Protein AF-0000000065867846 (afdb_homodimer)

Structure (mmCIF, N/CA/C/O backbone):
data_AF-0000000065867846-model_v1
#
loop_
_entity.id
_entity.type
_entity.pdbx_description
1 polymer 'Diphthine synthase'
#
loop_
_atom_site.group_PDB
_atom_site.id
_atom_site.type_symbol
_atom_site.label_atom_id
_atom_site.label_alt_id
_atom_site.label_comp_id
_atom_site.label_asym_id
_atom_site.label_entity_id
_atom_site.label_seq_id
_atom_site.pdbx_PDB_ins_code
_atom_site.Cartn_x
_atom_site.Cartn_y
_atom_site.Cartn_z
_atom_site.occupancy
_atom_site.B_iso_or_equiv
_atom_site.auth_seq_id
_atom_site.auth_comp_id
_atom_site.auth_asym_id
_atom_site.auth_atom_id
_atom_site.pdbx_PDB_model_num
ATOM 1 N N . MET A 1 1 ? 22.719 6.531 -11.938 1 96.56 1 MET A N 1
ATOM 2 C CA . MET A 1 1 ? 21.688 6.414 -10.898 1 96.56 1 MET A CA 1
ATOM 3 C C . MET A 1 1 ? 20.844 5.172 -11.109 1 96.56 1 MET A C 1
ATOM 5 O O . MET A 1 1 ? 20.562 4.793 -12.25 1 96.56 1 MET A O 1
ATOM 9 N N . LEU A 1 2 ? 20.516 4.57 -10.039 1 97.5 2 LEU A N 1
ATOM 10 C CA . LEU A 1 2 ? 19.641 3.4 -10.055 1 97.5 2 LEU A CA 1
ATOM 11 C C . LEU A 1 2 ? 18.281 3.734 -9.477 1 97.5 2 LEU A C 1
ATOM 13 O O . LEU A 1 2 ? 18.156 4.07 -8.297 1 97.5 2 LEU A O 1
ATOM 17 N N . THR A 1 3 ? 17.219 3.615 -10.312 1 97.38 3 THR A N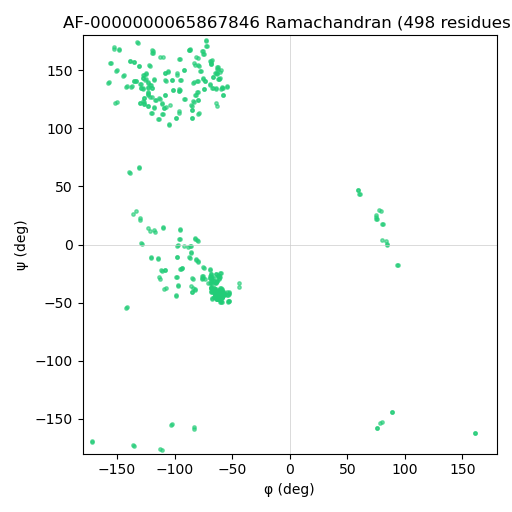 1
ATOM 18 C CA . THR A 1 3 ? 15.875 3.926 -9.867 1 97.38 3 THR A CA 1
ATOM 19 C C . THR A 1 3 ? 15.016 2.666 -9.836 1 97.38 3 THR A C 1
ATOM 21 O O . THR A 1 3 ? 14.922 1.941 -10.828 1 97.38 3 THR A O 1
ATOM 24 N N . PHE A 1 4 ? 14.438 2.436 -8.688 1 96.69 4 PHE A N 1
ATOM 25 C CA . PHE A 1 4 ? 13.484 1.341 -8.547 1 96.69 4 PHE A CA 1
ATOM 26 C C . PHE A 1 4 ? 12.062 1.82 -8.812 1 96.69 4 PHE A C 1
ATOM 28 O O . PHE A 1 4 ? 11.578 2.754 -8.164 1 96.69 4 PHE A O 1
ATOM 35 N N . VAL A 1 5 ? 11.383 1.148 -9.758 1 96.81 5 VAL A N 1
ATOM 36 C CA . VAL A 1 5 ? 10.055 1.595 -10.156 1 96.81 5 VAL A CA 1
ATOM 37 C C . VAL A 1 5 ? 9.047 0.462 -9.961 1 96.81 5 VAL A C 1
ATOM 39 O O . VAL A 1 5 ? 9.266 -0.657 -10.43 1 96.81 5 VAL A O 1
ATOM 42 N N . GLY A 1 6 ? 7.965 0.786 -9.281 1 96 6 GLY A N 1
ATOM 43 C CA . GLY A 1 6 ? 6.871 -0.16 -9.141 1 96 6 GLY A CA 1
ATOM 44 C C . GLY A 1 6 ? 5.922 -0.15 -10.328 1 96 6 GLY A C 1
ATOM 45 O O . GLY A 1 6 ? 5.516 0.916 -10.797 1 96 6 GLY A O 1
ATOM 46 N N . LEU A 1 7 ? 5.5 -1.332 -10.727 1 96.31 7 LEU A N 1
ATOM 47 C CA . LEU A 1 7 ? 4.672 -1.476 -11.914 1 96.31 7 LEU A CA 1
ATOM 48 C C . LEU A 1 7 ? 3.195 -1.568 -11.547 1 96.31 7 LEU A C 1
ATOM 50 O O . LEU A 1 7 ? 2.33 -1.597 -12.422 1 96.31 7 LEU A O 1
ATOM 54 N N . GLY A 1 8 ? 2.934 -1.729 -10.297 1 95.75 8 GLY A N 1
ATOM 55 C CA . GLY A 1 8 ? 1.548 -1.864 -9.875 1 95.75 8 GLY A CA 1
ATOM 56 C C . GLY A 1 8 ? 1.058 -3.301 -9.891 1 95.75 8 GLY A C 1
ATOM 57 O O . GLY A 1 8 ? 1.816 -4.223 -9.586 1 95.75 8 GLY A O 1
ATOM 58 N N . LEU A 1 9 ? -0.215 -3.527 -10.258 1 95.62 9 LEU A N 1
ATOM 59 C CA . LEU A 1 9 ? -0.85 -4.758 -9.797 1 95.62 9 LEU A CA 1
ATOM 60 C C . LEU A 1 9 ? -1.15 -5.684 -10.969 1 95.62 9 LEU A C 1
ATOM 62 O O . LEU A 1 9 ? -1.22 -6.902 -10.805 1 95.62 9 LEU A O 1
ATOM 66 N N . TYR A 1 10 ? -1.374 -5.145 -12.172 1 96.62 10 TYR A N 1
ATOM 67 C CA . TYR A 1 10 ? -2.041 -6.074 -13.078 1 96.62 10 TYR A CA 1
ATOM 68 C C . TYR A 1 10 ? -1.508 -5.93 -14.5 1 96.62 10 TYR A C 1
ATOM 70 O O . TYR A 1 10 ? -1.068 -6.91 -15.109 1 96.62 10 TYR A O 1
ATOM 78 N N . ASP A 1 11 ? -1.549 -4.684 -15.055 1 96.25 11 ASP A N 1
ATOM 79 C CA . ASP A 1 11 ? -1.179 -4.559 -16.469 1 96.25 11 ASP A CA 1
ATOM 80 C C . ASP A 1 11 ? -0.247 -3.371 -16.688 1 96.25 11 ASP A C 1
ATOM 82 O O . ASP A 1 11 ? 0.201 -2.74 -15.727 1 96.25 11 ASP A O 1
ATOM 86 N N . ALA A 1 12 ? 0.051 -3.064 -17.953 1 96.44 12 ALA A N 1
ATOM 87 C CA . ALA A 1 12 ? 1.094 -2.107 -18.312 1 96.44 12 ALA A CA 1
ATOM 88 C C . ALA A 1 12 ? 0.695 -0.688 -17.922 1 96.44 12 ALA A C 1
ATOM 90 O O . ALA A 1 12 ? 1.553 0.184 -17.766 1 96.44 12 ALA A O 1
ATOM 91 N N . GLY A 1 13 ? -0.525 -0.469 -17.766 1 97.5 13 GLY A N 1
ATOM 92 C CA . GLY A 1 13 ? -1.008 0.869 -17.469 1 97.5 13 GLY A CA 1
ATOM 93 C C . GLY A 1 13 ? -0.993 1.19 -15.984 1 97.5 13 GLY A C 1
ATOM 94 O O . GLY A 1 13 ? -1.305 2.314 -15.578 1 97.5 13 GLY A O 1
ATOM 95 N N . ASP A 1 14 ? -0.582 0.249 -15.141 1 97.5 14 ASP A N 1
ATOM 96 C CA . ASP A 1 14 ? -0.582 0.463 -13.695 1 97.5 14 ASP A CA 1
ATOM 97 C C . ASP A 1 14 ? 0.63 1.284 -13.266 1 97.5 14 ASP A C 1
ATOM 99 O O . ASP A 1 14 ? 0.672 1.793 -12.141 1 97.5 14 ASP A O 1
ATOM 103 N N . ILE A 1 15 ? 1.624 1.427 -14.133 1 98 15 ILE A N 1
ATOM 104 C CA . ILE A 1 15 ? 2.799 2.23 -13.812 1 98 15 ILE A CA 1
ATOM 105 C C . ILE A 1 15 ? 2.4 3.699 -13.688 1 98 15 ILE A C 1
ATOM 107 O O . ILE A 1 15 ? 1.48 4.16 -14.367 1 98 15 ILE A O 1
ATOM 111 N N . SER A 1 16 ? 3.016 4.406 -12.781 1 98.31 16 SER A N 1
ATOM 112 C CA . SER A 1 16 ? 2.758 5.836 -12.648 1 98.31 16 SER A CA 1
ATOM 113 C C . SER A 1 16 ? 3.299 6.605 -13.852 1 98.31 16 SER A C 1
ATOM 115 O O . SER A 1 16 ? 4.195 6.129 -14.547 1 98.31 16 SER A O 1
ATOM 117 N N . VAL A 1 17 ? 2.76 7.785 -14.07 1 98.25 17 VAL A N 1
ATOM 118 C CA . VAL A 1 17 ? 3.273 8.664 -15.125 1 98.25 17 VAL A CA 1
ATOM 119 C C . VAL A 1 17 ? 4.746 8.969 -14.867 1 98.25 17 VAL A C 1
ATOM 121 O O . VAL A 1 17 ? 5.57 8.891 -15.781 1 98.25 17 VAL A O 1
ATOM 124 N N . LYS A 1 18 ? 5.031 9.219 -13.625 1 97.38 18 LYS A N 1
ATOM 125 C CA . LYS A 1 18 ? 6.402 9.461 -13.195 1 97.38 18 LYS A CA 1
ATOM 126 C C . LYS A 1 18 ? 7.293 8.258 -13.477 1 97.38 18 LYS A C 1
ATOM 128 O O . LYS A 1 18 ? 8.438 8.406 -13.914 1 97.38 18 LYS A O 1
ATOM 133 N N . GLY A 1 19 ? 6.809 7.113 -13.172 1 97.94 19 GLY A N 1
ATOM 134 C CA . GLY A 1 19 ? 7.539 5.891 -13.461 1 97.94 19 GLY A CA 1
ATOM 135 C C . GLY A 1 19 ? 7.789 5.68 -14.945 1 97.94 19 GLY A C 1
ATOM 136 O O . GLY A 1 19 ? 8.891 5.309 -15.344 1 97.94 19 GLY A O 1
ATOM 137 N N . LEU A 1 20 ? 6.785 5.914 -15.727 1 98.5 20 LEU A N 1
ATOM 138 C CA . LEU A 1 20 ? 6.91 5.77 -17.172 1 98.5 20 LEU A CA 1
ATOM 139 C C . LEU A 1 20 ? 7.945 6.742 -17.734 1 98.5 20 LEU A C 1
ATOM 141 O O . LEU A 1 20 ? 8.758 6.371 -18.578 1 98.5 20 LEU A O 1
ATOM 145 N N . GLU A 1 21 ? 7.926 7.945 -17.266 1 98.06 21 GLU A N 1
ATOM 146 C CA . GLU A 1 21 ? 8.906 8.938 -17.688 1 98.06 21 GLU A CA 1
ATOM 147 C C . GLU A 1 21 ? 10.328 8.5 -17.328 1 98.06 21 GLU A C 1
ATOM 149 O O . GLU A 1 21 ? 11.25 8.664 -18.125 1 98.06 21 GLU A O 1
ATOM 154 N N . ALA A 1 22 ? 10.508 7.977 -16.156 1 97.94 22 ALA A N 1
ATOM 155 C CA . ALA A 1 22 ? 11.812 7.48 -15.734 1 97.94 22 ALA A CA 1
ATOM 156 C C . ALA A 1 22 ? 12.297 6.359 -16.656 1 97.94 22 ALA A C 1
ATOM 158 O O . ALA A 1 22 ? 13.469 6.305 -17.016 1 97.94 22 ALA A O 1
ATOM 159 N N . VAL A 1 23 ? 11.375 5.496 -16.984 1 98.38 23 VAL A N 1
ATOM 160 C CA . VAL A 1 23 ? 11.703 4.391 -17.875 1 98.38 23 VAL A CA 1
ATOM 161 C C . VAL A 1 23 ? 12.195 4.941 -19.219 1 98.38 23 VAL A C 1
ATOM 163 O O . VAL A 1 23 ? 13.266 4.555 -19.703 1 98.38 23 VAL A O 1
ATOM 166 N N . ARG A 1 24 ? 11.508 5.832 -19.75 1 98.25 24 ARG A N 1
ATOM 167 C CA . ARG A 1 24 ? 11.805 6.352 -21.078 1 98.25 24 ARG A CA 1
ATOM 168 C C . ARG A 1 24 ? 13.094 7.16 -21.078 1 98.25 24 ARG A C 1
ATOM 170 O O . ARG A 1 24 ? 13.812 7.195 -22.094 1 98.25 24 ARG A O 1
ATOM 177 N N . ALA A 1 25 ? 13.43 7.75 -20.031 1 97.94 25 ALA A N 1
ATOM 178 C CA . ALA A 1 25 ? 14.609 8.602 -19.938 1 97.94 25 ALA A CA 1
ATOM 179 C C . ALA A 1 25 ? 15.852 7.773 -19.594 1 97.94 25 ALA A C 1
ATOM 181 O O . ALA A 1 25 ? 16.984 8.266 -19.688 1 97.94 25 ALA A O 1
ATOM 182 N N . SER A 1 26 ? 15.734 6.547 -19.219 1 98.38 26 SER A N 1
ATOM 183 C CA . SER A 1 26 ? 16.828 5.742 -18.703 1 98.38 26 SER A CA 1
ATOM 184 C C . SER A 1 26 ? 17.703 5.199 -19.844 1 98.38 26 SER A C 1
ATOM 186 O O . SER A 1 26 ? 17.266 5.16 -21 1 98.38 26 SER A O 1
ATOM 188 N N . ASP A 1 27 ? 18.906 4.809 -19.469 1 98.25 27 ASP A N 1
ATOM 189 C CA . ASP A 1 27 ? 19.828 4.195 -20.406 1 98.25 27 ASP A CA 1
ATOM 190 C C . ASP A 1 27 ? 19.562 2.695 -20.547 1 98.25 27 ASP A C 1
ATOM 192 O O . ASP A 1 27 ? 19.844 2.098 -21.578 1 98.25 27 ASP A O 1
ATOM 196 N N . ALA A 1 28 ? 19.078 2.084 -19.516 1 98.06 28 ALA A N 1
ATOM 197 C CA . ALA A 1 28 ? 18.75 0.659 -19.5 1 98.06 28 ALA A CA 1
ATOM 198 C C . ALA A 1 28 ? 17.594 0.365 -18.547 1 98.06 28 ALA A C 1
ATOM 200 O O . ALA A 1 28 ? 17.422 1.06 -17.547 1 98.06 28 ALA A O 1
ATOM 201 N N . VAL A 1 29 ? 16.875 -0.659 -18.922 1 98.12 29 VAL A N 1
ATOM 202 C CA . VAL A 1 29 ? 15.727 -1.071 -18.109 1 98.12 29 VAL A CA 1
ATOM 203 C C . VAL A 1 29 ? 15.836 -2.559 -17.781 1 98.12 29 VAL A C 1
ATOM 205 O O . VAL A 1 29 ? 15.953 -3.393 -18.688 1 98.12 29 VAL A O 1
ATOM 208 N N . PHE A 1 30 ? 15.82 -2.809 -16.484 1 96.75 30 PHE A N 1
ATOM 209 C CA . PHE A 1 30 ? 15.789 -4.184 -16.016 1 96.75 30 PHE A CA 1
ATOM 210 C C . PHE A 1 30 ? 14.414 -4.52 -15.438 1 96.75 30 PHE A C 1
ATOM 212 O O . PHE A 1 30 ? 13.781 -3.678 -14.797 1 96.75 30 PHE A O 1
ATOM 219 N N . LEU A 1 31 ? 13.961 -5.746 -15.695 1 95 31 LEU A N 1
ATOM 220 C CA . LEU A 1 31 ? 12.664 -6.199 -15.203 1 95 31 LEU A CA 1
ATOM 221 C C . LEU A 1 31 ? 12.82 -7.422 -14.305 1 95 31 LEU A C 1
ATOM 223 O O . LEU A 1 31 ? 13.273 -8.477 -14.758 1 95 31 LEU A O 1
ATOM 227 N N . GLU A 1 32 ? 12.5 -7.188 -13.055 1 88.19 32 GLU A N 1
ATOM 228 C CA . GLU A 1 32 ? 12.375 -8.32 -12.141 1 88.19 32 GLU A CA 1
ATOM 229 C C . GLU A 1 32 ? 10.984 -8.938 -12.211 1 88.19 32 GLU A C 1
ATOM 231 O O . GLU A 1 32 ? 10 -8.312 -11.82 1 88.19 32 GLU A O 1
ATOM 236 N N . TYR A 1 33 ? 10.938 -10.227 -12.672 1 78.5 33 TYR A N 1
ATOM 237 C CA . TYR A 1 33 ? 9.648 -10.805 -13.031 1 78.5 33 TYR A CA 1
ATOM 238 C C . TYR A 1 33 ? 9.461 -12.164 -12.375 1 78.5 33 TYR A C 1
ATOM 240 O O . TYR A 1 33 ? 8.656 -12.977 -12.836 1 78.5 33 TYR A O 1
ATOM 248 N N . TYR A 1 34 ? 10.148 -12.422 -11.305 1 72.56 34 TYR A N 1
ATOM 249 C CA . TYR A 1 34 ? 10.023 -13.734 -10.688 1 72.56 34 TYR A CA 1
ATOM 250 C C . TYR A 1 34 ? 9.328 -13.641 -9.336 1 72.56 34 TYR A C 1
ATOM 252 O O . TYR A 1 34 ? 8.828 -14.633 -8.812 1 72.56 34 TYR A O 1
ATOM 260 N N . THR A 1 35 ? 9.32 -12.531 -8.695 1 66.88 35 THR A N 1
ATOM 261 C CA . THR A 1 35 ? 8.664 -12.344 -7.41 1 66.88 35 THR A CA 1
ATOM 262 C C . THR A 1 35 ? 7.188 -12.016 -7.598 1 66.88 35 THR A C 1
ATOM 264 O O . THR A 1 35 ? 6.355 -12.375 -6.762 1 66.88 35 THR A O 1
ATOM 267 N N . SER A 1 36 ? 6.941 -11.219 -8.539 1 70.75 36 SER A N 1
ATOM 268 C CA . SER A 1 36 ? 5.578 -10.852 -8.906 1 70.75 36 SER A CA 1
ATOM 269 C C . SER A 1 36 ? 5.434 -10.68 -10.414 1 70.75 36 SER A C 1
ATOM 271 O O . SER A 1 36 ? 6.414 -10.406 -11.109 1 70.75 36 SER A O 1
ATOM 273 N N . ARG A 1 37 ? 4.234 -11.055 -10.867 1 79.94 37 ARG A N 1
ATOM 274 C CA . ARG A 1 37 ? 3.953 -10.977 -12.297 1 79.94 37 ARG A CA 1
ATOM 275 C C . ARG A 1 37 ? 2.664 -10.203 -12.555 1 79.94 37 ARG A C 1
ATOM 277 O O . ARG A 1 37 ? 1.683 -10.359 -11.828 1 79.94 37 ARG A O 1
ATOM 284 N N . LEU A 1 38 ? 2.789 -9.32 -13.547 1 88.69 38 LEU A N 1
ATOM 285 C CA . LEU A 1 38 ? 1.568 -8.695 -14.039 1 88.69 38 LEU A CA 1
ATOM 286 C C . LEU A 1 38 ? 0.827 -9.617 -14.992 1 88.69 38 LEU A C 1
ATOM 288 O O . LEU A 1 38 ? 1.274 -9.844 -16.125 1 88.69 38 LEU A O 1
ATOM 292 N N . MET A 1 39 ? -0.298 -10.047 -14.531 1 90.38 39 MET A N 1
ATOM 293 C CA . MET A 1 39 ? -0.997 -11.094 -15.273 1 90.38 39 MET A CA 1
ATOM 294 C C . MET A 1 39 ? -1.78 -10.5 -16.438 1 90.38 39 MET A C 1
ATOM 296 O O . MET A 1 39 ? -2.23 -11.227 -17.328 1 90.38 39 MET A O 1
ATOM 300 N N . GLY A 1 40 ? -1.946 -9.203 -16.484 1 93.12 40 GLY A N 1
ATOM 301 C CA . GLY A 1 40 ? -2.723 -8.555 -17.531 1 93.12 40 GLY A CA 1
ATOM 302 C C . GLY A 1 40 ? -1.875 -8.055 -18.688 1 93.12 40 GLY A C 1
ATOM 303 O O . GLY A 1 40 ? -2.324 -7.23 -19.484 1 93.12 40 GLY A O 1
ATOM 304 N N . THR A 1 41 ? -0.627 -8.508 -18.703 1 93.5 41 THR A N 1
ATOM 305 C CA . THR A 1 41 ? 0.271 -8.055 -19.75 1 93.5 41 THR A CA 1
ATOM 306 C C . THR A 1 41 ? 1.349 -9.094 -20.031 1 93.5 41 THR A C 1
ATOM 308 O O . THR A 1 41 ? 1.408 -10.133 -19.375 1 93.5 41 THR A O 1
ATOM 311 N N . THR A 1 42 ? 2.062 -8.891 -21.109 1 93.62 42 THR A N 1
ATOM 312 C CA . THR A 1 42 ? 3.246 -9.664 -21.453 1 93.62 42 THR A CA 1
ATOM 313 C C . THR A 1 42 ? 4.48 -8.766 -21.531 1 93.62 42 THR A C 1
ATOM 315 O O . THR A 1 42 ? 4.367 -7.543 -21.484 1 93.62 42 THR A O 1
ATOM 318 N N . ILE 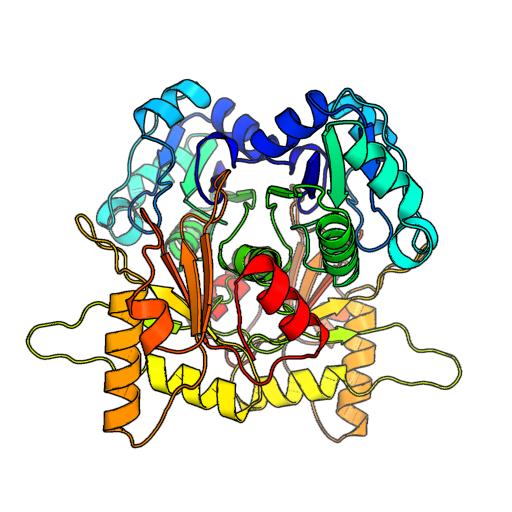A 1 43 ? 5.586 -9.398 -21.531 1 93.94 43 ILE A N 1
ATOM 319 C CA . ILE A 1 43 ? 6.82 -8.633 -21.656 1 93.94 43 ILE A CA 1
ATOM 320 C C . ILE A 1 43 ? 6.805 -7.836 -22.953 1 93.94 43 ILE A C 1
ATOM 322 O O . ILE A 1 43 ? 7.215 -6.672 -22.984 1 93.94 43 ILE A O 1
ATOM 326 N N . GLU A 1 44 ? 6.305 -8.445 -23.984 1 95.06 44 GLU A N 1
ATOM 327 C CA . GLU A 1 44 ? 6.191 -7.766 -25.266 1 95.06 44 GLU A CA 1
ATOM 328 C C . GLU A 1 44 ? 5.277 -6.547 -25.172 1 95.06 44 GLU A C 1
ATOM 330 O O . GLU A 1 44 ? 5.57 -5.496 -25.75 1 95.06 44 GLU A O 1
ATOM 335 N N . ASP A 1 45 ? 4.203 -6.715 -24.406 1 95.31 45 ASP A N 1
ATOM 336 C CA . ASP A 1 45 ? 3.277 -5.605 -24.203 1 95.31 45 ASP A CA 1
ATOM 337 C C . ASP A 1 45 ? 3.953 -4.465 -23.453 1 95.31 45 ASP A C 1
ATOM 339 O O . ASP A 1 45 ? 3.727 -3.291 -23.75 1 95.31 45 ASP A O 1
ATOM 343 N N . LEU A 1 46 ? 4.742 -4.797 -22.484 1 95.5 46 LEU A N 1
ATOM 344 C CA . LEU A 1 46 ? 5.453 -3.791 -21.688 1 95.5 46 LEU A CA 1
ATOM 345 C C . LEU A 1 46 ? 6.43 -3.012 -22.562 1 95.5 46 LEU A C 1
ATOM 347 O O . LEU A 1 46 ? 6.48 -1.781 -22.5 1 95.5 46 LEU A O 1
ATOM 351 N N . VAL A 1 47 ? 7.16 -3.74 -23.391 1 96.56 47 VAL A N 1
ATOM 352 C CA . VAL A 1 47 ? 8.141 -3.129 -24.281 1 96.56 47 VAL A CA 1
ATOM 353 C C . VAL A 1 47 ? 7.438 -2.164 -25.234 1 96.56 47 VAL A C 1
ATOM 355 O O . VAL A 1 47 ? 7.895 -1.034 -25.438 1 96.56 47 VAL A O 1
ATOM 358 N N . ARG A 1 48 ? 6.359 -2.586 -25.766 1 96.94 48 ARG A N 1
ATOM 359 C CA . ARG A 1 48 ? 5.598 -1.75 -26.672 1 96.94 48 ARG A CA 1
ATOM 360 C C . ARG A 1 48 ? 5.031 -0.524 -25.969 1 96.94 48 ARG A C 1
ATOM 362 O O . ARG A 1 48 ? 5.152 0.598 -26.469 1 96.94 48 ARG A O 1
ATOM 369 N N . ALA A 1 49 ? 4.496 -0.745 -24.844 1 96.19 49 ALA A N 1
ATOM 370 C CA . ALA A 1 49 ? 3.826 0.324 -24.094 1 96.19 49 ALA A CA 1
ATOM 371 C C . ALA A 1 49 ? 4.832 1.357 -23.594 1 96.19 49 ALA A C 1
ATOM 373 O O . ALA A 1 49 ? 4.543 2.557 -23.578 1 96.19 49 ALA A O 1
ATOM 374 N N . TYR A 1 50 ? 5.969 0.882 -23.203 1 97.19 50 TYR A N 1
ATOM 375 C CA . TYR A 1 50 ? 6.93 1.774 -22.578 1 97.19 50 TYR A CA 1
ATOM 376 C C . TYR A 1 50 ? 7.906 2.344 -23.594 1 97.19 50 TYR A C 1
ATOM 378 O O . TYR A 1 50 ? 8.586 3.336 -23.328 1 97.19 50 TYR A O 1
ATOM 386 N N . GLY A 1 51 ? 8.039 1.71 -24.719 1 96.62 51 GLY A N 1
ATOM 387 C CA . GLY A 1 51 ? 8.914 2.184 -25.781 1 96.62 51 GLY A CA 1
ATOM 388 C C . GLY A 1 51 ? 10.383 1.948 -25.484 1 96.62 51 GLY A C 1
ATOM 389 O O . GLY A 1 51 ? 11.242 2.74 -25.891 1 96.62 51 GLY A O 1
ATOM 390 N N . LYS A 1 52 ? 10.703 1.004 -24.688 1 96.94 52 LYS A N 1
ATOM 391 C CA . LYS A 1 52 ? 12.062 0.667 -24.266 1 96.94 52 LYS A CA 1
ATOM 392 C C . LYS A 1 52 ? 12.242 -0.844 -24.156 1 96.94 52 LYS A C 1
ATOM 394 O O . LYS A 1 52 ? 11.352 -1.543 -23.656 1 96.94 52 LYS A O 1
ATOM 399 N N . GLU A 1 53 ? 13.367 -1.325 -24.672 1 96.69 53 GLU A N 1
ATOM 400 C CA . GLU A 1 53 ? 13.703 -2.727 -24.438 1 96.69 53 GLU A CA 1
ATOM 401 C C . GLU A 1 53 ? 13.945 -3 -22.953 1 96.69 53 GLU A C 1
ATOM 403 O O . GLU A 1 53 ? 14.398 -2.119 -22.219 1 96.69 53 GLU A O 1
ATOM 408 N N . VAL A 1 54 ? 13.578 -4.25 -22.562 1 95.94 54 VAL A N 1
ATOM 409 C CA . VAL A 1 54 ? 13.766 -4.605 -21.172 1 95.94 54 VAL A CA 1
ATOM 410 C C . VAL A 1 54 ? 14.641 -5.855 -21.062 1 95.94 54 VAL A C 1
ATOM 412 O O . VAL A 1 54 ? 14.539 -6.762 -21.891 1 95.94 54 VAL A O 1
ATOM 415 N N . ILE A 1 55 ? 15.531 -5.855 -20.109 1 95.62 55 ILE A N 1
ATOM 416 C CA . ILE A 1 55 ? 16.312 -7.035 -19.766 1 95.62 55 ILE A CA 1
ATOM 417 C C . ILE A 1 55 ? 15.664 -7.77 -18.594 1 95.62 55 ILE A C 1
ATOM 419 O O . ILE A 1 55 ? 15.625 -7.254 -17.469 1 95.62 55 ILE A O 1
ATOM 423 N N . VAL A 1 56 ? 15.195 -8.953 -18.828 1 93.69 56 VAL A N 1
ATOM 424 C CA . VAL A 1 56 ? 14.492 -9.727 -17.812 1 93.69 56 VAL A CA 1
ATOM 425 C C . VAL A 1 56 ? 15.5 -10.398 -16.875 1 93.69 56 VAL A C 1
ATOM 427 O O . VAL A 1 56 ? 16.453 -11.039 -17.344 1 93.69 56 VAL A O 1
ATOM 430 N N . LEU A 1 57 ? 15.234 -10.219 -15.625 1 90.69 57 LEU A N 1
ATOM 431 C CA . LEU A 1 57 ? 16.156 -10.727 -14.617 1 90.69 57 LEU A CA 1
ATOM 432 C C . LEU A 1 57 ? 15.633 -12.023 -14.008 1 90.69 57 LEU A C 1
ATOM 434 O O . LEU A 1 57 ? 14.453 -12.125 -13.664 1 90.69 57 LEU A O 1
ATOM 438 N N . ALA A 1 58 ? 16.531 -12.984 -13.922 1 83.38 58 ALA A N 1
ATOM 439 C CA . ALA A 1 58 ? 16.266 -14.172 -13.109 1 83.38 58 ALA A CA 1
ATOM 440 C C . ALA A 1 58 ? 16.672 -13.938 -11.656 1 83.38 58 ALA A C 1
ATOM 442 O O . ALA A 1 58 ? 17.312 -12.938 -11.336 1 83.38 58 ALA A O 1
ATOM 443 N N . ARG A 1 59 ? 16.219 -14.883 -10.836 1 82.06 59 ARG A N 1
ATOM 444 C CA . ARG A 1 59 ? 16.516 -14.781 -9.414 1 82.06 59 ARG A CA 1
ATOM 445 C C . ARG A 1 59 ? 18.016 -14.648 -9.18 1 82.06 59 ARG A C 1
ATOM 447 O O . ARG A 1 59 ? 18.453 -13.789 -8.414 1 82.06 59 ARG A O 1
ATOM 454 N N . ALA A 1 60 ? 18.781 -15.391 -9.836 1 83.62 60 ALA A N 1
ATOM 455 C CA . ALA A 1 60 ? 20.234 -15.414 -9.656 1 83.62 60 ALA A CA 1
ATOM 456 C C . ALA A 1 60 ? 20.859 -14.086 -10.086 1 83.62 60 ALA A C 1
ATOM 458 O O . ALA A 1 60 ? 21.844 -13.641 -9.508 1 83.62 60 ALA A O 1
ATOM 459 N N . ASP A 1 61 ? 20.297 -13.398 -11.047 1 86.31 61 ASP A N 1
ATOM 460 C CA . ASP A 1 61 ? 20.828 -12.141 -11.562 1 86.31 61 ASP A CA 1
ATOM 461 C C . ASP A 1 61 ? 20.766 -11.047 -10.5 1 86.31 61 ASP A C 1
ATOM 463 O O . ASP A 1 61 ? 21.609 -10.156 -10.469 1 86.31 61 ASP A O 1
ATOM 467 N N . VAL A 1 62 ? 19.812 -11.172 -9.633 1 83.69 62 VAL A N 1
ATOM 468 C CA . VAL A 1 62 ? 19.609 -10.117 -8.641 1 83.69 62 VAL A CA 1
ATOM 469 C C . VAL A 1 62 ? 20.266 -10.508 -7.32 1 83.69 62 VAL A C 1
ATOM 471 O O . VAL A 1 62 ? 21 -9.711 -6.723 1 83.69 62 VAL A O 1
ATOM 474 N N . GLU A 1 63 ? 20.094 -11.648 -6.926 1 81.94 63 GLU A N 1
ATOM 475 C CA . GLU A 1 63 ? 20.516 -12.086 -5.594 1 81.94 63 GLU A CA 1
ATOM 476 C C . GLU A 1 63 ? 21.984 -12.484 -5.574 1 81.94 63 GLU A C 1
ATOM 478 O O . GLU A 1 63 ? 22.703 -12.195 -4.617 1 81.94 63 GLU A O 1
ATOM 483 N N . GLN A 1 64 ? 22.469 -13.109 -6.629 1 86.56 64 GLN A N 1
ATOM 484 C CA . GLN A 1 64 ? 23.797 -13.695 -6.617 1 86.56 64 GLN A CA 1
ATOM 485 C C . GLN A 1 64 ? 24.766 -12.883 -7.48 1 86.56 64 GLN A C 1
ATOM 487 O O . GLN A 1 64 ? 25.922 -12.688 -7.113 1 86.56 64 GLN A O 1
ATOM 492 N N . HIS A 1 65 ? 24.203 -12.414 -8.578 1 90.81 65 HIS A N 1
ATOM 493 C CA . HIS A 1 65 ? 25.078 -11.75 -9.539 1 90.81 65 HIS A CA 1
ATOM 494 C C . HIS A 1 65 ? 24.5 -10.406 -9.977 1 90.81 65 HIS A C 1
ATOM 496 O O . HIS A 1 65 ? 24.25 -10.195 -11.164 1 90.81 65 HIS A O 1
ATOM 502 N N . PRO A 1 66 ? 24.406 -9.461 -9.047 1 93.25 66 PRO A N 1
ATOM 503 C CA . PRO A 1 66 ? 23.766 -8.18 -9.383 1 93.25 66 PRO A CA 1
ATOM 504 C C . PRO A 1 66 ? 24.703 -7.242 -10.141 1 93.25 66 PRO A C 1
ATOM 506 O O . PRO A 1 66 ? 24.328 -6.109 -10.461 1 93.25 66 PRO A O 1
ATOM 509 N N . GLU A 1 67 ? 25.938 -7.648 -10.484 1 95.19 67 GLU A N 1
ATOM 510 C CA . GLU A 1 67 ? 26.984 -6.789 -11.016 1 95.19 67 GLU A CA 1
ATOM 511 C C . GLU A 1 67 ? 26.547 -6.125 -12.32 1 95.19 67 GLU A C 1
ATOM 513 O O . GLU A 1 67 ? 26.797 -4.938 -12.531 1 95.19 67 GLU A O 1
ATOM 518 N N . PRO A 1 68 ? 25.906 -6.84 -13.188 1 95.44 68 PRO A N 1
ATOM 519 C CA . PRO A 1 68 ? 25.484 -6.18 -14.43 1 95.44 68 PRO A CA 1
ATOM 520 C C . PRO A 1 68 ? 24.562 -4.988 -14.18 1 95.44 68 PRO A C 1
ATOM 522 O O . PRO A 1 68 ? 24.656 -3.975 -14.875 1 95.44 68 PRO A O 1
ATOM 525 N N . ILE A 1 69 ? 23.703 -5.066 -13.273 1 96.69 69 ILE A N 1
ATOM 526 C CA . ILE A 1 69 ? 22.797 -3.977 -12.938 1 96.69 69 ILE A CA 1
ATOM 527 C C . ILE A 1 69 ? 23.578 -2.811 -12.344 1 96.69 69 ILE A C 1
ATOM 529 O O . ILE A 1 69 ? 23.422 -1.665 -12.766 1 96.69 69 ILE A O 1
ATOM 533 N N . LEU A 1 70 ? 24.484 -3.158 -11.406 1 97.75 70 LEU A N 1
ATOM 534 C CA . LEU A 1 70 ? 25.25 -2.143 -10.695 1 97.75 70 LEU A CA 1
ATOM 535 C C . LEU A 1 70 ? 26.234 -1.458 -11.633 1 97.75 70 LEU A C 1
ATOM 537 O O . LEU A 1 70 ? 26.438 -0.244 -11.547 1 97.75 70 LEU A O 1
ATOM 541 N N . ASP A 1 71 ? 26.828 -2.234 -12.461 1 97.94 71 ASP A N 1
ATOM 542 C CA . ASP A 1 71 ? 27.75 -1.66 -13.43 1 97.94 71 ASP A CA 1
ATOM 543 C C . ASP A 1 71 ? 27.031 -0.694 -14.367 1 97.94 71 ASP A C 1
ATOM 545 O O . ASP A 1 71 ? 27.547 0.387 -14.672 1 97.94 71 ASP A O 1
ATOM 549 N N . ALA A 1 72 ? 25.922 -1.061 -14.82 1 97.5 72 ALA A N 1
ATOM 550 C CA . ALA A 1 72 ? 25.125 -0.191 -15.688 1 97.5 72 ALA A CA 1
ATOM 551 C C . ALA A 1 72 ? 24.734 1.097 -14.961 1 97.5 72 ALA A C 1
ATOM 553 O O . ALA A 1 72 ? 24.781 2.182 -15.547 1 97.5 72 ALA A O 1
ATOM 554 N N . ALA A 1 73 ? 24.344 0.975 -13.727 1 97.88 73 ALA A N 1
ATOM 555 C CA . ALA A 1 73 ? 23.906 2.121 -12.93 1 97.88 73 ALA A CA 1
ATOM 556 C C . ALA A 1 73 ? 25.062 3.066 -12.648 1 97.88 73 ALA A C 1
ATOM 558 O O . ALA A 1 73 ? 24.875 4.273 -12.477 1 97.88 73 ALA A O 1
ATOM 559 N N . ALA A 1 74 ? 26.266 2.498 -12.539 1 97.75 74 ALA A N 1
ATOM 560 C CA . ALA A 1 74 ? 27.453 3.318 -12.344 1 97.75 74 ALA A CA 1
ATOM 561 C C . ALA A 1 74 ? 27.766 4.133 -13.602 1 97.75 74 ALA A C 1
ATOM 563 O O . ALA A 1 74 ? 28.328 5.227 -13.516 1 97.75 74 ALA A O 1
ATOM 564 N N . ALA A 1 75 ? 27.344 3.609 -14.719 1 97.62 75 ALA A N 1
ATOM 565 C CA . ALA A 1 75 ? 27.703 4.215 -16 1 97.62 75 ALA A CA 1
ATOM 566 C C . ALA A 1 75 ? 26.609 5.16 -16.484 1 97.62 75 ALA A C 1
ATOM 568 O O . ALA A 1 75 ? 26.844 5.992 -17.359 1 97.62 75 ALA A O 1
ATOM 569 N N . GLY A 1 76 ? 25.422 5.008 -16 1 98 76 GLY A N 1
ATOM 570 C CA . GLY A 1 76 ? 24.297 5.816 -16.469 1 98 76 GLY A CA 1
ATOM 571 C C . GLY A 1 76 ? 23.047 5.625 -15.633 1 98 76 GLY A C 1
ATOM 572 O O . GLY A 1 76 ? 23.109 5.094 -14.516 1 98 76 GLY A O 1
ATOM 573 N N . ASP A 1 77 ? 21.922 6.184 -16.172 1 98.25 77 ASP A N 1
ATOM 574 C CA . ASP A 1 77 ? 20.641 6.07 -15.484 1 98.25 77 ASP A CA 1
ATOM 575 C C . ASP A 1 77 ? 19.953 4.746 -15.82 1 98.25 77 ASP A C 1
ATOM 577 O O . ASP A 1 77 ? 19.672 4.465 -16.984 1 98.25 77 ASP A O 1
ATOM 581 N N . VAL A 1 78 ? 19.672 4.031 -14.781 1 98.19 78 VAL A N 1
ATOM 582 C CA . VAL A 1 78 ? 19.109 2.695 -14.945 1 98.19 78 VAL A CA 1
ATOM 583 C C . VAL A 1 78 ? 17.828 2.57 -14.117 1 98.19 78 VAL A C 1
ATOM 585 O O . VAL A 1 78 ? 17.734 3.133 -13.023 1 98.19 78 VAL A O 1
ATOM 588 N N . VAL A 1 79 ? 16.906 1.788 -14.711 1 98 79 VAL A N 1
ATOM 589 C CA . VAL A 1 79 ? 15.641 1.528 -14.016 1 98 79 VAL A CA 1
ATOM 590 C C . VAL A 1 79 ? 15.484 0.029 -13.781 1 98 79 VAL A C 1
ATOM 592 O O . VAL A 1 79 ? 15.773 -0.779 -14.672 1 98 79 VAL A O 1
ATOM 595 N N . VAL A 1 80 ? 15.094 -0.295 -12.594 1 96.44 80 VAL A N 1
ATOM 596 C CA . VAL A 1 80 ? 14.664 -1.656 -12.289 1 96.44 80 VAL A CA 1
ATOM 597 C C . VAL A 1 80 ? 13.164 -1.684 -12.023 1 96.44 80 VAL A C 1
ATOM 599 O O . VAL A 1 80 ? 12.68 -1.021 -11.102 1 96.44 80 VAL A O 1
ATOM 602 N N . LEU A 1 81 ? 12.484 -2.475 -12.82 1 96.19 81 LEU A N 1
ATOM 603 C CA . LEU A 1 81 ? 11.031 -2.604 -12.727 1 96.19 81 LEU A CA 1
ATOM 604 C C . LEU A 1 81 ? 10.648 -3.82 -11.891 1 96.19 81 LEU A C 1
ATOM 606 O O . LEU A 1 81 ? 11.234 -4.895 -12.039 1 96.19 81 LEU A O 1
ATOM 610 N N . THR A 1 82 ? 9.75 -3.582 -11 1 93.31 82 THR A N 1
ATOM 611 C CA . THR A 1 82 ? 9.234 -4.668 -10.172 1 93.31 82 THR A CA 1
ATOM 612 C C . THR A 1 82 ? 7.711 -4.617 -10.094 1 93.31 82 THR A C 1
ATOM 614 O O . THR A 1 82 ? 7.125 -3.537 -9.984 1 93.31 82 THR A O 1
ATOM 617 N N . GLY A 1 83 ? 7.07 -5.812 -10.125 1 92 83 GLY A N 1
ATOM 618 C CA . GLY A 1 83 ? 5.637 -5.848 -9.875 1 92 83 GLY A CA 1
ATOM 619 C C . GLY A 1 83 ? 5.266 -5.336 -8.492 1 92 83 GLY A C 1
ATOM 620 O O . GLY A 1 83 ? 5.965 -5.613 -7.512 1 92 83 GLY A O 1
ATOM 621 N N . GLY A 1 84 ? 4.09 -4.602 -8.422 1 92.94 84 GLY A N 1
ATOM 622 C CA . GLY A 1 84 ? 3.693 -4.008 -7.16 1 92.94 84 GLY A CA 1
ATOM 623 C C . GLY A 1 84 ? 4.488 -2.762 -6.812 1 92.94 84 GLY A C 1
ATOM 624 O O . GLY A 1 84 ? 4.863 -1.989 -7.699 1 92.94 84 GLY A O 1
ATOM 625 N N . ASP A 1 85 ? 4.531 -2.414 -5.539 1 92.31 85 ASP A N 1
ATOM 626 C CA . ASP A 1 85 ? 5.438 -1.382 -5.039 1 92.31 85 ASP A CA 1
ATOM 627 C C . ASP A 1 85 ? 6.848 -1.936 -4.844 1 92.31 85 ASP A C 1
ATOM 629 O O . ASP A 1 85 ? 7.016 -3.057 -4.359 1 92.31 85 ASP A O 1
ATOM 633 N N . PRO A 1 86 ? 7.828 -1.079 -5.203 1 86.56 86 PRO A N 1
ATOM 634 C CA . PRO A 1 86 ? 9.18 -1.635 -5.109 1 86.56 86 PRO A CA 1
ATOM 635 C C . PRO A 1 86 ? 9.609 -1.899 -3.668 1 86.56 86 PRO A C 1
ATOM 637 O O . PRO A 1 86 ? 9.023 -1.346 -2.734 1 86.56 86 PRO A O 1
ATOM 640 N N . MET A 1 87 ? 10.5 -2.672 -3.355 1 75.12 87 MET A N 1
ATOM 641 C CA . MET A 1 87 ? 11.234 -2.857 -2.109 1 75.12 87 MET A CA 1
ATOM 642 C C . MET A 1 87 ? 10.414 -3.678 -1.114 1 75.12 87 MET A C 1
ATOM 644 O O . MET A 1 87 ? 10.695 -3.662 0.086 1 75.12 87 MET A O 1
ATOM 648 N N . VAL A 1 88 ? 9.219 -4.141 -1.583 1 70.38 88 VAL A N 1
ATOM 649 C CA . VAL A 1 88 ? 8.445 -5.008 -0.703 1 70.38 88 VAL A CA 1
ATOM 650 C C . VAL A 1 88 ? 9.227 -6.285 -0.413 1 70.38 88 VAL A C 1
ATOM 652 O O . VAL A 1 88 ? 9.156 -6.828 0.69 1 70.38 88 VAL A O 1
ATOM 655 N N . SER A 1 89 ? 10.031 -6.582 -1.333 1 70.62 89 SER A N 1
ATOM 656 C CA . SER A 1 89 ? 10.867 -7.773 -1.184 1 70.62 89 SER A CA 1
ATOM 657 C C . SER A 1 89 ? 12.258 -7.414 -0.68 1 70.62 89 SER A C 1
ATOM 659 O O . SER A 1 89 ? 12.836 -6.41 -1.1 1 70.62 89 SER A O 1
ATOM 661 N N . THR A 1 90 ? 12.805 -8.273 0.057 1 75.5 90 THR A N 1
ATOM 662 C CA . THR A 1 90 ? 14.133 -8.078 0.637 1 75.5 90 THR A CA 1
ATOM 663 C C . THR A 1 90 ? 15.203 -8.102 -0.448 1 75.5 90 THR A C 1
ATOM 665 O O . THR A 1 90 ? 16.281 -7.516 -0.283 1 75.5 90 THR A O 1
ATOM 668 N N . THR A 1 91 ? 14.891 -8.742 -1.467 1 78 91 THR A N 1
ATOM 669 C CA . THR A 1 91 ? 15.828 -8.828 -2.584 1 78 91 THR A CA 1
ATOM 670 C C . THR A 1 91 ? 16.141 -7.445 -3.145 1 78 91 THR A C 1
ATOM 672 O O . THR A 1 91 ? 17.297 -7.133 -3.438 1 78 91 THR A O 1
ATOM 675 N N . HIS A 1 92 ? 15.258 -6.633 -3.309 1 86 92 HIS A N 1
ATOM 676 C CA . HIS A 1 92 ? 15.453 -5.301 -3.869 1 86 92 HIS A CA 1
ATOM 677 C C . HIS A 1 92 ? 16.141 -4.379 -2.869 1 86 92 HIS A C 1
ATOM 679 O O . HIS A 1 92 ? 16.922 -3.502 -3.256 1 86 92 HIS A O 1
ATOM 685 N N . MET A 1 93 ? 15.883 -4.668 -1.616 1 88.31 93 MET A N 1
ATOM 686 C CA . MET A 1 93 ? 16.562 -3.904 -0.575 1 88.31 93 MET A CA 1
ATOM 687 C C . MET A 1 93 ? 18.062 -4.18 -0.591 1 88.31 93 MET A C 1
ATOM 689 O O . MET A 1 93 ? 18.875 -3.256 -0.449 1 88.31 93 MET A O 1
ATOM 693 N N . ASP A 1 94 ? 18.359 -5.422 -0.797 1 90.62 94 ASP A N 1
ATOM 694 C CA . ASP A 1 94 ? 19.766 -5.816 -0.881 1 90.62 94 ASP A CA 1
ATOM 695 C C . ASP A 1 94 ? 20.453 -5.141 -2.062 1 90.62 94 ASP A C 1
ATOM 697 O O . ASP A 1 94 ? 21.594 -4.676 -1.939 1 90.62 94 ASP A O 1
ATOM 701 N N . LEU A 1 95 ? 19.797 -5.148 -3.16 1 93.12 95 LEU A N 1
ATOM 702 C CA . LEU A 1 95 ? 20.344 -4.5 -4.348 1 93.12 95 LEU A CA 1
ATOM 703 C C . LEU A 1 95 ? 20.625 -3.023 -4.086 1 93.12 95 LEU A C 1
ATOM 705 O O .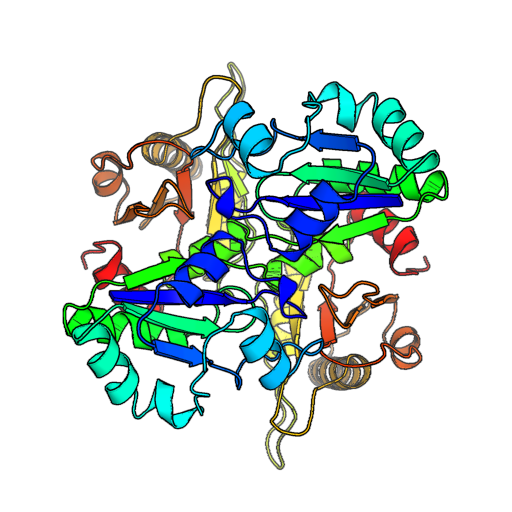 LEU A 1 95 ? 21.656 -2.492 -4.504 1 93.12 95 LEU A O 1
ATOM 709 N N . ARG A 1 96 ? 19.75 -2.346 -3.408 1 94.56 96 ARG A N 1
ATOM 710 C CA . ARG A 1 96 ? 19.922 -0.935 -3.076 1 94.56 96 ARG A CA 1
ATOM 711 C C . ARG A 1 96 ? 21.125 -0.733 -2.148 1 94.56 96 ARG A C 1
ATOM 713 O O . ARG A 1 96 ? 21.891 0.223 -2.309 1 94.56 96 ARG A O 1
ATOM 720 N N . LEU A 1 97 ? 21.266 -1.627 -1.168 1 94.69 97 LEU A N 1
ATOM 721 C CA . LEU A 1 97 ? 22.406 -1.567 -0.252 1 94.69 97 LEU A CA 1
ATOM 722 C C . LEU A 1 97 ? 23.719 -1.729 -1.005 1 94.69 97 LEU A C 1
ATOM 724 O O . LEU A 1 97 ? 24.688 -1.011 -0.737 1 94.69 97 LEU A O 1
ATOM 728 N N . ARG A 1 98 ? 23.703 -2.652 -1.911 1 95.5 98 ARG A N 1
ATOM 729 C CA . ARG A 1 98 ? 24.906 -2.883 -2.701 1 95.5 98 ARG A CA 1
ATOM 730 C C . ARG A 1 98 ? 25.234 -1.677 -3.576 1 95.5 98 ARG A C 1
ATOM 732 O O . ARG A 1 98 ? 26.406 -1.341 -3.775 1 95.5 98 ARG A O 1
ATOM 739 N N . ALA A 1 99 ? 24.219 -1.052 -4.141 1 96.94 99 ALA A N 1
ATOM 740 C CA . ALA A 1 99 ? 24.422 0.184 -4.895 1 96.94 99 ALA A CA 1
ATOM 741 C C . ALA A 1 99 ? 25.047 1.263 -4.016 1 96.94 99 ALA A C 1
ATOM 743 O O . ALA A 1 99 ? 26 1.931 -4.434 1 96.94 99 ALA A O 1
ATOM 744 N N . ALA A 1 100 ? 24.547 1.4 -2.803 1 96 100 ALA A N 1
ATOM 745 C CA . ALA A 1 100 ? 25.078 2.395 -1.867 1 96 100 ALA A CA 1
ATOM 746 C C . ALA A 1 100 ? 26.547 2.133 -1.552 1 96 100 ALA A C 1
ATOM 748 O O . ALA A 1 100 ? 27.344 3.068 -1.473 1 96 100 ALA A O 1
ATOM 749 N N . ALA A 1 101 ? 26.844 0.905 -1.36 1 96 101 ALA A N 1
ATOM 750 C CA . ALA A 1 101 ? 28.219 0.512 -1.051 1 96 101 ALA A CA 1
ATOM 751 C C . ALA A 1 101 ? 29.172 0.917 -2.172 1 96 101 ALA A C 1
ATOM 753 O O . ALA A 1 101 ? 30.359 1.139 -1.934 1 96 101 ALA A O 1
ATOM 754 N N . ARG A 1 102 ? 28.641 1.046 -3.338 1 96.88 102 ARG A N 1
ATOM 755 C CA . ARG A 1 102 ? 29.438 1.424 -4.496 1 96.88 102 ARG A CA 1
ATOM 756 C C . ARG A 1 102 ? 29.328 2.922 -4.77 1 96.88 102 ARG A C 1
ATOM 758 O O . ARG A 1 102 ? 29.844 3.41 -5.777 1 96.88 102 ARG A O 1
ATOM 765 N N . GLY A 1 103 ? 28.578 3.568 -3.977 1 97.06 103 GLY A N 1
ATOM 766 C CA . GLY A 1 103 ? 28.422 5.004 -4.141 1 97.06 103 GLY A CA 1
ATOM 767 C C . GLY A 1 103 ? 27.438 5.371 -5.238 1 97.06 103 GLY A C 1
ATOM 768 O O . GLY A 1 103 ? 27.469 6.484 -5.762 1 97.06 103 GLY A O 1
ATOM 769 N N . ILE A 1 104 ? 26.609 4.496 -5.664 1 97.75 104 ILE A N 1
ATOM 770 C CA . ILE A 1 104 ? 25.609 4.734 -6.707 1 97.75 104 ILE A CA 1
ATOM 771 C C . ILE A 1 104 ? 24.359 5.336 -6.09 1 97.75 104 ILE A C 1
ATOM 773 O O . ILE A 1 104 ? 23.734 4.73 -5.211 1 97.75 104 ILE A O 1
ATOM 777 N N . PRO A 1 105 ? 24 6.52 -6.512 1 96.81 105 PRO A N 1
ATOM 778 C CA . PRO A 1 105 ? 22.734 7.066 -6.008 1 96.81 105 PRO A CA 1
ATOM 779 C C . PRO A 1 105 ? 21.516 6.234 -6.418 1 96.81 105 PRO A C 1
ATOM 781 O O . PRO A 1 105 ? 21.5 5.656 -7.508 1 96.81 105 PRO A O 1
ATOM 784 N N . THR A 1 106 ? 20.531 6.227 -5.531 1 96.56 106 THR A N 1
ATOM 785 C CA . THR A 1 106 ? 19.344 5.438 -5.82 1 96.56 106 THR A CA 1
ATOM 786 C C . THR A 1 106 ? 18.078 6.262 -5.594 1 96.56 106 THR A C 1
ATOM 788 O O . THR A 1 106 ? 18.109 7.281 -4.902 1 96.56 106 THR A O 1
ATOM 791 N N . GLY A 1 107 ? 17.031 5.918 -6.273 1 95.88 107 GLY A N 1
ATOM 792 C CA . GLY A 1 107 ? 15.703 6.488 -6.098 1 95.88 107 GLY A CA 1
ATOM 793 C C . GLY A 1 107 ? 14.594 5.453 -6.164 1 95.88 107 GLY A C 1
ATOM 794 O O . GLY A 1 107 ? 14.797 4.355 -6.691 1 95.88 107 GLY A O 1
ATOM 795 N N . ILE A 1 108 ? 13.492 5.832 -5.574 1 96.69 108 ILE A N 1
ATOM 796 C CA . ILE A 1 108 ? 12.344 4.93 -5.562 1 96.69 108 ILE A CA 1
ATOM 797 C C . ILE A 1 108 ? 11.109 5.652 -6.105 1 96.69 108 ILE A C 1
ATOM 799 O O . ILE A 1 108 ? 10.781 6.75 -5.652 1 96.69 108 ILE A O 1
ATOM 803 N N . ILE A 1 109 ? 10.484 5.09 -7.074 1 97.44 109 ILE A N 1
ATOM 804 C CA . ILE A 1 109 ? 9.156 5.492 -7.539 1 97.44 109 ILE A CA 1
ATOM 805 C C . ILE A 1 109 ? 8.141 4.418 -7.18 1 97.44 109 ILE A C 1
ATOM 807 O O . ILE A 1 109 ? 8.141 3.328 -7.758 1 97.44 109 ILE A O 1
ATOM 811 N N . HIS A 1 110 ? 7.262 4.75 -6.297 1 96.56 110 HIS A N 1
ATOM 812 C CA . HIS A 1 110 ? 6.367 3.777 -5.676 1 96.56 110 HIS A CA 1
ATOM 813 C C . HIS A 1 110 ? 5.203 3.434 -6.598 1 96.56 110 HIS A C 1
ATOM 815 O O . HIS A 1 110 ? 4.848 4.223 -7.477 1 96.56 110 HIS A O 1
ATOM 821 N N . GLY A 1 111 ? 4.641 2.285 -6.434 1 95.62 111 GLY A N 1
ATOM 822 C CA . GLY A 1 111 ? 3.463 1.812 -7.145 1 95.62 111 GLY A CA 1
ATOM 823 C C . GLY A 1 111 ? 2.42 1.201 -6.23 1 95.62 111 GLY A C 1
ATOM 824 O O . GLY A 1 111 ? 2.643 1.071 -5.023 1 95.62 111 GLY A O 1
ATOM 825 N N . ALA A 1 112 ? 1.292 0.878 -6.832 1 95.38 112 ALA A N 1
ATOM 826 C CA . ALA A 1 112 ? 0.235 0.206 -6.082 1 95.38 112 ALA A CA 1
ATOM 827 C C . ALA A 1 112 ? 0.704 -1.154 -5.574 1 95.38 112 ALA A C 1
ATOM 829 O O . ALA A 1 112 ? 1.467 -1.848 -6.25 1 95.38 112 ALA A O 1
ATOM 830 N N . SER A 1 113 ? 0.281 -1.462 -4.434 1 93.62 113 SER A N 1
ATOM 831 C CA . SER A 1 113 ? 0.641 -2.732 -3.811 1 93.62 113 SER A CA 1
ATOM 832 C C . SER A 1 113 ? -0.601 -3.523 -3.412 1 93.62 113 SER A C 1
ATOM 834 O O . SER A 1 113 ? -1.598 -2.945 -2.975 1 93.62 113 SER A O 1
ATOM 836 N N . ILE A 1 114 ? -0.471 -4.84 -3.488 1 93.75 114 ILE A N 1
ATOM 837 C CA . ILE A 1 114 ? -1.572 -5.703 -3.078 1 93.75 114 ILE A CA 1
ATOM 838 C C . ILE A 1 114 ? -1.865 -5.496 -1.594 1 93.75 114 ILE A C 1
ATOM 840 O O . ILE A 1 114 ? -3.014 -5.613 -1.159 1 93.75 114 ILE A O 1
ATOM 844 N N . GLN A 1 115 ? -0.908 -5.098 -0.85 1 91.69 115 GLN A N 1
ATOM 845 C CA . GLN A 1 115 ? -1.049 -4.891 0.588 1 91.69 115 GLN A CA 1
ATOM 846 C C . GLN A 1 115 ? -2.107 -3.836 0.89 1 91.69 115 GLN A C 1
ATOM 848 O O . GLN A 1 115 ? -2.83 -3.939 1.884 1 91.69 115 GLN A O 1
ATOM 853 N N . THR A 1 116 ? -2.129 -2.834 0.05 1 92.06 116 THR A N 1
ATOM 854 C CA . THR A 1 116 ? -3.096 -1.77 0.291 1 92.06 116 THR A CA 1
ATOM 855 C C . THR A 1 116 ? -4.344 -1.969 -0.564 1 92.06 116 THR A C 1
ATOM 857 O O . THR A 1 116 ? -5.445 -1.583 -0.165 1 92.06 116 THR A O 1
ATOM 860 N N . ALA A 1 117 ? -4.176 -2.604 -1.681 1 94.81 117 ALA A N 1
ATOM 861 C CA . ALA A 1 117 ? -5.293 -2.797 -2.6 1 94.81 117 ALA A CA 1
ATOM 862 C C . ALA A 1 117 ? -6.387 -3.652 -1.963 1 94.81 117 ALA A C 1
ATOM 864 O O . ALA A 1 117 ? -7.574 -3.453 -2.227 1 94.81 117 ALA A O 1
ATOM 865 N N . VAL A 1 118 ? -6 -4.566 -1.098 1 95.31 118 VAL A N 1
ATOM 866 C CA . VAL A 1 118 ? -6.973 -5.469 -0.496 1 95.31 118 VAL A CA 1
ATOM 867 C C . VAL A 1 118 ? -7.949 -4.672 0.371 1 95.31 118 VAL A C 1
ATOM 869 O O . VAL A 1 118 ? -9.117 -5.043 0.502 1 95.31 118 VAL A O 1
ATOM 872 N N . CYS A 1 119 ? -7.496 -3.621 0.986 1 92.81 119 CYS A N 1
ATOM 873 C CA . CYS A 1 119 ? -8.391 -2.805 1.797 1 92.81 119 CYS A CA 1
ATOM 874 C C . CYS A 1 119 ? -9.5 -2.197 0.944 1 92.81 119 CYS A C 1
ATOM 876 O O . CYS A 1 119 ? -10.672 -2.271 1.301 1 92.81 119 CYS A O 1
ATOM 878 N N . GLY A 1 120 ? -9.148 -1.662 -0.138 1 90.88 120 GLY A N 1
ATOM 879 C CA . GLY A 1 120 ? -10.133 -1.065 -1.023 1 90.88 120 GLY A CA 1
ATOM 880 C C . GLY A 1 120 ? -11.094 -2.08 -1.619 1 90.88 120 GLY A C 1
ATOM 881 O O . GLY A 1 120 ? -12.281 -1.807 -1.763 1 90.88 120 GLY A O 1
ATOM 882 N N . LEU A 1 121 ? -10.57 -3.215 -1.926 1 95.44 121 LEU A N 1
ATOM 883 C CA . LEU A 1 121 ? -11.359 -4.246 -2.598 1 95.44 121 LEU A CA 1
ATOM 884 C C . LEU A 1 121 ? -12.305 -4.93 -1.62 1 95.44 121 LEU A C 1
ATOM 886 O O . LEU A 1 121 ? -13.398 -5.348 -2 1 95.44 121 LEU A O 1
ATOM 890 N N . THR A 1 122 ? -11.914 -4.98 -0.351 1 96.31 122 THR A N 1
ATOM 891 C CA . THR A 1 122 ? -12.688 -5.758 0.611 1 96.31 122 THR A CA 1
ATOM 892 C C . THR A 1 122 ? -13.438 -4.836 1.565 1 96.31 122 THR A C 1
ATOM 894 O O . THR A 1 122 ? -14.352 -5.277 2.266 1 96.31 122 THR A O 1
ATOM 897 N N . GLY A 1 123 ? -12.977 -3.623 1.708 1 94.44 123 GLY A N 1
ATOM 898 C CA . GLY A 1 123 ? -13.57 -2.707 2.668 1 94.44 123 GLY A CA 1
ATOM 899 C C . GLY A 1 123 ? -13.023 -2.871 4.07 1 94.44 123 GLY A C 1
ATOM 900 O O . GLY A 1 123 ? -13.414 -2.145 4.988 1 94.44 123 GLY A O 1
ATOM 901 N N . LEU A 1 124 ? -12.094 -3.789 4.234 1 95.38 124 LEU A N 1
ATOM 902 C CA . LEU A 1 124 ? -11.469 -3.945 5.543 1 95.38 124 LEU A CA 1
ATOM 903 C C . LEU A 1 124 ? -10.586 -2.744 5.875 1 95.38 124 LEU A C 1
ATOM 905 O O . LEU A 1 124 ? -9.867 -2.24 5.008 1 95.38 124 LEU A O 1
ATOM 909 N N . GLN A 1 125 ? -10.688 -2.332 7.059 1 91.88 125 GLN A N 1
ATOM 910 C CA . GLN A 1 125 ? -9.977 -1.129 7.477 1 91.88 125 GLN A CA 1
ATOM 911 C C . GLN A 1 125 ? -8.484 -1.398 7.633 1 91.88 125 GLN A C 1
ATOM 913 O O . GLN A 1 125 ? -8.086 -2.363 8.289 1 91.88 125 GLN A O 1
ATOM 918 N N . ASN A 1 126 ? -7.703 -0.539 7.113 1 88.38 126 ASN A N 1
ATOM 919 C CA . ASN A 1 126 ? -6.266 -0.751 7.023 1 88.38 126 ASN A CA 1
ATOM 920 C C . ASN A 1 126 ? -5.621 -0.835 8.406 1 88.38 126 ASN A C 1
ATOM 922 O O . ASN A 1 126 ? -4.648 -1.565 8.602 1 88.38 126 ASN A O 1
ATOM 926 N N . TYR A 1 127 ? -6.156 -0.125 9.359 1 88.12 127 TYR A N 1
ATOM 927 C CA . TYR A 1 127 ? -5.539 -0.078 10.68 1 88.12 127 TYR A CA 1
ATOM 928 C C . TYR A 1 127 ? -5.945 -1.287 11.516 1 88.12 127 TYR A C 1
ATOM 930 O O . TYR A 1 127 ? -5.625 -1.364 12.703 1 88.12 127 TYR A O 1
ATOM 938 N N . ARG A 1 128 ? -6.668 -2.234 10.945 1 92.56 128 ARG A N 1
ATOM 939 C CA . ARG A 1 128 ? -7.102 -3.428 11.664 1 92.56 128 ARG A CA 1
ATOM 940 C C . ARG A 1 128 ? -6.379 -4.668 11.156 1 92.56 128 ARG A C 1
ATOM 942 O O . ARG A 1 128 ? -6.789 -5.797 11.445 1 92.56 128 ARG A O 1
ATOM 949 N N . PHE A 1 129 ? -5.332 -4.465 10.422 1 93.69 129 PHE A N 1
ATOM 950 C CA . PHE A 1 129 ? -4.523 -5.582 9.953 1 93.69 129 PHE A CA 1
ATOM 951 C C . PHE A 1 129 ? -3.355 -5.844 10.898 1 93.69 129 PHE A C 1
ATOM 953 O O . PHE A 1 129 ? -2.75 -4.902 11.414 1 93.69 129 PHE A O 1
ATOM 960 N N . GLY A 1 130 ? -3.037 -7.09 11.117 1 93.81 130 GLY A N 1
ATOM 961 C CA . GLY A 1 130 ? -1.822 -7.504 11.797 1 93.81 130 GLY A CA 1
ATOM 962 C C . GLY A 1 130 ? -0.744 -8 10.859 1 93.81 130 GLY A C 1
ATOM 963 O O . GLY A 1 130 ? -0.699 -7.598 9.695 1 93.81 130 GLY A O 1
ATOM 964 N N . LYS A 1 131 ? 0.087 -8.836 11.445 1 92.94 131 LYS A N 1
ATOM 965 C CA . LYS A 1 131 ? 1.165 -9.438 10.664 1 92.94 131 LYS A CA 1
ATOM 966 C C . LYS A 1 131 ? 0.614 -10.227 9.484 1 92.94 131 LYS A C 1
ATOM 968 O O . LYS A 1 131 ? -0.406 -10.906 9.602 1 92.94 131 LYS A O 1
ATOM 973 N N . SER A 1 132 ? 1.252 -10.039 8.336 1 94.19 132 SER A N 1
ATOM 974 C CA . SER A 1 132 ? 0.885 -10.867 7.195 1 94.19 132 SER A CA 1
ATOM 975 C C . SER A 1 132 ? 1.685 -12.172 7.176 1 94.19 132 SER A C 1
ATOM 977 O O . SER A 1 132 ? 2.643 -12.328 7.938 1 94.19 132 SER A O 1
ATOM 979 N N . CYS A 1 133 ? 1.231 -13.102 6.336 1 94.75 133 CYS A N 1
ATOM 980 C CA . CYS A 1 133 ? 1.971 -14.344 6.164 1 94.75 133 CYS A CA 1
ATOM 981 C C . CYS A 1 133 ? 1.801 -14.883 4.746 1 94.75 133 CYS A C 1
ATOM 983 O O . CYS A 1 133 ? 1.003 -14.359 3.969 1 94.75 133 CYS A O 1
ATOM 985 N N . SER A 1 134 ? 2.637 -15.875 4.41 1 93.62 134 SER A N 1
ATOM 986 C CA . SER A 1 134 ? 2.572 -16.547 3.115 1 93.62 134 SER A CA 1
ATOM 987 C C . SER A 1 134 ? 2.33 -18.047 3.283 1 93.62 134 SER A C 1
ATOM 989 O O . SER A 1 134 ? 2.877 -18.672 4.195 1 93.62 134 SER A O 1
ATOM 991 N N . VAL A 1 135 ? 1.494 -18.531 2.486 1 96.31 135 VAL A N 1
ATOM 992 C CA . VAL A 1 135 ? 1.295 -19.984 2.426 1 96.31 135 VAL A CA 1
ATOM 993 C C . VAL A 1 135 ? 2.072 -20.562 1.247 1 96.31 135 VAL A C 1
ATOM 995 O O . VAL A 1 135 ? 1.714 -20.344 0.089 1 96.31 135 VAL A O 1
ATOM 998 N N . PRO A 1 136 ? 3.133 -21.281 1.534 1 94.31 136 PRO A N 1
ATOM 999 C CA . PRO A 1 136 ? 3.859 -21.938 0.446 1 94.31 136 PRO A CA 1
ATOM 1000 C C . PRO A 1 136 ? 3.234 -23.266 0.042 1 94.31 136 PRO A C 1
ATOM 1002 O O . PRO A 1 136 ? 2.523 -23.891 0.838 1 94.31 136 PRO A O 1
ATOM 1005 N N . PHE A 1 137 ? 3.482 -23.688 -1.174 1 93.69 137 PHE A N 1
ATOM 1006 C CA . PHE A 1 137 ? 3.156 -25.047 -1.546 1 93.69 137 PHE A CA 1
ATOM 1007 C C . PHE A 1 137 ? 3.904 -26.047 -0.665 1 93.69 137 PHE A C 1
ATOM 1009 O O . PHE A 1 137 ? 5.086 -25.859 -0.366 1 93.69 137 PHE A O 1
ATOM 1016 N N . PRO A 1 138 ? 3.137 -27.062 -0.19 1 91.31 138 PRO A N 1
ATOM 1017 C CA . PRO A 1 138 ? 3.854 -28.094 0.567 1 91.31 138 PRO A CA 1
ATOM 1018 C C . PRO A 1 138 ? 4.93 -28.797 -0.259 1 91.31 138 PRO A C 1
ATOM 1020 O O . PRO A 1 138 ? 4.84 -28.844 -1.488 1 91.31 138 PRO A O 1
ATOM 1023 N N . GLN A 1 139 ? 5.977 -29.203 0.456 1 88.88 139 GLN A N 1
ATOM 1024 C CA . GLN A 1 139 ? 7.047 -29.984 -0.154 1 88.88 139 GLN A CA 1
ATOM 1025 C C . GLN A 1 139 ? 7.039 -31.422 0.354 1 88.88 139 GLN A C 1
ATOM 1027 O O . GLN A 1 139 ? 6.324 -31.75 1.306 1 88.88 139 GLN A O 1
ATOM 1032 N N . LYS A 1 140 ? 7.672 -32.438 -0.314 1 86 140 LYS A N 1
ATOM 1033 C CA . LYS A 1 140 ? 7.66 -33.875 -0.042 1 86 140 LYS A CA 1
ATOM 1034 C C . LYS A 1 140 ? 7.836 -34.156 1.448 1 86 140 LYS A C 1
ATOM 1036 O O . LYS A 1 140 ? 7.125 -35 2.02 1 86 140 LYS A O 1
ATOM 1041 N N . ASN A 1 141 ? 8.5 -33.562 2.148 1 86.94 141 ASN A N 1
ATOM 1042 C CA . ASN A 1 141 ? 8.742 -33.875 3.555 1 86.94 141 ASN A CA 1
ATOM 1043 C C . ASN A 1 141 ? 8.609 -32.625 4.434 1 86.94 141 ASN A C 1
ATOM 1045 O O . ASN A 1 141 ? 9.242 -32.531 5.484 1 86.94 141 ASN A O 1
ATOM 1049 N N . TRP A 1 142 ? 7.867 -31.844 3.99 1 86.5 142 TRP A N 1
ATOM 1050 C CA . TRP A 1 142 ? 7.727 -30.641 4.805 1 86.5 142 TRP A CA 1
ATOM 1051 C C . TRP A 1 142 ? 6.352 -30 4.621 1 86.5 142 TRP A C 1
ATOM 1053 O O . TRP A 1 142 ? 5.891 -29.828 3.49 1 86.5 142 TRP A O 1
ATOM 1063 N N . PHE A 1 143 ? 5.629 -29.891 5.852 1 85.19 143 PHE A N 1
ATOM 1064 C CA . PHE A 1 143 ? 4.34 -29.203 5.875 1 85.19 143 PHE A CA 1
ATOM 1065 C C . PHE A 1 143 ? 4.406 -27.953 6.746 1 85.19 143 PHE A C 1
ATOM 1067 O O . PHE A 1 143 ? 4.773 -28.031 7.922 1 85.19 143 PHE A O 1
ATOM 1074 N N . PRO A 1 144 ? 4.047 -26.781 6.164 1 85.44 144 PRO A N 1
ATOM 1075 C CA . PRO A 1 144 ? 4.164 -25.531 6.906 1 85.44 144 PRO A CA 1
ATOM 1076 C C . PRO A 1 144 ? 3.096 -25.375 7.988 1 85.44 144 PRO A C 1
ATOM 1078 O O . PRO A 1 144 ? 1.941 -25.75 7.773 1 85.44 144 PRO A O 1
ATOM 1081 N N . LEU A 1 145 ? 3.416 -24.844 9.18 1 91.31 145 LEU A N 1
ATOM 1082 C CA . LEU A 1 145 ? 2.443 -24.547 10.234 1 91.31 145 LEU A CA 1
ATOM 1083 C C . LEU A 1 145 ? 2.455 -23.062 10.586 1 91.31 145 LEU A C 1
ATOM 1085 O O . LEU A 1 145 ? 1.505 -22.562 11.188 1 91.31 145 LEU A O 1
ATOM 1089 N N . THR A 1 146 ? 3.43 -22.375 10.102 1 92.94 146 THR A N 1
ATOM 1090 C CA . THR A 1 146 ? 3.695 -21.016 10.516 1 92.94 146 THR A CA 1
ATOM 1091 C C . THR A 1 146 ? 2.584 -20.078 10.039 1 92.94 146 THR A C 1
ATOM 1093 O O . THR A 1 146 ? 2.152 -19.188 10.781 1 92.94 146 THR A O 1
ATOM 1096 N N . PRO A 1 147 ? 2.082 -20.328 8.859 1 95.88 147 PRO A N 1
ATOM 1097 C CA . PRO A 1 147 ? 1.032 -19.422 8.406 1 95.88 147 PRO A CA 1
ATOM 1098 C C . PRO A 1 147 ? -0.185 -19.422 9.328 1 95.88 147 PRO A C 1
ATOM 1100 O O . PRO A 1 147 ? -0.717 -18.344 9.648 1 95.88 147 PRO A O 1
ATOM 1103 N N . TYR A 1 148 ? -0.621 -20.547 9.75 1 97.5 148 TYR A N 1
ATOM 1104 C CA . TYR A 1 148 ? -1.781 -20.594 10.633 1 97.5 148 TYR A CA 1
ATOM 1105 C C . TYR A 1 148 ? -1.452 -20 12 1 97.5 148 TYR A C 1
ATOM 1107 O O . TYR A 1 148 ? -2.309 -19.375 12.633 1 97.5 148 TYR A O 1
ATOM 1115 N N . GLU A 1 149 ? -0.198 -20.172 12.453 1 95.81 149 GLU A N 1
ATOM 1116 C CA . GLU A 1 149 ? 0.206 -19.562 13.719 1 95.81 149 GLU A CA 1
ATOM 1117 C C . GLU A 1 149 ? 0.04 -18.047 13.672 1 95.81 149 GLU A C 1
ATOM 1119 O O . GLU A 1 149 ? -0.437 -17.438 14.633 1 95.81 149 GLU A O 1
ATOM 1124 N N . VAL A 1 150 ? 0.394 -17.469 12.555 1 95.12 150 VAL A N 1
ATOM 1125 C CA . VAL A 1 150 ? 0.241 -16.031 12.367 1 95.12 150 VAL A CA 1
ATOM 1126 C C . VAL A 1 150 ? -1.24 -15.664 12.375 1 95.12 150 VAL A C 1
ATOM 1128 O O . VAL A 1 150 ? -1.647 -14.711 13.055 1 95.12 150 VAL A O 1
ATOM 1131 N N . VAL A 1 151 ? -2.037 -16.406 11.719 1 97.62 151 VAL A N 1
ATOM 1132 C CA . VAL A 1 151 ? -3.477 -16.172 11.648 1 97.62 151 VAL A CA 1
ATOM 1133 C C . VAL A 1 151 ? -4.074 -16.25 13.055 1 97.62 151 VAL A C 1
ATOM 1135 O O . VAL A 1 151 ? -4.848 -15.375 13.453 1 97.62 151 VAL A O 1
ATOM 1138 N N . ARG A 1 152 ? -3.688 -17.281 13.742 1 96.81 152 ARG A N 1
ATOM 1139 C CA . ARG A 1 152 ? -4.195 -17.484 15.094 1 96.81 152 ARG A CA 1
ATOM 1140 C C . ARG A 1 152 ? -3.836 -16.328 16 1 96.81 152 ARG A C 1
ATOM 1142 O O . ARG A 1 152 ? -4.672 -15.852 16.781 1 96.81 152 ARG A O 1
ATOM 1149 N N . GLN A 1 153 ? -2.635 -15.891 15.93 1 94.38 153 GLN A N 1
ATOM 1150 C CA . GLN A 1 153 ? -2.188 -14.766 16.734 1 94.38 153 GLN A CA 1
ATOM 1151 C C . GLN A 1 153 ? -2.973 -13.5 16.406 1 94.38 153 GLN A C 1
ATOM 1153 O O . GLN A 1 153 ? -3.375 -12.758 17.297 1 94.38 153 GLN A O 1
ATOM 1158 N N . ASN A 1 154 ? -3.172 -13.258 15.156 1 96.44 154 ASN A N 1
ATOM 1159 C CA . ASN A 1 154 ? -3.941 -12.094 14.727 1 96.44 154 ASN A CA 1
ATOM 1160 C C . ASN A 1 154 ? -5.387 -12.172 15.211 1 96.44 154 ASN A C 1
ATOM 1162 O O . ASN A 1 154 ? -5.938 -11.18 15.703 1 96.44 154 ASN A O 1
ATOM 1166 N N . LEU A 1 155 ? -6 -13.312 15.031 1 96.94 155 LEU A N 1
ATOM 1167 C CA . LEU A 1 155 ? -7.375 -13.484 15.492 1 96.94 155 LEU A CA 1
ATOM 1168 C C . LEU A 1 155 ? -7.488 -13.203 16.984 1 96.94 155 LEU A C 1
ATOM 1170 O O . LEU A 1 155 ? -8.438 -12.555 17.438 1 96.94 155 LEU A O 1
ATOM 1174 N N . ALA A 1 156 ? -6.531 -13.703 17.734 1 94.81 156 ALA A N 1
ATOM 1175 C CA . ALA A 1 156 ? -6.523 -13.484 19.172 1 94.81 156 ALA A CA 1
ATOM 1176 C C . ALA A 1 156 ? -6.43 -11.992 19.5 1 94.81 156 ALA A C 1
ATOM 1178 O O . ALA A 1 156 ? -6.965 -11.539 20.516 1 94.81 156 ALA A O 1
ATOM 1179 N N . ALA A 1 157 ? -5.812 -11.25 18.656 1 93.44 157 ALA A N 1
ATOM 1180 C CA . ALA A 1 157 ? -5.637 -9.812 18.844 1 93.44 157 ALA A CA 1
ATOM 1181 C C . ALA A 1 157 ? -6.719 -9.031 18.109 1 93.44 157 ALA A C 1
ATOM 1183 O O . ALA A 1 157 ? -6.664 -7.797 18.047 1 93.44 157 ALA A O 1
ATOM 1184 N N . ASP A 1 158 ? -7.676 -9.672 17.516 1 95.94 158 ASP A N 1
ATOM 1185 C CA . ASP A 1 158 ? -8.781 -9.094 16.75 1 95.94 158 ASP A CA 1
ATOM 1186 C C . ASP A 1 158 ? -8.258 -8.281 15.562 1 95.94 158 ASP A C 1
ATOM 1188 O O . ASP A 1 158 ? -8.68 -7.145 15.344 1 95.94 158 ASP A O 1
ATOM 1192 N N . LEU A 1 159 ? -7.301 -8.836 14.898 1 96.5 159 LEU A N 1
ATOM 1193 C CA . LEU A 1 159 ? -6.703 -8.227 13.719 1 96.5 159 LEU A CA 1
ATOM 1194 C C . LEU A 1 159 ? -6.914 -9.102 12.484 1 96.5 159 LEU A C 1
ATOM 1196 O O . LEU A 1 159 ? -6.863 -10.328 12.578 1 96.5 159 LEU A O 1
ATOM 1200 N N . HIS A 1 160 ? -7.172 -8.438 11.312 1 97.62 160 HIS A N 1
ATOM 1201 C CA . HIS A 1 160 ? -7.238 -9.148 10.039 1 97.62 160 HIS A CA 1
ATOM 1202 C C . HIS A 1 160 ? -5.863 -9.664 9.633 1 97.62 160 HIS A C 1
ATOM 1204 O O . HIS A 1 160 ? -4.84 -9.125 10.047 1 97.62 160 HIS A O 1
ATOM 1210 N N . THR A 1 161 ? -5.805 -10.742 8.805 1 98 161 THR A N 1
ATOM 1211 C CA . THR A 1 161 ? -4.547 -11.273 8.289 1 98 161 THR A CA 1
ATOM 1212 C C . THR A 1 161 ? -4.559 -11.297 6.762 1 98 161 THR A C 1
ATOM 1214 O O . THR A 1 161 ? -5.457 -11.883 6.152 1 98 161 THR A O 1
ATOM 1217 N N . LEU A 1 162 ? -3.658 -10.586 6.172 1 97.25 162 LEU A N 1
ATOM 1218 C CA . LEU A 1 162 ? -3.396 -10.758 4.746 1 97.25 162 LEU A CA 1
ATOM 1219 C C . LEU A 1 162 ? -2.523 -11.977 4.496 1 97.25 162 LEU A C 1
ATOM 1221 O O . LEU A 1 162 ? -1.437 -12.102 5.066 1 97.25 162 LEU A O 1
ATOM 1225 N N . VAL A 1 163 ? -2.951 -12.906 3.678 1 97.75 163 VAL A N 1
ATOM 1226 C CA . VAL A 1 163 ? -2.258 -14.156 3.395 1 97.75 163 VAL A CA 1
ATOM 1227 C C . VAL A 1 163 ? -1.805 -14.18 1.937 1 97.75 163 VAL A C 1
ATOM 1229 O O . VAL A 1 163 ? -2.623 -14.344 1.028 1 97.75 163 VAL A O 1
ATOM 1232 N N . TYR A 1 164 ? -0.538 -14.047 1.749 1 95 164 TYR A N 1
ATOM 1233 C CA . TYR A 1 164 ? 0.034 -14.141 0.411 1 95 164 TYR A CA 1
ATOM 1234 C C . TYR A 1 164 ? 0.092 -15.594 -0.05 1 95 164 TYR A C 1
ATOM 1236 O O . TYR A 1 164 ? 0.402 -16.484 0.739 1 95 164 TYR A O 1
ATOM 1244 N N . LEU A 1 165 ? -0.163 -15.742 -1.315 1 95.56 165 LEU A N 1
ATOM 1245 C CA . LEU A 1 165 ? -0.199 -17.094 -1.858 1 95.56 165 LEU A CA 1
ATOM 1246 C C . LEU A 1 165 ? 1.02 -17.359 -2.736 1 95.56 165 LEU A C 1
ATOM 1248 O O . LEU A 1 165 ? 1.485 -16.469 -3.447 1 95.56 165 LEU A O 1
ATOM 1252 N N . ASP A 1 166 ? 1.452 -18.531 -2.742 1 92.62 166 ASP A N 1
ATOM 1253 C CA . ASP A 1 166 ? 2.705 -18.938 -3.367 1 92.62 166 ASP A CA 1
ATOM 1254 C C . ASP A 1 166 ? 2.637 -18.781 -4.887 1 92.62 166 ASP A C 1
ATOM 1256 O O . ASP A 1 166 ? 1.619 -19.109 -5.504 1 92.62 166 ASP A O 1
ATOM 1260 N N . ILE A 1 167 ? 3.639 -18.234 -5.477 1 88.06 167 ILE A N 1
ATOM 1261 C CA . ILE A 1 167 ? 3.816 -18.062 -6.914 1 88.06 167 ILE A CA 1
ATOM 1262 C C . ILE A 1 167 ? 5.055 -18.828 -7.371 1 88.06 167 ILE A C 1
ATOM 1264 O O . ILE A 1 167 ? 6.168 -18.547 -6.922 1 88.06 167 ILE A O 1
ATOM 1268 N N . GLN A 1 168 ? 4.875 -19.734 -8.18 1 85.31 168 GLN A N 1
ATOM 1269 C CA . GLN A 1 168 ? 5.965 -20.5 -8.773 1 85.31 168 GLN A CA 1
ATOM 1270 C C . GLN A 1 168 ? 5.98 -20.344 -10.289 1 85.31 168 GLN A C 1
ATOM 1272 O O . GLN A 1 168 ? 5.102 -19.688 -10.859 1 85.31 168 GLN A O 1
ATOM 1277 N N . GLN A 1 169 ? 7.02 -20.75 -10.969 1 78.88 169 GLN A N 1
ATOM 1278 C CA . GLN A 1 169 ? 7.23 -20.531 -12.391 1 78.88 169 GLN A CA 1
ATOM 1279 C C . GLN A 1 169 ? 6.043 -21.047 -13.203 1 78.88 169 GLN A C 1
ATOM 1281 O O . GLN A 1 169 ? 5.574 -20.359 -14.125 1 78.88 169 GLN A O 1
ATOM 1286 N N . ASP A 1 170 ? 5.469 -22.156 -12.914 1 81.06 170 ASP A N 1
ATOM 1287 C CA . ASP A 1 170 ? 4.441 -22.75 -13.758 1 81.06 170 ASP A CA 1
ATOM 1288 C C . ASP A 1 170 ? 3.141 -22.938 -12.984 1 81.06 170 ASP A C 1
ATOM 1290 O O . ASP A 1 170 ? 2.252 -23.672 -13.438 1 81.06 170 ASP A O 1
ATOM 1294 N N . ARG A 1 171 ? 3.135 -22.297 -11.805 1 90.19 171 ARG A N 1
ATOM 1295 C CA . ARG A 1 171 ? 1.929 -22.547 -11.023 1 90.19 171 ARG A CA 1
ATOM 1296 C C . ARG A 1 171 ? 1.693 -21.438 -10.016 1 90.19 171 ARG A C 1
ATOM 1298 O O . ARG A 1 171 ? 2.637 -20.938 -9.391 1 90.19 171 ARG A O 1
ATOM 1305 N N . TYR A 1 172 ? 0.461 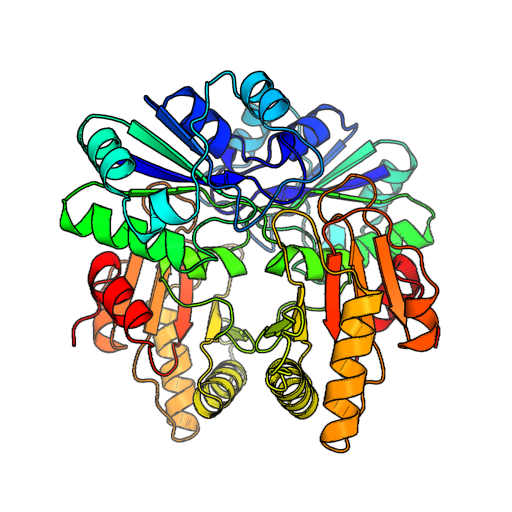-21.078 -9.867 1 93.25 172 TYR A N 1
ATOM 1306 C CA . TYR A 1 172 ? 0.011 -20.078 -8.898 1 93.25 172 TYR A CA 1
ATOM 1307 C C . TYR A 1 172 ? -1.006 -20.688 -7.938 1 93.25 172 TYR A C 1
ATOM 1309 O O . TYR A 1 172 ? -1.99 -21.297 -8.359 1 93.25 172 TYR A O 1
ATOM 1317 N N . MET A 1 173 ? -0.702 -20.516 -6.688 1 95.62 173 MET A N 1
ATOM 1318 C CA . MET A 1 173 ? -1.647 -21.047 -5.715 1 95.62 173 MET A CA 1
ATOM 1319 C C . MET A 1 173 ? -2.994 -20.344 -5.816 1 95.62 173 MET A C 1
ATOM 1321 O O . MET A 1 173 ? -3.051 -19.109 -5.91 1 95.62 173 MET A O 1
ATOM 1325 N N . ARG A 1 174 ? -4.051 -21.141 -5.812 1 96.81 174 ARG A N 1
ATOM 1326 C CA . ARG A 1 174 ? -5.414 -20.625 -5.883 1 96.81 174 ARG A CA 1
ATOM 1327 C C . ARG A 1 174 ? -6.023 -20.5 -4.492 1 96.81 174 ARG A C 1
ATOM 1329 O O . ARG A 1 174 ? -5.574 -21.141 -3.547 1 96.81 174 ARG A O 1
ATOM 1336 N N . VAL A 1 175 ? -7.039 -19.688 -4.395 1 98.06 175 VAL A N 1
ATOM 1337 C CA . VAL A 1 175 ? -7.727 -19.422 -3.135 1 98.06 175 VAL A CA 1
ATOM 1338 C C . VAL A 1 175 ? -8.164 -20.75 -2.508 1 98.06 175 VAL A C 1
ATOM 1340 O O . VAL A 1 175 ? -7.918 -20.984 -1.324 1 98.06 175 VAL A O 1
ATOM 1343 N N . GLY A 1 176 ? -8.805 -21.609 -3.312 1 97.56 176 GLY A N 1
ATOM 1344 C CA . GLY A 1 176 ? -9.281 -22.875 -2.791 1 97.56 176 GLY A CA 1
ATOM 1345 C C . GLY A 1 176 ? -8.172 -23.734 -2.205 1 97.56 176 GLY A C 1
ATOM 1346 O O . GLY A 1 176 ? -8.344 -24.344 -1.149 1 97.56 176 GLY A O 1
ATOM 1347 N N . GLU A 1 177 ? -7.047 -23.766 -2.852 1 96.69 177 GLU A N 1
ATOM 1348 C CA . GLU A 1 177 ? -5.898 -24.531 -2.379 1 96.69 177 GLU A CA 1
ATOM 1349 C C . GLU A 1 177 ? -5.367 -23.969 -1.062 1 96.69 177 GLU A C 1
ATOM 1351 O O . GLU A 1 177 ? -5.02 -24.719 -0.154 1 96.69 177 GLU A O 1
ATOM 1356 N N . ALA A 1 178 ? -5.25 -22.688 -1.004 1 97.75 178 ALA A N 1
ATOM 1357 C CA . ALA A 1 178 ? -4.762 -22.031 0.204 1 97.75 178 ALA A CA 1
ATOM 1358 C C . ALA A 1 178 ? -5.68 -22.312 1.392 1 97.75 178 ALA A C 1
ATOM 1360 O O . ALA A 1 178 ? -5.207 -22.547 2.504 1 97.75 178 ALA A O 1
ATOM 1361 N N . ILE A 1 179 ? -6.977 -22.234 1.133 1 98.19 179 ILE A N 1
ATOM 1362 C CA . ILE A 1 179 ? -7.957 -22.516 2.174 1 98.19 179 ILE A CA 1
ATOM 1363 C C . ILE A 1 179 ? -7.766 -23.938 2.688 1 98.19 179 ILE A C 1
ATOM 1365 O O . ILE A 1 179 ? -7.738 -24.172 3.898 1 98.19 179 ILE A O 1
ATOM 1369 N N . ASP A 1 180 ? -7.602 -24.859 1.797 1 97.25 180 ASP A N 1
ATOM 1370 C CA . ASP A 1 180 ? -7.398 -26.25 2.191 1 97.25 180 ASP A CA 1
ATOM 1371 C C . ASP A 1 180 ? -6.164 -26.391 3.078 1 97.25 180 ASP A C 1
ATOM 1373 O O . ASP A 1 180 ? -6.199 -27.094 4.09 1 97.25 180 ASP A O 1
ATOM 1377 N N . LEU A 1 181 ? -5.098 -25.766 2.689 1 97.38 181 LEU A N 1
ATOM 1378 C CA . LEU A 1 181 ? -3.855 -25.844 3.449 1 97.38 181 LEU A CA 1
ATOM 1379 C C . LEU A 1 181 ? -4.023 -25.219 4.832 1 97.38 181 LEU A C 1
ATOM 1381 O O . LEU A 1 181 ? -3.611 -25.812 5.836 1 97.38 181 LEU A O 1
ATOM 1385 N N . LEU A 1 182 ? -4.637 -24.062 4.895 1 97.81 182 LEU A N 1
ATOM 1386 C CA . LEU A 1 182 ? -4.832 -23.391 6.172 1 97.81 182 LEU A CA 1
ATOM 1387 C C . LEU A 1 182 ? -5.746 -24.203 7.082 1 97.81 182 LEU A C 1
ATOM 1389 O O . LEU A 1 182 ? -5.512 -24.281 8.289 1 97.81 182 LEU A O 1
ATOM 1393 N N . GLU A 1 183 ? -6.828 -24.734 6.461 1 97.5 183 GLU A N 1
ATOM 1394 C CA . GLU A 1 183 ? -7.73 -25.578 7.238 1 97.5 183 GLU A CA 1
ATOM 1395 C C . GLU A 1 183 ? -6.992 -26.781 7.824 1 97.5 183 GLU A C 1
ATOM 1397 O O . GLU A 1 183 ? -7.215 -27.156 8.984 1 97.5 183 GLU A O 1
ATOM 1402 N N . GLU A 1 184 ? -6.191 -27.359 7.043 1 96.5 184 GLU A N 1
ATOM 1403 C CA . GLU A 1 184 ? -5.41 -28.5 7.52 1 96.5 184 GLU A CA 1
ATOM 1404 C C . GLU A 1 184 ? -4.477 -28.094 8.656 1 96.5 184 GLU A C 1
ATOM 1406 O O . GLU A 1 184 ? -4.348 -28.812 9.648 1 96.5 184 GLU A O 1
ATOM 1411 N N . MET A 1 185 ? -3.783 -26.984 8.523 1 96.56 185 MET A N 1
ATOM 1412 C CA . MET A 1 185 ? -2.922 -26.469 9.586 1 96.56 185 MET A CA 1
ATOM 1413 C C . MET A 1 185 ? -3.709 -26.25 10.875 1 96.56 185 MET A C 1
ATOM 1415 O O . MET A 1 185 ? -3.24 -26.609 11.953 1 96.56 185 MET A O 1
ATOM 1419 N N . ALA A 1 186 ? -4.895 -25.672 10.703 1 96.19 186 ALA A N 1
ATOM 1420 C CA . ALA A 1 186 ? -5.742 -25.359 11.852 1 96.19 186 ALA A CA 1
ATOM 1421 C C . ALA A 1 186 ? -6.145 -26.641 12.594 1 96.19 186 ALA A C 1
ATOM 1423 O O . ALA A 1 186 ? -6.043 -26.703 13.82 1 96.19 186 ALA A O 1
ATOM 1424 N N . VAL A 1 187 ? -6.559 -27.625 11.891 1 95 187 VAL A N 1
ATOM 1425 C CA . VAL A 1 187 ? -7.016 -28.891 12.469 1 95 187 VAL A CA 1
ATOM 1426 C C . VAL A 1 187 ? -5.875 -29.531 13.25 1 95 187 VAL A C 1
ATOM 1428 O O . VAL A 1 187 ? -6.094 -30.078 14.336 1 95 187 VAL A O 1
ATOM 1431 N N . ARG A 1 188 ? -4.688 -29.469 12.75 1 93.88 188 ARG A N 1
ATOM 1432 C CA . ARG A 1 188 ? -3.523 -30.109 13.352 1 93.88 188 ARG A CA 1
ATOM 1433 C C . ARG A 1 188 ? -3.223 -29.5 14.727 1 93.88 188 ARG A C 1
ATOM 1435 O O . ARG A 1 188 ? -2.641 -30.172 15.586 1 93.88 188 ARG A O 1
ATOM 1442 N N . VAL A 1 189 ? -3.611 -28.328 14.922 1 93.25 189 VAL A N 1
ATOM 1443 C CA . VAL A 1 189 ? -3.281 -27.703 16.203 1 93.25 189 VAL A CA 1
ATOM 1444 C C . VAL A 1 189 ? -4.562 -27.391 16.969 1 93.25 189 VAL A C 1
ATOM 1446 O O . VAL A 1 189 ? -4.547 -26.609 17.922 1 93.25 189 VAL A O 1
ATOM 1449 N N . GLY A 1 190 ? -5.668 -27.891 16.531 1 93 190 GLY A N 1
ATOM 1450 C CA . GLY A 1 190 ? -6.934 -27.797 17.234 1 93 190 GLY A CA 1
ATOM 1451 C C . GLY A 1 190 ? -7.605 -26.438 17.062 1 93 190 GLY A C 1
ATOM 1452 O O . GLY A 1 190 ? -8.266 -25.938 17.969 1 93 190 GLY A O 1
ATOM 1453 N N . GLY A 1 191 ? -7.379 -25.781 15.969 1 94.5 191 GLY A N 1
ATOM 1454 C CA . GLY A 1 191 ? -7.984 -24.5 15.703 1 94.5 191 GLY A CA 1
ATOM 1455 C C . GLY A 1 191 ? -9.008 -24.531 14.578 1 94.5 191 GLY A C 1
ATOM 1456 O O . GLY A 1 191 ? -9.398 -25.609 14.133 1 94.5 191 GLY A O 1
ATOM 1457 N N . SER A 1 192 ? -9.539 -23.359 14.258 1 95.12 192 SER A N 1
ATOM 1458 C CA . SER A 1 192 ? -10.492 -23.219 13.164 1 95.12 192 SER A CA 1
ATOM 1459 C C . SER A 1 192 ? -10.5 -21.797 12.609 1 95.12 192 SER A C 1
ATOM 1461 O O . SER A 1 192 ? -10.062 -20.859 13.281 1 95.12 192 SER A O 1
ATOM 1463 N N . ILE A 1 193 ? -10.898 -21.672 11.43 1 96.25 193 ILE A N 1
ATOM 1464 C CA . ILE A 1 193 ? -11.109 -20.391 10.773 1 96.25 193 ILE A CA 1
ATOM 1465 C C . ILE A 1 193 ? -12.547 -20.297 10.266 1 96.25 193 ILE A C 1
ATOM 1467 O O . ILE A 1 193 ? -13.016 -21.203 9.555 1 96.25 193 ILE A O 1
ATOM 1471 N N . THR A 1 194 ? -13.203 -19.234 10.562 1 95.38 194 THR A N 1
ATOM 1472 C CA . THR A 1 194 ? -14.641 -19.172 10.32 1 95.38 194 THR A CA 1
ATOM 1473 C C . THR A 1 194 ? -14.938 -18.484 8.992 1 95.38 194 THR A C 1
ATOM 1475 O O . THR A 1 194 ? -15.961 -18.75 8.367 1 95.38 194 THR A O 1
ATOM 1478 N N . THR A 1 195 ? -14.156 -17.531 8.664 1 97.88 195 THR A N 1
ATOM 1479 C CA . THR A 1 195 ? -14.453 -16.703 7.5 1 97.88 195 THR A CA 1
ATOM 1480 C C . THR A 1 195 ? -13.188 -16.438 6.695 1 97.88 195 THR A C 1
ATOM 1482 O O . THR A 1 195 ? -12.125 -16.188 7.266 1 97.88 195 THR A O 1
ATOM 1485 N N . TYR A 1 196 ? -13.297 -16.562 5.457 1 98.69 196 TYR A N 1
ATOM 1486 C CA . TYR A 1 196 ? -12.234 -16.234 4.508 1 98.69 196 TYR A CA 1
ATOM 1487 C C . TYR A 1 196 ? -12.703 -15.172 3.516 1 98.69 196 TYR A C 1
ATOM 1489 O O . TYR A 1 196 ? -13.906 -15.023 3.279 1 98.69 196 TYR A O 1
ATOM 1497 N N . ILE A 1 197 ? -11.836 -14.438 2.99 1 98.81 197 ILE A N 1
ATOM 1498 C CA . ILE A 1 197 ? -12.047 -13.547 1.853 1 98.81 197 ILE A CA 1
ATOM 1499 C C . ILE A 1 197 ? -11.016 -13.844 0.766 1 98.81 197 ILE A C 1
ATOM 1501 O O . ILE A 1 197 ? -9.812 -13.82 1.021 1 98.81 197 ILE A O 1
ATOM 1505 N N . GLY A 1 198 ? -11.461 -14.203 -0.409 1 98.69 198 GLY A N 1
ATOM 1506 C CA . GLY A 1 198 ? -10.578 -14.391 -1.554 1 98.69 198 GLY A CA 1
ATOM 1507 C C . GLY A 1 198 ? -10.617 -13.227 -2.531 1 98.69 198 GLY A C 1
ATOM 1508 O O . GLY A 1 198 ? -11.68 -12.641 -2.764 1 98.69 198 GLY A O 1
ATOM 1509 N N . VAL A 1 199 ? -9.5 -12.883 -3.074 1 98.44 199 VAL A N 1
ATOM 1510 C CA . VAL A 1 199 ? -9.375 -11.844 -4.094 1 98.44 199 VAL A CA 1
ATOM 1511 C C . VAL A 1 199 ? -8.586 -12.383 -5.281 1 98.44 199 VAL A C 1
ATOM 1513 O O . VAL A 1 199 ? -7.57 -13.062 -5.105 1 98.44 199 VAL A O 1
ATOM 1516 N N . ALA A 1 200 ? -9.039 -12.141 -6.465 1 97.81 200 ALA A N 1
ATOM 1517 C CA . ALA A 1 200 ? -8.328 -12.531 -7.676 1 97.81 200 ALA A CA 1
ATOM 1518 C C . ALA A 1 200 ? -8.203 -11.359 -8.641 1 97.81 200 ALA A C 1
ATOM 1520 O O . ALA A 1 200 ? -9.141 -10.57 -8.789 1 97.81 200 ALA A O 1
ATOM 1521 N N . ARG A 1 201 ? -7 -11.258 -9.242 1 96.81 201 ARG A N 1
ATOM 1522 C CA . ARG A 1 201 ? -6.711 -10.305 -10.305 1 96.81 201 ARG A CA 1
ATOM 1523 C C . ARG A 1 201 ? -6.938 -8.875 -9.828 1 96.81 201 ARG A C 1
ATOM 1525 O O . ARG A 1 201 ? -7.641 -8.094 -10.477 1 96.81 201 ARG A O 1
ATOM 1532 N N . ALA A 1 202 ? -6.398 -8.609 -8.641 1 96.19 202 ALA A N 1
ATOM 1533 C CA . ALA A 1 202 ? -6.434 -7.25 -8.125 1 96.19 202 ALA A CA 1
ATOM 1534 C C . ALA A 1 202 ? -5.82 -6.266 -9.117 1 96.19 202 ALA A C 1
ATOM 1536 O O . ALA A 1 202 ? -4.781 -6.547 -9.719 1 96.19 202 ALA A O 1
ATOM 1537 N N . GLY A 1 203 ? -6.488 -5.09 -9.312 1 94.88 203 GLY A N 1
ATOM 1538 C CA . GLY A 1 203 ? -6 -4.078 -10.234 1 94.88 203 GLY A CA 1
ATOM 1539 C C . GLY A 1 203 ? -6.586 -4.199 -11.625 1 94.88 203 GLY A C 1
ATOM 1540 O O . GLY A 1 203 ? -6.48 -3.273 -12.438 1 94.88 203 GLY A O 1
ATOM 1541 N N . SER A 1 204 ? -7.152 -5.375 -11.922 1 95.62 204 SER A N 1
ATOM 1542 C CA . SER A 1 204 ? -7.805 -5.543 -13.219 1 95.62 204 SER A CA 1
ATOM 1543 C C . SER A 1 204 ? -9.117 -4.777 -13.273 1 95.62 204 SER A C 1
ATOM 1545 O O . SER A 1 204 ? -9.562 -4.215 -12.273 1 95.62 204 SER A O 1
ATOM 1547 N N . VAL A 1 205 ? -9.742 -4.789 -14.445 1 90.38 205 VAL A N 1
ATOM 1548 C CA . VAL A 1 205 ? -11.016 -4.098 -14.641 1 90.38 205 VAL A CA 1
ATOM 1549 C C . VAL A 1 205 ? -12.141 -4.887 -13.969 1 90.38 205 VAL A C 1
ATOM 1551 O O . VAL A 1 205 ? -13.211 -4.336 -13.688 1 90.38 205 VAL A O 1
ATOM 1554 N N . SER A 1 206 ? -11.875 -6.168 -13.727 1 91.94 206 SER A N 1
ATOM 1555 C CA . SER A 1 206 ? -12.93 -6.992 -13.141 1 91.94 206 SER A CA 1
ATOM 1556 C C . SER A 1 206 ? -12.375 -7.926 -12.078 1 91.94 206 SER A C 1
ATOM 1558 O O . SER A 1 206 ? -12.445 -9.148 -12.219 1 91.94 206 SER A O 1
ATOM 1560 N N . PRO A 1 207 ? -11.812 -7.352 -11.039 1 96.88 207 PRO A N 1
ATOM 1561 C CA . PRO A 1 207 ? -11.359 -8.234 -9.961 1 96.88 207 PRO A CA 1
ATOM 1562 C C . PRO A 1 207 ? -12.5 -9.008 -9.305 1 96.88 207 PRO A C 1
ATOM 1564 O O . PRO A 1 207 ? -13.656 -8.57 -9.352 1 96.88 207 PRO A O 1
ATOM 1567 N N . VAL A 1 208 ? -12.164 -10.148 -8.781 1 97.5 208 VAL A N 1
ATOM 1568 C CA . VAL A 1 208 ? -13.156 -10.953 -8.07 1 97.5 208 VAL A CA 1
ATOM 1569 C C . VAL A 1 208 ? -12.875 -10.922 -6.574 1 97.5 208 VAL A C 1
ATOM 1571 O O . VAL A 1 208 ? -11.734 -11.133 -6.145 1 97.5 208 VAL A O 1
ATOM 1574 N N . VAL A 1 209 ? -13.844 -10.625 -5.809 1 98.06 209 VAL A N 1
ATOM 1575 C CA . VAL A 1 209 ? -13.789 -10.641 -4.352 1 98.06 209 VAL A CA 1
ATOM 1576 C C . VAL A 1 209 ? -14.977 -11.43 -3.801 1 98.06 209 VAL A C 1
ATOM 1578 O O . VAL A 1 209 ? -16.125 -11.117 -4.098 1 98.06 209 VAL A O 1
ATOM 1581 N N . ARG A 1 210 ? -14.641 -12.445 -3.047 1 98.5 210 ARG A N 1
ATOM 1582 C CA . ARG A 1 210 ? -15.68 -13.258 -2.422 1 98.5 210 ARG A CA 1
ATOM 1583 C C . ARG A 1 210 ? -15.344 -13.547 -0.963 1 98.5 210 ARG A C 1
ATOM 1585 O O . ARG A 1 210 ? -14.188 -13.805 -0.625 1 98.5 210 ARG A O 1
ATOM 1592 N N . ALA A 1 211 ? -16.359 -13.508 -0.183 1 98.62 211 ALA A N 1
ATOM 1593 C CA . ALA A 1 211 ? -16.203 -13.75 1.249 1 98.62 211 ALA A CA 1
ATOM 1594 C C . ALA A 1 211 ? -17.172 -14.82 1.732 1 98.62 211 ALA A C 1
ATOM 1596 O O . ALA A 1 211 ? -18.312 -14.883 1.264 1 98.62 211 ALA A O 1
ATOM 1597 N N . GLY A 1 212 ? -16.703 -15.648 2.664 1 98 212 GLY A N 1
ATOM 1598 C CA . GLY A 1 212 ? -17.562 -16.672 3.238 1 98 212 GLY A CA 1
ATOM 1599 C C . GLY A 1 212 ? -16.797 -17.797 3.916 1 98 212 GLY A C 1
ATOM 1600 O O . GLY A 1 212 ? -15.633 -17.609 4.281 1 98 212 GLY A O 1
ATOM 1601 N N . THR A 1 213 ? -17.484 -18.875 4.117 1 97.38 213 THR A N 1
ATOM 1602 C CA . THR A 1 213 ? -16.875 -20.047 4.738 1 97.38 213 THR A CA 1
ATOM 1603 C C . THR A 1 213 ? -15.945 -20.766 3.758 1 97.38 213 THR A C 1
ATOM 1605 O O . THR A 1 213 ? -15.992 -20.5 2.553 1 97.38 213 THR A O 1
ATOM 1608 N N . ALA A 1 214 ? -15.148 -21.594 4.363 1 97.5 214 ALA A N 1
ATOM 1609 C CA . ALA A 1 214 ? -14.266 -22.422 3.539 1 97.5 214 ALA A CA 1
ATOM 1610 C C . ALA A 1 214 ? -15.062 -23.172 2.473 1 97.5 214 ALA A C 1
ATOM 1612 O O . ALA A 1 214 ? -14.711 -23.141 1.292 1 97.5 214 ALA A O 1
ATOM 1613 N N . ASP A 1 215 ? -16.125 -23.797 2.861 1 96.25 215 ASP A N 1
ATOM 1614 C CA . ASP A 1 215 ? -16.938 -24.594 1.949 1 96.25 215 ASP A CA 1
ATOM 1615 C C . ASP A 1 215 ? -17.5 -23.734 0.819 1 96.25 215 ASP A C 1
ATOM 1617 O O . ASP A 1 215 ? -17.484 -24.141 -0.344 1 96.25 215 ASP A O 1
ATOM 1621 N N . HIS A 1 216 ? -17.953 -22.578 1.136 1 96.44 216 HIS A N 1
ATOM 1622 C CA . HIS A 1 216 ? -18.516 -21.672 0.139 1 96.44 216 HIS A CA 1
ATOM 1623 C C . HIS A 1 216 ? -17.453 -21.25 -0.881 1 96.44 216 HIS A C 1
ATOM 1625 O O . HIS A 1 216 ? -17.688 -21.344 -2.09 1 96.44 216 HIS A O 1
ATOM 1631 N N . LEU A 1 217 ? -16.312 -20.875 -0.38 1 97.25 217 LEU A N 1
ATOM 1632 C CA . LEU A 1 217 ? -15.305 -20.297 -1.257 1 97.25 217 LEU A CA 1
ATOM 1633 C C . LEU A 1 217 ? -14.633 -21.391 -2.094 1 97.25 217 LEU A C 1
ATOM 1635 O O . LEU A 1 217 ? -14.164 -21.125 -3.201 1 97.25 217 LEU A O 1
ATOM 1639 N N . ARG A 1 218 ? -14.609 -22.578 -1.599 1 94.69 218 ARG A N 1
ATOM 1640 C CA . ARG A 1 218 ? -14.078 -23.703 -2.369 1 94.69 218 ARG A CA 1
ATOM 1641 C C . ARG A 1 218 ? -14.883 -23.922 -3.648 1 94.69 218 ARG A C 1
ATOM 1643 O O . ARG A 1 218 ? -14.352 -24.406 -4.648 1 94.69 218 ARG A O 1
ATOM 1650 N N . GLY A 1 219 ? -16.062 -23.547 -3.594 1 93.69 219 GLY A N 1
ATOM 1651 C CA . GLY A 1 219 ? -16.938 -23.766 -4.73 1 93.69 219 GLY A CA 1
ATOM 1652 C C . GLY A 1 219 ? -16.953 -22.594 -5.703 1 93.69 219 GLY A C 1
ATOM 1653 O O . GLY A 1 219 ? -17.609 -22.656 -6.742 1 93.69 219 GLY A O 1
ATOM 1654 N N . ILE A 1 220 ? -16.25 -21.562 -5.453 1 95.81 220 ILE A N 1
ATOM 1655 C CA . ILE A 1 220 ? -16.281 -20.359 -6.266 1 95.81 220 ILE A CA 1
ATOM 1656 C C . ILE A 1 220 ? -15.133 -20.391 -7.281 1 95.81 220 ILE A C 1
ATOM 1658 O O . ILE A 1 220 ? -14.008 -20.766 -6.945 1 95.81 220 ILE A O 1
ATOM 1662 N N . ASP A 1 221 ? -15.461 -20.078 -8.453 1 96.12 221 ASP A N 1
ATOM 1663 C CA . ASP A 1 221 ? -14.438 -19.875 -9.477 1 96.12 221 ASP A CA 1
ATOM 1664 C C . ASP A 1 221 ? -13.898 -18.453 -9.438 1 96.12 221 ASP A C 1
ATOM 1666 O O . ASP A 1 221 ? -14.562 -17.516 -9.883 1 96.12 221 ASP A O 1
ATOM 1670 N N . PHE A 1 222 ? -12.68 -18.234 -9 1 97 222 PHE A N 1
ATOM 1671 C CA . PHE A 1 222 ? -12.055 -16.922 -8.875 1 97 222 PHE A CA 1
ATOM 1672 C C . PHE A 1 222 ? -11.422 -16.5 -10.195 1 97 222 PHE A C 1
ATOM 1674 O O . PHE A 1 222 ? -11.008 -15.344 -10.352 1 97 222 PHE A O 1
ATOM 1681 N N . GLY A 1 223 ? -11.406 -17.391 -11.109 1 95.12 223 GLY A N 1
ATOM 1682 C CA . GLY A 1 223 ? -10.812 -17.062 -12.398 1 95.12 223 GLY A CA 1
ATOM 1683 C C . GLY A 1 223 ? -9.297 -17.141 -12.391 1 95.12 223 GLY A C 1
ATOM 1684 O O . GLY A 1 223 ? -8.711 -17.969 -11.695 1 95.12 223 GLY A O 1
ATOM 1685 N N . GLY A 1 224 ? -8.594 -16.406 -13.227 1 93 224 GLY A N 1
ATOM 1686 C CA . GLY A 1 224 ? -7.156 -16.453 -13.43 1 93 224 GLY A CA 1
ATOM 1687 C C . GLY A 1 224 ? -6.371 -15.852 -12.273 1 93 224 GLY A C 1
ATOM 1688 O O . GLY A 1 224 ? -6.949 -15.211 -11.391 1 93 224 GLY A O 1
ATOM 1689 N N . PRO A 1 225 ? -5.109 -16.031 -12.305 1 92.69 225 PRO A N 1
ATOM 1690 C CA . PRO A 1 225 ? -4.23 -15.469 -11.289 1 92.69 225 PRO A CA 1
ATOM 1691 C C . PRO A 1 225 ? -4.004 -13.969 -11.477 1 92.69 225 PRO A C 1
ATOM 1693 O O . PRO A 1 225 ? -4.34 -13.414 -12.523 1 92.69 225 PRO A O 1
ATOM 1696 N N . LEU A 1 226 ? -3.426 -13.375 -10.383 1 93.69 226 LEU A N 1
ATOM 1697 C CA . LEU A 1 226 ? -2.969 -13.906 -9.102 1 93.69 226 LEU A CA 1
ATOM 1698 C C . LEU A 1 226 ? -4.082 -13.836 -8.062 1 93.69 226 LEU A C 1
ATOM 1700 O O . LEU A 1 226 ? -4.992 -13.016 -8.172 1 93.69 226 LEU A O 1
ATOM 1704 N N . HIS A 1 227 ? -4.031 -14.758 -7.16 1 96.94 227 HIS A N 1
ATOM 1705 C CA . HIS A 1 227 ? -4.969 -14.805 -6.043 1 96.94 227 HIS A CA 1
ATOM 1706 C C . HIS A 1 227 ? -4.301 -14.367 -4.742 1 96.94 227 HIS A C 1
ATOM 1708 O O . HIS A 1 227 ? -3.084 -14.492 -4.594 1 96.94 227 HIS A O 1
ATOM 1714 N N . VAL A 1 228 ? -5.039 -13.781 -3.861 1 97.44 228 VAL A N 1
ATOM 1715 C CA . VAL A 1 228 ? -4.641 -13.547 -2.477 1 97.44 228 VAL A CA 1
ATOM 1716 C C . VAL A 1 228 ? -5.797 -13.906 -1.542 1 97.44 228 VAL A C 1
ATOM 1718 O O . VAL A 1 228 ? -6.945 -14.016 -1.978 1 97.44 228 VAL A O 1
ATOM 1721 N N . LEU A 1 229 ? -5.449 -14.188 -0.3 1 98.62 229 LEU A N 1
ATOM 1722 C CA . LEU A 1 229 ? -6.43 -14.609 0.694 1 98.62 229 LEU A CA 1
ATOM 1723 C C . LEU A 1 229 ? -6.359 -13.727 1.936 1 98.62 229 LEU A C 1
ATOM 1725 O O . LEU A 1 229 ? -5.285 -13.234 2.289 1 98.62 229 LEU A O 1
ATOM 1729 N N . ILE A 1 230 ? -7.465 -13.414 2.527 1 98.69 230 ILE A N 1
ATOM 1730 C CA . ILE A 1 230 ? -7.527 -12.719 3.809 1 98.69 230 ILE A CA 1
ATOM 1731 C C . ILE A 1 230 ? -8.32 -13.555 4.812 1 98.69 230 ILE A C 1
ATOM 1733 O O . ILE A 1 230 ? -9.344 -14.148 4.461 1 98.69 230 ILE A O 1
ATOM 1737 N N . VAL A 1 231 ? -7.828 -13.664 5.969 1 98.75 231 VAL A N 1
ATOM 1738 C CA . VAL A 1 231 ? -8.594 -14.164 7.105 1 98.75 231 VAL A CA 1
ATOM 1739 C C . VAL A 1 231 ? -8.984 -13 8.016 1 98.75 231 VAL A C 1
ATOM 1741 O O . VAL A 1 231 ? -8.148 -12.477 8.758 1 98.75 231 VAL A O 1
ATOM 1744 N N . PRO A 1 232 ? -10.211 -12.609 7.934 1 98.38 232 PRO A N 1
ATOM 1745 C CA . PRO A 1 232 ? -10.641 -11.477 8.75 1 98.38 232 PRO A CA 1
ATOM 1746 C C . PRO A 1 232 ? -10.883 -11.852 10.211 1 98.38 232 PRO A C 1
ATOM 1748 O O . PRO A 1 232 ? -11.203 -13 10.508 1 98.38 232 PRO A O 1
ATOM 1751 N N . ALA A 1 233 ? -10.648 -10.883 11.078 1 97.5 233 ALA A N 1
ATOM 1752 C CA . ALA A 1 233 ? -11.102 -10.992 12.461 1 97.5 233 ALA A CA 1
ATOM 1753 C C . ALA A 1 233 ? -12.562 -10.562 12.594 1 97.5 233 ALA A C 1
ATOM 1755 O O . ALA A 1 233 ? -13.352 -10.742 11.664 1 97.5 233 ALA A O 1
ATOM 1756 N N . THR A 1 234 ? -12.969 -10.164 13.812 1 97.38 234 THR A N 1
ATOM 1757 C CA . THR A 1 234 ? -14.328 -9.672 13.969 1 97.38 234 THR A CA 1
ATOM 1758 C C . THR A 1 234 ? -14.578 -8.477 13.047 1 97.38 234 THR A C 1
ATOM 1760 O O . THR A 1 234 ? -13.797 -7.527 13.031 1 97.38 234 THR A O 1
ATOM 1763 N N . LEU A 1 235 ? -15.586 -8.555 12.328 1 96.75 235 LEU A N 1
ATOM 1764 C CA . LEU A 1 235 ? -15.867 -7.508 11.352 1 96.75 235 LEU A CA 1
ATOM 1765 C C . LEU A 1 235 ? -16.547 -6.316 12.008 1 96.75 235 LEU A C 1
ATOM 1767 O O . LEU A 1 235 ? -17.531 -6.488 12.742 1 96.75 235 LEU A O 1
ATOM 1771 N N . HIS A 1 236 ? -15.992 -5.18 11.766 1 94.12 236 HIS A N 1
ATOM 1772 C CA . HIS A 1 236 ? -16.734 -3.955 12.055 1 94.12 236 HIS A CA 1
ATOM 1773 C C . HIS A 1 236 ? -18 -3.855 11.211 1 94.12 236 HIS A C 1
ATOM 1775 O O . HIS A 1 236 ? -18.031 -4.348 10.078 1 94.12 236 HIS A O 1
ATOM 1781 N N . PRO A 1 237 ? -19.016 -3.199 11.711 1 93.31 237 PRO A N 1
ATOM 1782 C CA . PRO A 1 237 ? -20.266 -3.104 10.969 1 93.31 237 PRO A CA 1
ATOM 1783 C C . PRO A 1 237 ? -20.062 -2.588 9.539 1 93.31 237 PRO A C 1
ATOM 1785 O O . PRO A 1 237 ? -20.688 -3.096 8.609 1 93.31 237 PRO A O 1
ATOM 1788 N N . VAL A 1 238 ? -19.266 -1.64 9.383 1 91.44 238 VAL A N 1
ATOM 1789 C CA . VAL A 1 238 ? -19.016 -1.064 8.062 1 91.44 238 VAL A CA 1
ATOM 1790 C C . VAL A 1 238 ? -18.312 -2.092 7.176 1 91.44 238 VAL A C 1
ATOM 1792 O O . VAL A 1 238 ? -18.625 -2.193 5.984 1 91.44 238 VAL A O 1
ATOM 1795 N N . GLU A 1 239 ? -17.359 -2.83 7.723 1 94.81 239 GLU A N 1
ATOM 1796 C CA . GLU A 1 239 ? -16.688 -3.893 6.973 1 94.81 239 GLU A CA 1
ATOM 1797 C C . GLU A 1 239 ? -17.688 -4.965 6.539 1 94.81 239 GLU A C 1
ATOM 1799 O O . GLU A 1 239 ? -17.641 -5.426 5.395 1 94.81 239 GLU A O 1
ATOM 1804 N N . GLN A 1 240 ? -18.547 -5.309 7.504 1 95.81 240 GLN A N 1
ATOM 1805 C CA . GLN A 1 240 ? -19.562 -6.32 7.223 1 95.81 240 GLN A CA 1
ATOM 1806 C C . GLN A 1 240 ? -20.469 -5.891 6.066 1 95.81 240 GLN A C 1
ATOM 1808 O O . GLN A 1 240 ? -20.703 -6.664 5.133 1 95.81 240 GLN A O 1
ATOM 1813 N N . GLU A 1 241 ? -20.938 -4.703 6.168 1 95 241 GLU A N 1
ATOM 1814 C CA . GLU A 1 241 ? -21.828 -4.184 5.121 1 95 241 GLU A CA 1
ATOM 1815 C C . GLU A 1 241 ? -21.125 -4.176 3.768 1 95 241 GLU A C 1
ATOM 1817 O O . GLU A 1 241 ? -21.703 -4.566 2.756 1 95 241 GLU A O 1
ATOM 1822 N N . TYR A 1 242 ? -19.922 -3.752 3.729 1 96 242 TYR A N 1
ATOM 1823 C CA . TYR A 1 242 ? -19.156 -3.689 2.494 1 96 242 TYR A CA 1
ATOM 1824 C C . TYR A 1 242 ? -19.016 -5.074 1.871 1 96 242 TYR A C 1
ATOM 1826 O O . TYR A 1 242 ? -19.203 -5.238 0.664 1 96 242 TYR A O 1
ATOM 1834 N N . LEU A 1 243 ? -18.672 -6.066 2.703 1 97.44 243 LEU A N 1
ATOM 1835 C CA . LEU A 1 243 ? -18.469 -7.434 2.23 1 97.44 243 LEU A CA 1
ATOM 1836 C C . LEU A 1 243 ? -19.781 -8.039 1.762 1 97.44 243 LEU A C 1
ATOM 1838 O O . LEU A 1 243 ? -19.812 -8.844 0.823 1 97.44 243 LEU A O 1
ATOM 1842 N N . GLU A 1 244 ? -20.875 -7.688 2.398 1 97.19 244 GLU A N 1
ATOM 1843 C CA . GLU A 1 244 ? -22.172 -8.156 1.96 1 97.19 244 GLU A CA 1
ATOM 1844 C C . GLU A 1 244 ? -22.516 -7.625 0.571 1 97.19 244 GLU A C 1
ATOM 1846 O O . GLU A 1 244 ? -23.062 -8.359 -0.264 1 97.19 244 GLU A O 1
ATOM 1851 N N . VAL A 1 245 ? -22.156 -6.4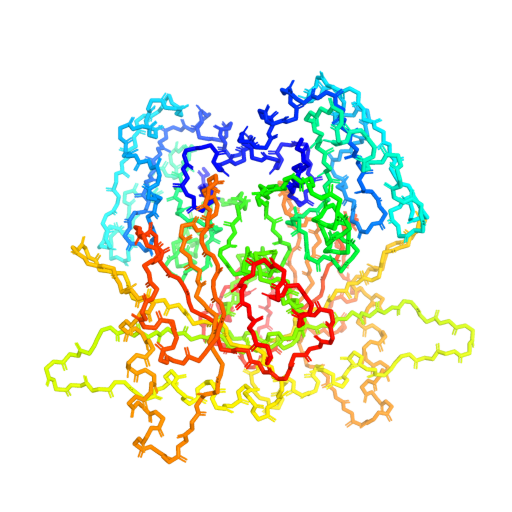22 0.335 1 96.25 245 VAL A N 1
ATOM 1852 C CA . VAL A 1 245 ? -22.547 -5.746 -0.897 1 96.25 245 VAL A CA 1
ATOM 1853 C C . VAL A 1 245 ? -21.594 -6.141 -2.023 1 96.25 245 VAL A C 1
ATOM 1855 O O . VAL A 1 245 ? -22.016 -6.387 -3.152 1 96.25 245 VAL A O 1
ATOM 1858 N N . PHE A 1 246 ? -20.297 -6.277 -1.749 1 96.06 246 PHE A N 1
ATOM 1859 C CA . PHE A 1 246 ? -19.344 -6.348 -2.848 1 96.06 246 PHE A CA 1
ATOM 1860 C C . PHE A 1 246 ? -18.672 -7.715 -2.896 1 96.06 246 PHE A C 1
ATOM 1862 O O . PHE A 1 246 ? -17.984 -8.039 -3.865 1 96.06 246 PHE A O 1
ATOM 1869 N N . ALA A 1 247 ? -18.828 -8.562 -1.847 1 96.69 247 ALA A N 1
ATOM 1870 C CA . ALA A 1 247 ? -18.094 -9.828 -1.812 1 96.69 247 ALA A CA 1
ATOM 1871 C C . ALA A 1 247 ? -19.047 -11 -1.545 1 96.69 247 ALA A C 1
ATOM 1873 O O . ALA A 1 247 ? -18.594 -12.133 -1.344 1 96.69 247 ALA A O 1
ATOM 1874 N N . GLY A 1 248 ? -20.312 -10.773 -1.397 1 94.31 248 GLY A N 1
ATOM 1875 C CA . GLY A 1 248 ? -21.328 -11.812 -1.281 1 94.31 248 GLY A CA 1
ATOM 1876 C C . GLY A 1 248 ? -21.344 -12.477 0.082 1 94.31 248 GLY A C 1
ATOM 1877 O O . GLY A 1 248 ? -21.75 -13.633 0.21 1 94.31 248 GLY A O 1
ATOM 1878 N N . LEU A 1 249 ? -20.797 -11.711 1.012 1 92.06 249 LEU A N 1
ATOM 1879 C CA . LEU A 1 249 ? -20.828 -12.281 2.355 1 92.06 249 LEU A CA 1
ATOM 1880 C C . LEU A 1 249 ? -22.266 -12.445 2.828 1 92.06 249 LEU A C 1
ATOM 1882 O O . LEU A 1 249 ? -23.078 -11.516 2.738 1 92.06 249 LEU A O 1
ATOM 1886 N N . SER A 1 250 ? -22.625 -13.633 3.141 1 80.38 250 SER A N 1
ATOM 1887 C CA . SER A 1 250 ? -23.984 -13.906 3.621 1 80.38 250 SER A CA 1
ATOM 1888 C C . SER A 1 250 ? -23.984 -14.211 5.117 1 80.38 250 SER A C 1
ATOM 1890 O O . SER A 1 250 ? -23.109 -14.914 5.617 1 80.38 250 SER A O 1
ATOM 1892 N N . VAL A 1 251 ? -24.75 -13.281 5.918 1 56.28 251 VAL A N 1
ATOM 1893 C CA . VAL A 1 251 ? -24.969 -13.609 7.324 1 56.28 251 VAL A CA 1
ATOM 1894 C C . VAL A 1 251 ? -25.984 -14.727 7.449 1 56.28 251 VAL A C 1
ATOM 1896 O O . VAL A 1 251 ? -26.922 -14.82 6.641 1 56.28 251 VAL A O 1
ATOM 1899 N N . MET B 1 1 ? -20.844 5.457 -14.5 1 96.5 1 MET B N 1
ATOM 1900 C CA . MET B 1 1 ? -19.922 4.703 -13.656 1 96.5 1 MET B CA 1
ATOM 1901 C C . MET B 1 1 ? -19.094 5.641 -12.773 1 96.5 1 MET B C 1
ATOM 1903 O O . MET B 1 1 ? -18.75 6.746 -13.195 1 96.5 1 MET B O 1
ATOM 1907 N N . LEU B 1 2 ? -18.875 5.195 -11.602 1 97.44 2 LEU B N 1
ATOM 1908 C CA . LEU B 1 2 ? -18.047 5.938 -10.656 1 97.44 2 LEU B CA 1
ATOM 1909 C C . LEU B 1 2 ? -16.719 5.23 -10.438 1 97.44 2 LEU B C 1
ATOM 1911 O O . LEU B 1 2 ? -16.688 4.109 -9.922 1 97.44 2 LEU B O 1
ATOM 1915 N N . THR B 1 3 ? -15.609 5.906 -10.805 1 97.38 3 THR B N 1
ATOM 1916 C CA . THR B 1 3 ? -14.281 5.316 -10.656 1 97.38 3 THR B CA 1
ATOM 1917 C C . THR B 1 3 ? -13.477 6.07 -9.602 1 97.38 3 THR B C 1
ATOM 1919 O O . THR B 1 3 ? -13.336 7.293 -9.68 1 97.38 3 THR B O 1
ATOM 1922 N N . PHE B 1 4 ? -13.008 5.324 -8.648 1 96.69 4 PHE B N 1
ATOM 1923 C CA . PHE B 1 4 ? -12.109 5.887 -7.645 1 96.69 4 PHE B CA 1
ATOM 1924 C C . PHE B 1 4 ? -10.656 5.73 -8.078 1 96.69 4 PHE B C 1
ATOM 1926 O O . PHE B 1 4 ? -10.188 4.613 -8.328 1 96.69 4 PHE B O 1
ATOM 1933 N N . VAL B 1 5 ? -9.93 6.859 -8.117 1 96.81 5 VAL B N 1
ATOM 1934 C CA . VAL B 1 5 ? -8.555 6.824 -8.609 1 96.81 5 VAL B CA 1
ATOM 1935 C C . VAL B 1 5 ? -7.605 7.371 -7.547 1 96.81 5 VAL B C 1
ATOM 1937 O O . VAL B 1 5 ? -7.82 8.461 -7.016 1 96.81 5 VAL B O 1
ATOM 1940 N N . GLY B 1 6 ? -6.57 6.605 -7.266 1 96.06 6 GLY B N 1
ATOM 1941 C CA . GLY B 1 6 ? -5.523 7.07 -6.375 1 96.06 6 GLY B CA 1
ATOM 1942 C C . GLY B 1 6 ? -4.488 7.938 -7.07 1 96.06 6 GLY B C 1
ATOM 1943 O O . GLY B 1 6 ? -4.012 7.594 -8.156 1 96.06 6 GLY B O 1
ATOM 1944 N N . LEU B 1 7 ? -4.07 8.984 -6.391 1 96.38 7 LEU B N 1
ATOM 1945 C CA . LEU B 1 7 ? -3.158 9.961 -6.98 1 96.38 7 LEU B CA 1
ATOM 1946 C C . LEU B 1 7 ? -1.72 9.68 -6.555 1 96.38 7 LEU B C 1
ATOM 1948 O O . LEU B 1 7 ? -0.79 10.336 -7.023 1 96.38 7 LEU B O 1
ATOM 1952 N N . GLY B 1 8 ? -1.562 8.812 -5.613 1 95.81 8 GLY B N 1
ATOM 1953 C CA . GLY B 1 8 ? -0.219 8.531 -5.137 1 95.81 8 GLY B CA 1
ATOM 1954 C C . GLY B 1 8 ? 0.221 9.453 -4.012 1 95.81 8 GLY B C 1
ATOM 1955 O O . GLY B 1 8 ? -0.592 9.852 -3.176 1 95.81 8 GLY B O 1
ATOM 1956 N N . LEU B 1 9 ? 1.508 9.82 -3.977 1 95.69 9 LEU B N 1
ATOM 1957 C CA . LEU B 1 9 ? 2.061 10.242 -2.695 1 95.69 9 LEU B CA 1
ATOM 1958 C C . LEU B 1 9 ? 2.416 11.727 -2.719 1 95.69 9 LEU B C 1
ATOM 1960 O O . LEU B 1 9 ? 2.43 12.383 -1.675 1 95.69 9 LEU B O 1
ATOM 1964 N N . TYR B 1 10 ? 2.77 12.289 -3.891 1 96.62 10 TYR B N 1
ATOM 1965 C CA . TYR B 1 10 ? 3.473 13.555 -3.709 1 96.62 10 TYR B CA 1
ATOM 1966 C C . TYR B 1 10 ? 3.057 14.57 -4.77 1 96.62 10 TYR B C 1
ATOM 1968 O O . TYR B 1 10 ? 2.627 15.68 -4.445 1 96.62 10 TYR B O 1
ATOM 1976 N N . ASP B 1 11 ? 3.166 14.172 -6.066 1 96.31 11 ASP B N 1
ATOM 1977 C CA . ASP B 1 11 ? 2.908 15.18 -7.09 1 96.31 11 ASP B CA 1
ATOM 1978 C C . ASP B 1 11 ? 2.039 14.609 -8.211 1 96.31 11 ASP B C 1
ATOM 1980 O O . ASP B 1 11 ? 1.532 13.492 -8.109 1 96.31 11 ASP B O 1
ATOM 1984 N N . ALA B 1 12 ? 1.86 15.391 -9.289 1 96.44 12 ALA B N 1
ATOM 1985 C CA . ALA B 1 12 ? 0.882 15.086 -10.328 1 96.44 12 ALA B CA 1
ATOM 1986 C C . ALA B 1 12 ? 1.297 13.859 -11.133 1 96.44 12 ALA B C 1
ATOM 1988 O O . ALA B 1 12 ? 0.46 13.211 -11.758 1 96.44 12 ALA B O 1
ATOM 1989 N N . GLY B 1 13 ? 2.51 13.562 -11.109 1 97.56 13 GLY B N 1
ATOM 1990 C CA . GLY B 1 13 ? 3.012 12.445 -11.898 1 97.56 13 GLY B CA 1
ATOM 1991 C C . GLY B 1 13 ? 2.893 11.109 -11.195 1 97.56 13 GLY B C 1
ATOM 1992 O O . GLY B 1 13 ? 3.209 10.07 -11.766 1 97.56 13 GLY B O 1
ATOM 1993 N N . ASP B 1 14 ? 2.383 11.094 -9.969 1 97.5 14 ASP B N 1
ATOM 1994 C CA . ASP B 1 14 ? 2.277 9.859 -9.195 1 97.5 14 ASP B CA 1
ATOM 1995 C C . ASP B 1 14 ? 1.065 9.039 -9.641 1 97.5 14 ASP B C 1
ATOM 1997 O O . ASP B 1 14 ? 0.955 7.859 -9.305 1 97.5 14 ASP B O 1
ATOM 2001 N N . ILE B 1 15 ? 0.154 9.648 -10.383 1 98 15 ILE B N 1
ATOM 2002 C CA . ILE B 1 15 ? -1.012 8.93 -10.883 1 98 15 ILE B CA 1
ATOM 2003 C C . ILE B 1 15 ? -0.569 7.875 -11.891 1 98 15 ILE B C 1
ATOM 2005 O O . ILE B 1 15 ? 0.416 8.062 -12.609 1 98 15 ILE B O 1
ATOM 2009 N N . SER B 1 16 ? -1.231 6.75 -11.906 1 98.31 16 SER B N 1
ATOM 2010 C CA . SER B 1 16 ? -0.933 5.715 -12.891 1 98.31 16 SER B CA 1
ATOM 2011 C C . SER B 1 16 ? -1.353 6.148 -14.297 1 98.31 16 SER B C 1
ATOM 2013 O O . SER B 1 16 ? -2.207 7.023 -14.445 1 98.31 16 SER B O 1
ATOM 2015 N N . VAL B 1 17 ? -0.75 5.543 -15.289 1 98.25 17 VAL B N 1
ATOM 2016 C CA . VAL B 1 17 ? -1.149 5.789 -16.672 1 98.25 17 VAL B CA 1
ATOM 2017 C C . VAL B 1 17 ? -2.627 5.449 -16.859 1 98.25 17 VAL B C 1
ATOM 2019 O O . VAL B 1 17 ? -3.381 6.223 -17.453 1 98.25 17 VAL B O 1
ATOM 2022 N N . LYS B 1 18 ? -3.004 4.355 -16.266 1 97.44 18 LYS B N 1
ATOM 2023 C CA . LYS B 1 18 ? -4.395 3.914 -16.266 1 97.44 18 LYS B CA 1
ATOM 2024 C C . LYS B 1 18 ? -5.305 4.941 -15.602 1 97.44 18 LYS B C 1
ATOM 2026 O O . LYS B 1 18 ? -6.402 5.219 -16.094 1 97.44 18 LYS B O 1
ATOM 2031 N N . GLY B 1 19 ? -4.887 5.426 -14.5 1 97.94 19 GLY B N 1
ATOM 2032 C CA . GLY B 1 19 ? -5.637 6.465 -13.812 1 97.94 19 GLY B CA 1
ATOM 2033 C C . GLY B 1 19 ? -5.777 7.738 -14.625 1 97.94 19 GLY B C 1
ATOM 2034 O O . GLY B 1 19 ? -6.859 8.328 -14.688 1 97.94 19 GLY B O 1
ATOM 2035 N N . LEU B 1 20 ? -4.699 8.156 -15.234 1 98.5 20 LEU B N 1
ATOM 2036 C CA . LEU B 1 20 ? -4.719 9.359 -16.062 1 98.5 20 LEU B CA 1
ATOM 2037 C C . LEU B 1 20 ? -5.672 9.188 -17.234 1 98.5 20 LEU B C 1
ATOM 2039 O O . LEU B 1 20 ? -6.426 10.109 -17.578 1 98.5 20 LEU B O 1
ATOM 2043 N N . GLU B 1 21 ? -5.652 8.047 -17.859 1 98.06 21 GLU B N 1
ATOM 2044 C CA . GLU B 1 21 ? -6.562 7.766 -18.969 1 98.06 21 GLU B CA 1
ATOM 2045 C C . GLU B 1 21 ? -8.016 7.828 -18.5 1 98.06 21 GLU B C 1
ATOM 2047 O O . GLU B 1 21 ? -8.875 8.359 -19.219 1 98.06 21 GLU B O 1
ATOM 2052 N N . ALA B 1 22 ? -8.305 7.289 -17.359 1 97.94 22 ALA B N 1
ATOM 2053 C CA . ALA B 1 22 ? -9.656 7.336 -16.812 1 97.94 22 ALA B CA 1
ATOM 2054 C C . ALA B 1 22 ? -10.109 8.773 -16.594 1 97.94 22 ALA B C 1
ATOM 2056 O O . ALA B 1 22 ? -11.258 9.125 -16.875 1 97.94 22 ALA B O 1
ATOM 2057 N N . VAL B 1 23 ? -9.203 9.555 -16.078 1 98.38 23 VAL B N 1
ATOM 2058 C CA . VAL B 1 23 ? -9.492 10.969 -15.836 1 98.38 23 VAL B CA 1
ATOM 2059 C C . VAL B 1 23 ? -9.867 11.648 -17.156 1 98.38 23 VAL B C 1
ATOM 2061 O O . VAL B 1 23 ? -10.906 12.297 -17.25 1 98.38 23 VAL B O 1
ATOM 2064 N N . ARG B 1 24 ? -9.102 11.453 -18.125 1 98.25 24 ARG B N 1
ATOM 2065 C CA . ARG B 1 24 ? -9.273 12.141 -19.406 1 98.25 24 ARG B CA 1
ATOM 2066 C C . ARG B 1 24 ? -10.531 11.664 -20.125 1 98.25 24 ARG B C 1
ATOM 2068 O O . ARG B 1 24 ? -11.164 12.43 -20.844 1 98.25 24 ARG B O 1
ATOM 2075 N N . ALA B 1 25 ? -10.922 10.484 -19.906 1 97.94 25 ALA B N 1
ATOM 2076 C CA . ALA B 1 25 ? -12.086 9.906 -20.594 1 97.94 25 ALA B CA 1
ATOM 2077 C C . ALA B 1 25 ? -13.375 10.227 -19.844 1 97.94 25 ALA B C 1
ATOM 2079 O O . ALA B 1 25 ? -14.469 10.023 -20.359 1 97.94 25 ALA B O 1
ATOM 2080 N N . SER B 1 26 ? -13.328 10.742 -18.656 1 98.38 26 SER B N 1
ATOM 2081 C CA . SER B 1 26 ? -14.492 10.906 -17.797 1 98.38 26 SER B CA 1
ATOM 2082 C C . SER B 1 26 ? -15.281 12.156 -18.172 1 98.38 26 SER B C 1
ATOM 2084 O O . SER B 1 26 ? -14.766 13.039 -18.859 1 98.38 26 SER B O 1
ATOM 2086 N N . ASP B 1 27 ? -16.531 12.172 -17.719 1 98.25 27 ASP B N 1
ATOM 2087 C CA . ASP B 1 27 ? -17.391 13.328 -17.938 1 98.25 27 ASP B CA 1
ATOM 2088 C C . ASP B 1 27 ? -17.172 14.383 -16.859 1 98.25 27 ASP B C 1
ATOM 2090 O O . ASP B 1 27 ? -17.406 15.57 -17.094 1 98.25 27 ASP B O 1
ATOM 2094 N N . ALA B 1 28 ? -16.781 13.969 -15.695 1 98.06 28 ALA B N 1
ATOM 2095 C CA . ALA B 1 28 ? -16.516 14.867 -14.578 1 98.06 28 ALA B CA 1
ATOM 2096 C C . ALA B 1 28 ? -15.445 14.289 -13.648 1 98.06 28 ALA B C 1
ATOM 2098 O O . ALA B 1 28 ? -15.328 13.07 -13.516 1 98.06 28 ALA B O 1
ATOM 2099 N N . VAL B 1 29 ? -14.727 15.211 -13.055 1 98.12 29 VAL B N 1
ATOM 2100 C CA . VAL B 1 29 ? -13.664 14.82 -12.133 1 98.12 29 VAL B CA 1
ATOM 2101 C C . VAL B 1 29 ? -13.852 15.531 -10.797 1 98.12 29 VAL B C 1
ATOM 2103 O O . VAL B 1 29 ? -13.922 16.766 -10.742 1 98.12 29 VAL B O 1
ATOM 2106 N N . PHE B 1 30 ? -13.953 14.711 -9.773 1 96.75 30 PHE B N 1
ATOM 2107 C CA . PHE B 1 30 ? -14.008 15.234 -8.414 1 96.75 30 PHE B CA 1
ATOM 2108 C C . PHE B 1 30 ? -12.695 14.961 -7.676 1 96.75 30 PHE B C 1
ATOM 2110 O O . PHE B 1 30 ? -12.086 13.906 -7.859 1 96.75 30 PHE B O 1
ATOM 2117 N N . LEU B 1 31 ? -12.266 15.938 -6.883 1 95.12 31 LEU B N 1
ATOM 2118 C CA . LEU B 1 31 ? -11.031 15.812 -6.121 1 95.12 31 LEU B CA 1
ATOM 2119 C C . LEU B 1 31 ? -11.297 15.922 -4.625 1 95.12 31 LEU B C 1
ATOM 2121 O O . LEU B 1 31 ? -11.742 16.969 -4.145 1 95.12 31 LEU B O 1
ATOM 2125 N N . GLU B 1 32 ? -11.078 14.812 -3.971 1 88.31 32 GLU B N 1
ATOM 2126 C CA . GLU B 1 32 ? -11.07 14.836 -2.51 1 88.31 32 GLU B CA 1
ATOM 2127 C C . GLU B 1 32 ? -9.703 15.242 -1.975 1 88.31 32 GLU B C 1
ATOM 2129 O O . GLU B 1 32 ? -8.727 14.508 -2.121 1 88.31 32 GLU B O 1
ATOM 2134 N N . TYR B 1 33 ? -9.656 16.422 -1.285 1 78.75 33 TYR B N 1
ATOM 2135 C CA . TYR B 1 33 ? -8.367 17.031 -0.984 1 78.75 33 TYR B CA 1
ATOM 2136 C C . TYR B 1 33 ? -8.266 17.406 0.491 1 78.75 33 TYR B C 1
ATOM 2138 O O . TYR B 1 33 ? -7.438 18.219 0.877 1 78.75 33 TYR B O 1
ATOM 2146 N N . TYR B 1 34 ? -9.062 16.797 1.328 1 72.94 34 TYR B N 1
ATOM 2147 C CA . TYR B 1 34 ? -9.031 17.172 2.736 1 72.94 34 TYR B CA 1
ATOM 2148 C C . TYR B 1 34 ? -8.438 16.047 3.586 1 72.94 34 TYR B C 1
ATOM 2150 O O . TYR B 1 34 ? -8.008 16.281 4.719 1 72.94 34 TYR B O 1
ATOM 2158 N N . THR B 1 35 ? -8.445 14.844 3.156 1 67.06 35 THR B N 1
ATOM 2159 C CA . THR B 1 35 ? -7.891 13.719 3.895 1 67.06 35 THR B CA 1
ATOM 2160 C C . THR B 1 35 ? -6.391 13.594 3.641 1 67.06 35 THR B C 1
ATOM 2162 O O . THR B 1 35 ? -5.641 13.164 4.52 1 67.06 35 THR B O 1
ATOM 2165 N N . SER B 1 36 ? -6.039 13.797 2.449 1 71.12 36 SER B N 1
ATOM 2166 C CA . SER B 1 36 ? -4.641 13.773 2.037 1 71.12 36 SER B CA 1
ATOM 2167 C C . SER B 1 36 ? -4.371 14.805 0.947 1 71.12 36 SER B C 1
ATOM 2169 O O . SER B 1 36 ? -5.277 15.18 0.203 1 71.12 36 SER B O 1
ATOM 2171 N N . ARG B 1 37 ? -3.164 15.352 1.032 1 80.06 37 ARG B N 1
ATOM 2172 C CA . ARG B 1 37 ? -2.766 16.375 0.073 1 80.06 37 ARG B CA 1
ATOM 2173 C C . ARG B 1 37 ? -1.43 16.031 -0.576 1 80.06 37 ARG B C 1
ATOM 2175 O O . ARG B 1 37 ? -0.514 15.547 0.094 1 80.06 37 ARG B O 1
ATOM 2182 N N . LEU B 1 38 ? -1.446 16.203 -1.905 1 88.56 38 LEU B N 1
ATOM 2183 C CA . LEU B 1 38 ? -0.166 16.125 -2.6 1 88.56 38 LEU B CA 1
ATOM 2184 C C . LEU B 1 38 ? 0.615 17.422 -2.445 1 88.56 38 LEU B C 1
ATOM 2186 O O . LEU B 1 38 ? 0.238 18.453 -3.018 1 88.56 38 LEU B O 1
ATOM 2190 N N . MET B 1 39 ? 1.693 17.297 -1.748 1 90.31 39 MET B N 1
ATOM 2191 C CA . MET B 1 39 ? 2.414 18.5 -1.377 1 90.31 39 MET B CA 1
ATOM 2192 C C . MET B 1 39 ? 3.303 18.984 -2.521 1 90.31 39 MET B C 1
ATOM 2194 O O . MET B 1 39 ? 3.797 20.109 -2.5 1 90.31 39 MET B O 1
ATOM 2198 N N . GLY B 1 40 ? 3.523 18.188 -3.521 1 93.12 40 GLY B N 1
ATOM 2199 C CA . GLY B 1 40 ? 4.402 18.531 -4.629 1 93.12 40 GLY B CA 1
ATOM 2200 C C . GLY B 1 40 ? 3.668 19.109 -5.816 1 93.12 40 GLY B C 1
ATOM 2201 O O . GLY B 1 40 ? 4.203 19.156 -6.926 1 93.12 40 GLY B O 1
ATOM 2202 N N . THR B 1 41 ? 2.41 19.469 -5.582 1 93.62 41 THR B N 1
ATOM 2203 C CA . THR B 1 41 ? 1.615 20.016 -6.676 1 93.62 41 THR B CA 1
ATOM 2204 C C . THR B 1 41 ? 0.53 20.953 -6.148 1 93.62 41 THR B C 1
ATOM 2206 O O . THR B 1 41 ? 0.389 21.125 -4.934 1 93.62 41 THR B O 1
ATOM 2209 N N . THR B 1 42 ? -0.104 21.656 -7.051 1 93.69 42 THR B N 1
ATOM 2210 C CA . THR B 1 42 ? -1.281 22.469 -6.777 1 93.69 42 THR B CA 1
ATOM 2211 C C . THR B 1 42 ? -2.477 21.984 -7.594 1 93.69 42 THR B C 1
ATOM 2213 O O . THR B 1 42 ? -2.324 21.156 -8.492 1 93.69 42 THR B O 1
ATOM 2216 N N . ILE B 1 43 ? -3.602 22.438 -7.195 1 94 43 ILE B N 1
ATOM 2217 C CA . ILE B 1 43 ? -4.797 22.078 -7.953 1 94 43 ILE B CA 1
ATOM 2218 C C . ILE B 1 43 ? -4.648 22.562 -9.398 1 94 43 ILE B C 1
ATOM 2220 O O . ILE B 1 43 ? -5.012 21.844 -10.336 1 94 43 ILE B O 1
ATOM 2224 N N . GLU B 1 44 ? -4.09 23.719 -9.555 1 95.19 44 GLU B N 1
ATOM 2225 C CA . GLU B 1 44 ? -3.85 24.25 -10.891 1 95.19 44 GLU B CA 1
ATOM 2226 C C . GLU B 1 44 ? -2.906 23.359 -11.688 1 95.19 44 GLU B C 1
ATOM 2228 O O . GLU B 1 44 ? -3.123 23.109 -12.883 1 95.19 44 GLU B O 1
ATOM 2233 N N . ASP B 1 45 ? -1.906 22.844 -10.984 1 95.38 45 ASP B N 1
ATOM 2234 C CA . ASP B 1 45 ? -0.961 21.938 -11.625 1 95.38 45 ASP B CA 1
ATOM 2235 C C . ASP B 1 45 ? -1.653 20.641 -12.062 1 95.38 45 ASP B C 1
ATOM 2237 O O . ASP B 1 45 ? -1.364 20.109 -13.141 1 95.38 45 ASP B O 1
ATOM 2241 N N . LEU B 1 46 ? -2.523 20.156 -11.25 1 95.62 46 LEU B N 1
ATOM 2242 C CA . LEU B 1 46 ? -3.256 18.922 -11.562 1 95.62 46 LEU B CA 1
ATOM 2243 C C . LEU B 1 46 ? -4.137 19.125 -12.789 1 95.62 46 LEU B C 1
ATOM 2245 O O . LEU B 1 46 ? -4.148 18.281 -13.688 1 95.62 46 LEU B O 1
ATOM 2249 N N . VAL B 1 47 ? -4.828 20.25 -12.82 1 96.69 47 VAL B N 1
ATOM 2250 C CA . VAL B 1 47 ? -5.715 20.578 -13.938 1 96.69 47 VAL B CA 1
ATOM 2251 C C . VAL B 1 47 ? -4.914 20.656 -15.234 1 96.69 47 VAL B C 1
ATOM 2253 O O . VAL B 1 47 ? -5.312 20.094 -16.25 1 96.69 47 VAL B O 1
ATOM 2256 N N . ARG B 1 48 ? -3.807 21.281 -15.156 1 96.94 48 ARG B N 1
ATOM 2257 C CA . ARG B 1 48 ? -2.945 21.406 -16.328 1 96.94 48 ARG B CA 1
ATOM 2258 C C . ARG B 1 48 ? -2.398 20.062 -16.766 1 96.94 48 ARG B C 1
ATOM 2260 O O . ARG B 1 48 ? -2.447 19.719 -17.953 1 96.94 48 ARG B O 1
ATOM 2267 N N . ALA B 1 49 ? -1.954 19.312 -15.836 1 96.31 49 ALA B N 1
ATOM 2268 C CA . ALA B 1 49 ? -1.309 18.031 -16.125 1 96.31 49 ALA B CA 1
ATOM 2269 C C . ALA B 1 49 ? -2.314 17.031 -16.672 1 96.31 49 ALA B C 1
ATOM 2271 O O . ALA B 1 49 ? -1.989 16.219 -17.547 1 96.31 49 ALA B O 1
ATOM 2272 N N . TYR B 1 50 ? -3.496 17.078 -16.141 1 97.25 50 TYR B N 1
ATOM 2273 C CA . TYR B 1 50 ? -4.473 16.047 -16.484 1 97.25 50 TYR B CA 1
ATOM 2274 C C . TYR B 1 50 ? -5.348 16.5 -17.656 1 97.25 50 TYR B C 1
ATOM 2276 O O . TYR B 1 50 ? -6.012 15.672 -18.297 1 97.25 50 TYR B O 1
ATOM 2284 N N . GLY B 1 51 ? -5.414 17.766 -17.906 1 96.69 51 GLY B N 1
ATOM 2285 C CA . GLY B 1 51 ? -6.191 18.297 -19.016 1 96.69 51 GLY B CA 1
ATOM 2286 C C . GLY B 1 51 ? -7.688 18.281 -18.766 1 96.69 51 GLY B C 1
ATOM 2287 O O . GLY B 1 51 ? -8.484 18.109 -19.688 1 96.69 51 GLY B O 1
ATOM 2288 N N . LYS B 1 52 ? -8.086 18.281 -17.547 1 97 52 LYS B N 1
ATOM 2289 C CA . LYS B 1 52 ? -9.484 18.25 -17.125 1 97 52 LYS B CA 1
ATOM 2290 C C . LYS B 1 52 ? -9.719 19.141 -15.914 1 97 52 LYS B C 1
ATOM 2292 O O . LYS B 1 52 ? -8.898 19.188 -14.992 1 97 52 LYS B O 1
ATOM 2297 N N . GLU B 1 53 ? -10.812 19.891 -15.961 1 96.75 53 GLU B N 1
ATOM 2298 C CA . GLU B 1 53 ? -11.219 20.641 -14.773 1 96.75 53 GLU B CA 1
ATOM 2299 C C . GLU B 1 53 ? -11.594 19.688 -13.633 1 96.75 53 GLU B C 1
ATOM 2301 O O . GLU B 1 53 ? -12.07 18.578 -13.875 1 96.75 53 GLU B O 1
ATOM 2306 N N . VAL B 1 54 ? -11.305 20.188 -12.398 1 96 54 VAL B N 1
ATOM 2307 C CA . VAL B 1 54 ? -11.617 19.359 -11.242 1 96 54 VAL B CA 1
ATOM 2308 C C . VAL B 1 54 ? -12.539 20.109 -10.297 1 96 54 VAL B C 1
ATOM 2310 O O . VAL B 1 54 ? -12.406 21.328 -10.125 1 96 54 VAL B O 1
ATOM 2313 N N . ILE B 1 55 ? -13.5 19.422 -9.75 1 95.75 55 ILE B N 1
ATOM 2314 C CA . ILE B 1 55 ? -14.352 19.953 -8.688 1 95.75 55 ILE B CA 1
ATOM 2315 C C . ILE B 1 55 ? -13.82 19.516 -7.328 1 95.75 55 ILE B C 1
ATOM 2317 O O . ILE B 1 55 ? -13.852 18.328 -6.996 1 95.75 55 ILE B O 1
ATOM 2321 N N . VAL B 1 56 ? -13.359 20.422 -6.547 1 93.75 56 VAL B N 1
ATOM 2322 C CA . VAL B 1 56 ? -12.766 20.125 -5.246 1 93.75 56 VAL B CA 1
ATOM 2323 C C . VAL B 1 56 ? -13.875 19.891 -4.219 1 93.75 56 VAL B C 1
ATOM 2325 O O . VAL B 1 56 ? -14.797 20.688 -4.094 1 93.75 56 VAL B O 1
ATOM 2328 N N . LEU B 1 57 ? -13.703 18.828 -3.531 1 90.69 57 LEU B N 1
ATOM 2329 C CA . LEU B 1 57 ? -14.719 18.422 -2.566 1 90.69 57 LEU B CA 1
ATOM 2330 C C . LEU B 1 57 ? -14.297 18.781 -1.147 1 90.69 57 LEU B C 1
ATOM 2332 O O . LEU B 1 57 ? -13.148 18.562 -0.756 1 90.69 57 LEU B O 1
ATOM 2336 N N . ALA B 1 58 ? -15.242 19.375 -0.43 1 83.75 58 ALA B N 1
ATOM 2337 C CA . ALA B 1 58 ? -15.086 19.531 1.016 1 83.75 58 ALA B CA 1
ATOM 2338 C C . ALA B 1 58 ? -15.586 18.281 1.747 1 83.75 58 ALA B C 1
ATOM 2340 O O . ALA B 1 58 ? -16.203 17.406 1.143 1 83.75 58 ALA B O 1
ATOM 2341 N N . ARG B 1 59 ? -15.227 18.25 3.029 1 82.12 59 ARG B N 1
ATOM 2342 C CA . ARG B 1 59 ? -15.633 17.109 3.848 1 82.12 59 ARG B CA 1
ATOM 2343 C C . ARG B 1 59 ? -17.141 16.891 3.781 1 82.12 59 ARG B C 1
ATOM 2345 O O . ARG B 1 59 ? -17.609 15.766 3.584 1 82.12 59 ARG B O 1
ATOM 2352 N N . ALA B 1 60 ? -17.875 17.906 3.855 1 84 60 ALA B N 1
ATOM 2353 C CA . ALA B 1 60 ? -19.328 17.828 3.877 1 84 60 ALA B CA 1
ATOM 2354 C C . ALA B 1 60 ? -19.875 17.328 2.543 1 84 60 ALA B C 1
ATOM 2356 O O . ALA B 1 60 ? -20.891 16.625 2.506 1 84 60 ALA B O 1
ATOM 2357 N N . ASP B 1 61 ? -19.219 17.578 1.453 1 86.56 61 ASP B N 1
ATOM 2358 C CA . ASP B 1 61 ? -19.672 17.172 0.125 1 86.56 61 ASP B CA 1
ATOM 2359 C C . ASP B 1 61 ? -19.641 15.648 -0.019 1 86.56 61 ASP B C 1
ATOM 2361 O O . ASP B 1 61 ? -20.453 15.07 -0.741 1 86.56 61 ASP B O 1
ATOM 2365 N N . VAL B 1 62 ? -18.766 15.031 0.704 1 83.75 62 VAL B N 1
ATOM 2366 C CA . VAL B 1 62 ? -18.594 13.586 0.554 1 83.75 62 VAL B CA 1
ATOM 2367 C C . VAL B 1 62 ? -19.359 12.859 1.652 1 83.75 62 VAL B C 1
ATOM 2369 O O . VAL B 1 62 ? -20.109 11.914 1.377 1 83.75 62 VAL B O 1
ATOM 2372 N N . GLU B 1 63 ? -19.281 13.297 2.789 1 82.19 63 GLU B N 1
ATOM 2373 C CA . GLU B 1 63 ? -19.797 12.57 3.943 1 82.19 63 GLU B CA 1
ATOM 2374 C C . GLU B 1 63 ? -21.281 12.867 4.156 1 82.19 63 GLU B C 1
ATOM 2376 O O . GLU B 1 63 ? -22.062 11.977 4.508 1 82.19 63 GLU B O 1
ATOM 2381 N N . GLN B 1 64 ? -21.703 14.094 3.896 1 86.75 64 GLN B N 1
ATOM 2382 C CA . GLN B 1 64 ? -23.062 14.508 4.25 1 86.75 64 GLN B CA 1
ATOM 2383 C C . GLN B 1 64 ? -23.922 14.68 3.006 1 86.75 64 GLN B C 1
ATOM 2385 O O . GLN B 1 64 ? -25.109 14.312 3.006 1 86.75 64 GLN B O 1
ATOM 2390 N N . HIS B 1 65 ? -23.266 15.203 1.992 1 90.94 65 HIS B N 1
ATOM 2391 C CA . HIS B 1 65 ? -24.047 15.531 0.8 1 90.94 65 HIS B CA 1
ATOM 2392 C C . HIS B 1 65 ? -23.375 14.977 -0.457 1 90.94 65 HIS B C 1
ATOM 2394 O O . HIS B 1 65 ? -23.031 15.734 -1.362 1 90.94 65 HIS B O 1
ATOM 2400 N N . PRO B 1 66 ? -23.328 13.656 -0.586 1 93.31 66 PRO B N 1
ATOM 2401 C CA . PRO B 1 66 ? -22.625 13.062 -1.727 1 93.31 66 PRO B CA 1
ATOM 2402 C C . PRO B 1 66 ? -23.469 13.062 -3.002 1 93.31 66 PRO B C 1
ATOM 2404 O O . PRO B 1 66 ? -23.016 12.562 -4.039 1 93.31 66 PRO B O 1
ATOM 2407 N N . GLU B 1 67 ? -24.672 13.641 -3.004 1 95.12 67 GLU B N 1
ATOM 2408 C CA . GLU B 1 67 ? -25.641 13.531 -4.09 1 95.12 67 GLU B CA 1
ATOM 2409 C C . GLU B 1 67 ? -25.078 14.078 -5.395 1 95.12 67 GLU B C 1
ATOM 2411 O O . GLU B 1 67 ? -25.266 13.484 -6.457 1 95.12 67 GLU B O 1
ATOM 2416 N N . PRO B 1 68 ? -24.406 15.172 -5.355 1 95.44 68 PRO B N 1
ATOM 2417 C CA . PRO B 1 68 ? -23.859 15.68 -6.621 1 95.44 68 PRO B CA 1
ATOM 2418 C C . PRO B 1 68 ? -22.922 14.68 -7.301 1 95.44 68 PRO B C 1
ATOM 2420 O O . PRO B 1 68 ? -22.922 14.562 -8.531 1 95.44 68 PRO B O 1
ATOM 2423 N N . ILE B 1 69 ? -22.141 14.008 -6.59 1 96.69 69 ILE B N 1
ATOM 2424 C CA . ILE B 1 69 ? -21.219 13.016 -7.133 1 96.69 69 ILE B CA 1
ATOM 2425 C C . ILE B 1 69 ? -22.016 11.836 -7.699 1 96.69 69 ILE B C 1
ATOM 2427 O O . ILE B 1 69 ? -21.781 11.414 -8.836 1 96.69 69 ILE B O 1
ATOM 2431 N N . LEU B 1 70 ? -22.984 11.383 -6.902 1 97.75 70 LEU B N 1
ATOM 2432 C CA . LEU B 1 70 ? -23.766 10.211 -7.281 1 97.75 70 LEU B CA 1
ATOM 2433 C C . LEU B 1 70 ? -24.656 10.523 -8.477 1 97.75 70 LEU B C 1
ATOM 2435 O O . LEU B 1 70 ? -24.828 9.68 -9.367 1 97.75 70 LEU B O 1
ATOM 2439 N N . ASP B 1 71 ? -25.219 11.68 -8.469 1 97.94 71 ASP B N 1
ATOM 2440 C CA . ASP B 1 71 ? -26.031 12.078 -9.602 1 97.94 71 ASP B CA 1
ATOM 2441 C C . ASP B 1 71 ? -25.219 12.141 -10.883 1 97.94 71 ASP B C 1
ATOM 2443 O O . ASP B 1 71 ? -25.656 11.688 -11.938 1 97.94 71 ASP B O 1
ATOM 2447 N N . ALA B 1 72 ? -24.078 12.68 -10.805 1 97.56 72 ALA B N 1
ATOM 2448 C CA . ALA B 1 72 ? -23.188 12.742 -11.961 1 97.56 72 ALA B CA 1
ATOM 2449 C C . ALA B 1 72 ? -22.812 11.344 -12.445 1 97.56 72 ALA B C 1
ATOM 2451 O O . ALA B 1 72 ? -22.781 11.086 -13.656 1 97.56 72 ALA B O 1
ATOM 2452 N N . ALA B 1 73 ? -22.531 10.469 -11.531 1 97.88 73 ALA B N 1
ATOM 2453 C CA . ALA B 1 73 ? -22.109 9.109 -11.859 1 97.88 73 ALA B CA 1
ATOM 2454 C C . ALA B 1 73 ? -23.266 8.32 -12.492 1 97.88 73 ALA B C 1
ATOM 2456 O O . ALA B 1 73 ? -23.031 7.41 -13.281 1 97.88 73 ALA B O 1
ATOM 2457 N N . ALA B 1 74 ? -24.469 8.648 -12.07 1 97.75 74 ALA B N 1
ATOM 2458 C CA . ALA B 1 74 ? -25.641 8.016 -12.664 1 97.75 74 ALA B CA 1
ATOM 2459 C C . ALA B 1 74 ? -25.828 8.453 -14.117 1 97.75 74 ALA B C 1
ATOM 2461 O O . ALA B 1 74 ? -26.359 7.699 -14.93 1 97.75 74 ALA B O 1
ATOM 2462 N N . ALA B 1 75 ? -25.344 9.633 -14.406 1 97.62 75 ALA B N 1
ATOM 2463 C CA . ALA B 1 75 ? -25.578 10.227 -15.719 1 97.62 75 ALA B CA 1
ATOM 2464 C C . ALA B 1 75 ? -24.422 9.945 -16.672 1 97.62 75 ALA B C 1
ATOM 2466 O O . ALA B 1 75 ? -24.562 10.078 -17.891 1 97.62 75 ALA B O 1
ATOM 2467 N N . GLY B 1 76 ? -23.266 9.633 -16.156 1 98 76 GLY B N 1
ATOM 2468 C CA . GLY B 1 76 ? -22.094 9.422 -16.984 1 98 76 GLY B CA 1
ATOM 2469 C C . GLY B 1 76 ? -20.906 8.867 -16.203 1 98 76 GLY B C 1
ATOM 2470 O O . GLY B 1 76 ? -21.078 8.359 -15.086 1 98 76 GLY B O 1
ATOM 2471 N N . ASP B 1 77 ? -19.75 8.867 -16.891 1 98.25 77 ASP B N 1
ATOM 2472 C CA . ASP B 1 77 ? -18.516 8.375 -16.266 1 98.25 77 ASP B CA 1
ATOM 2473 C C . ASP B 1 77 ? -17.859 9.461 -15.422 1 98.25 77 ASP B C 1
ATOM 2475 O O . ASP B 1 77 ? -17.5 10.516 -15.938 1 98.25 77 ASP B O 1
ATOM 2479 N N . VAL B 1 78 ? -17.688 9.125 -14.18 1 98.19 78 VAL B N 1
ATOM 2480 C CA . VAL B 1 78 ? -17.156 10.094 -13.227 1 98.19 78 VAL B CA 1
ATOM 2481 C C . VAL B 1 78 ? -15.953 9.5 -12.5 1 98.19 78 VAL B C 1
ATOM 2483 O O . VAL B 1 78 ? -15.922 8.297 -12.219 1 98.19 78 VAL B O 1
ATOM 2486 N N . VAL B 1 79 ? -15.008 10.422 -12.211 1 98 79 VAL B N 1
ATOM 2487 C CA . VAL B 1 79 ? -13.82 10.016 -11.469 1 98 79 VAL B CA 1
ATOM 2488 C C . VAL B 1 79 ? -13.727 10.805 -10.164 1 98 79 VAL B C 1
ATOM 2490 O O . VAL B 1 79 ? -13.977 12.008 -10.141 1 98 79 VAL B O 1
ATOM 2493 N N . VAL B 1 80 ? -13.438 10.094 -9.125 1 96.44 80 VAL B N 1
ATOM 2494 C CA . VAL B 1 80 ? -13.086 10.719 -7.852 1 96.44 80 VAL B CA 1
ATOM 2495 C C . VAL B 1 80 ? -11.609 10.477 -7.547 1 96.44 80 VAL B C 1
ATOM 2497 O O . VAL B 1 80 ? -11.172 9.336 -7.418 1 96.44 80 VAL B O 1
ATOM 2500 N N . LEU B 1 81 ? -10.898 11.578 -7.414 1 96.25 81 LEU B N 1
ATOM 2501 C CA . LEU B 1 81 ? -9.469 11.539 -7.141 1 96.25 81 LEU B CA 1
ATOM 2502 C C . LEU B 1 81 ? -9.195 11.672 -5.645 1 96.25 81 LEU B C 1
ATOM 2504 O O . LEU B 1 81 ? -9.805 12.508 -4.973 1 96.25 81 LEU B O 1
ATOM 2508 N N . THR B 1 82 ? -8.359 10.805 -5.188 1 93.38 82 THR B N 1
ATOM 2509 C CA . THR B 1 82 ? -7.953 10.859 -3.787 1 93.38 82 THR B CA 1
ATOM 2510 C C . THR B 1 82 ? -6.441 10.711 -3.654 1 93.38 82 THR B C 1
ATOM 2512 O O . THR B 1 82 ? -5.828 9.906 -4.367 1 93.38 82 THR B O 1
ATOM 2515 N N . GLY B 1 83 ? -5.836 11.484 -2.729 1 92.12 83 GLY B N 1
ATOM 2516 C CA . GLY B 1 83 ? -4.43 11.258 -2.422 1 92.12 83 GLY B CA 1
ATOM 2517 C C . GLY B 1 83 ? -4.152 9.867 -1.896 1 92.12 83 GLY B C 1
ATOM 2518 O O . GLY B 1 83 ? -4.934 9.32 -1.111 1 92.12 83 GLY B O 1
ATOM 2519 N N . GLY B 1 84 ? -2.957 9.297 -2.314 1 93 84 GLY B N 1
ATOM 2520 C CA . GLY B 1 84 ? -2.643 7.93 -1.928 1 93 84 GLY B CA 1
ATOM 2521 C C . GLY B 1 84 ? -3.422 6.895 -2.711 1 93 84 GLY B C 1
ATOM 2522 O O . GLY B 1 84 ? -3.699 7.082 -3.898 1 93 84 GLY B O 1
ATOM 2523 N N . ASP B 1 85 ? -3.559 5.695 -2.168 1 92.38 85 ASP B N 1
ATOM 2524 C CA . ASP B 1 85 ? -4.469 4.688 -2.701 1 92.38 85 ASP B CA 1
ATOM 2525 C C . ASP B 1 85 ? -5.906 4.949 -2.254 1 92.38 85 ASP B C 1
ATOM 2527 O O . ASP B 1 85 ? -6.145 5.305 -1.098 1 92.38 85 ASP B O 1
ATOM 2531 N N . PRO B 1 86 ? -6.824 4.703 -3.217 1 86.19 86 PRO B N 1
ATOM 2532 C CA . PRO B 1 86 ? -8.195 5.039 -2.83 1 86.19 86 PRO B CA 1
ATOM 2533 C C . PRO B 1 86 ? -8.742 4.121 -1.738 1 86.19 86 PRO B C 1
ATOM 2535 O O . PRO B 1 86 ? -8.242 3.01 -1.552 1 86.19 86 PRO B O 1
ATOM 2538 N N . MET B 1 87 ? -9.617 4.422 -0.992 1 75.31 87 MET B N 1
ATOM 2539 C CA . MET B 1 87 ? -10.453 3.625 -0.1 1 75.31 87 MET B CA 1
ATOM 2540 C C . MET B 1 87 ? -9.742 3.359 1.222 1 75.31 87 MET B C 1
ATOM 2542 O O . MET B 1 87 ? -10.109 2.439 1.955 1 75.31 87 MET B O 1
ATOM 2546 N N . VAL B 1 88 ? -8.516 3.951 1.338 1 70 88 VAL B N 1
ATOM 2547 C CA . VAL B 1 88 ? -7.836 3.824 2.625 1 70 88 VAL B CA 1
ATOM 2548 C C . VAL B 1 88 ? -8.68 4.473 3.719 1 70 88 VAL B C 1
ATOM 2550 O O . VAL B 1 88 ? -8.711 3.994 4.855 1 70 88 VAL B O 1
ATOM 2553 N N . SER B 1 89 ? -9.43 5.398 3.271 1 69.94 89 SER B N 1
ATOM 2554 C CA . SER B 1 89 ? -10.312 6.094 4.199 1 69.94 89 SER B CA 1
ATOM 2555 C C . SER B 1 89 ? -11.727 5.527 4.137 1 69.94 89 SER B C 1
ATOM 2557 O O . SER B 1 89 ? -12.234 5.227 3.053 1 69.94 89 SER B O 1
ATOM 2559 N N . THR B 1 90 ? -12.367 5.523 5.223 1 75.19 90 THR B N 1
ATOM 2560 C CA . THR B 1 90 ? -13.727 4.996 5.348 1 75.19 90 THR B CA 1
ATOM 2561 C C . THR B 1 90 ? -14.719 5.875 4.594 1 75.19 90 THR B C 1
ATOM 2563 O O . THR B 1 90 ? -15.773 5.402 4.172 1 75.19 90 THR B O 1
ATOM 2566 N N . THR B 1 91 ? -14.352 7.055 4.453 1 78.19 91 THR B N 1
ATOM 2567 C CA . THR B 1 91 ? -15.211 7.996 3.74 1 78.19 91 THR B CA 1
ATOM 2568 C C . THR B 1 91 ? -15.43 7.539 2.303 1 78.19 91 THR B C 1
ATOM 2570 O O . THR B 1 91 ? -16.547 7.605 1.792 1 78.19 91 THR B O 1
ATOM 2573 N N . HIS B 1 92 ? -14.531 7.09 1.641 1 86.06 92 HIS B N 1
ATOM 2574 C CA . HIS B 1 92 ? -14.648 6.668 0.249 1 86.06 92 HIS B CA 1
ATOM 2575 C C . HIS B 1 92 ? -15.375 5.336 0.136 1 86.06 92 HIS B C 1
ATOM 2577 O O . HIS B 1 92 ? -16.094 5.094 -0.841 1 86.06 92 HIS B O 1
ATOM 2583 N N . MET B 1 93 ? -15.227 4.562 1.184 1 88.38 93 MET B N 1
ATOM 2584 C CA . MET B 1 93 ? -15.961 3.303 1.22 1 88.38 93 MET B CA 1
ATOM 2585 C C . MET B 1 93 ? -17.469 3.551 1.304 1 88.38 93 MET B C 1
ATOM 2587 O O . MET B 1 93 ? -18.25 2.881 0.629 1 88.38 93 MET B O 1
ATOM 2591 N N . ASP B 1 94 ? -17.781 4.523 2.104 1 90.81 94 ASP B N 1
ATOM 2592 C CA . ASP B 1 94 ? -19.188 4.898 2.244 1 90.81 94 ASP B CA 1
ATOM 2593 C C . ASP B 1 94 ? -19.766 5.387 0.916 1 90.81 94 ASP B C 1
ATOM 2595 O O . ASP B 1 94 ? -20.891 5.035 0.554 1 90.81 94 ASP B O 1
ATOM 2599 N N . LEU B 1 95 ? -19.031 6.203 0.26 1 93.19 95 LEU B N 1
ATOM 2600 C CA . LEU B 1 95 ? -19.469 6.711 -1.037 1 93.19 95 LEU B CA 1
ATOM 2601 C C . LEU B 1 95 ? -19.703 5.566 -2.018 1 93.19 95 LEU B C 1
ATOM 2603 O O . LEU B 1 95 ? -20.688 5.582 -2.77 1 93.19 95 LEU B O 1
ATOM 2607 N N . ARG B 1 96 ? -18.859 4.582 -2.029 1 94.62 96 ARG B N 1
ATOM 2608 C CA . ARG B 1 96 ? -19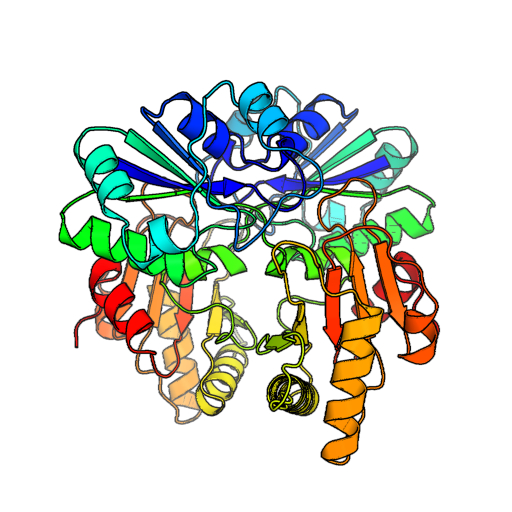.016 3.426 -2.904 1 94.62 96 ARG B CA 1
ATOM 2609 C C . ARG B 1 96 ? -20.266 2.633 -2.555 1 94.62 96 ARG B C 1
ATOM 2611 O O . ARG B 1 96 ? -20.984 2.166 -3.443 1 94.62 96 ARG B O 1
ATOM 2618 N N . LEU B 1 97 ? -20.531 2.473 -1.25 1 94.81 97 LEU B N 1
ATOM 2619 C CA . LEU B 1 97 ? -21.719 1.777 -0.794 1 94.81 97 LEU B CA 1
ATOM 2620 C C . LEU B 1 97 ? -22.984 2.504 -1.255 1 94.81 97 LEU B C 1
ATOM 2622 O O . LEU B 1 97 ? -23.938 1.872 -1.704 1 94.81 97 LEU B O 1
ATOM 2626 N N . ARG B 1 98 ? -22.922 3.793 -1.131 1 95.56 98 ARG B N 1
ATOM 2627 C CA . ARG B 1 98 ? -24.078 4.59 -1.554 1 95.56 98 ARG B CA 1
ATOM 2628 C C . ARG B 1 98 ? -24.281 4.488 -3.061 1 95.56 98 ARG B C 1
ATOM 2630 O O . ARG B 1 98 ? -25.422 4.465 -3.533 1 95.56 98 ARG B O 1
ATOM 2637 N N . ALA B 1 99 ? -23.219 4.473 -3.822 1 97 99 ALA B N 1
ATOM 2638 C CA . ALA B 1 99 ? -23.312 4.258 -5.266 1 97 99 ALA B CA 1
ATOM 2639 C C . ALA B 1 99 ? -23.984 2.916 -5.574 1 97 99 ALA B C 1
ATOM 2641 O O . ALA B 1 99 ? -24.875 2.838 -6.422 1 97 99 ALA B O 1
ATOM 2642 N N . ALA B 1 100 ? -23.562 1.884 -4.859 1 96.06 100 ALA B N 1
ATOM 2643 C CA . ALA B 1 100 ? -24.125 0.549 -5.059 1 96.06 100 ALA B CA 1
ATOM 2644 C C . ALA B 1 100 ? -25.625 0.532 -4.766 1 96.06 100 ALA B C 1
ATOM 2646 O O . ALA B 1 100 ? -26.391 -0.101 -5.492 1 96.06 100 ALA B O 1
ATOM 2647 N N . ALA B 1 101 ? -25.984 1.198 -3.73 1 96.06 101 ALA B N 1
ATOM 2648 C CA . ALA B 1 101 ? -27.391 1.268 -3.336 1 96.06 101 ALA B CA 1
ATOM 2649 C C . ALA B 1 101 ? -28.234 1.896 -4.438 1 96.06 101 ALA B C 1
ATOM 2651 O O . ALA B 1 101 ? -29.438 1.616 -4.547 1 96.06 101 ALA B O 1
ATOM 2652 N N . ARG B 1 102 ? -27.609 2.672 -5.246 1 96.88 102 ARG B N 1
ATOM 2653 C CA . ARG B 1 102 ? -28.297 3.342 -6.34 1 96.88 102 ARG B CA 1
ATOM 2654 C C . ARG B 1 102 ? -28.125 2.578 -7.648 1 96.88 102 ARG B C 1
ATOM 2656 O O . ARG B 1 102 ? -28.547 3.051 -8.711 1 96.88 102 ARG B O 1
ATOM 2663 N N . GLY B 1 103 ? -27.406 1.531 -7.578 1 97 103 GLY B N 1
ATOM 2664 C CA . GLY B 1 103 ? -27.188 0.724 -8.766 1 97 103 GLY B CA 1
ATOM 2665 C C . GLY B 1 103 ? -26.109 1.283 -9.68 1 97 103 GLY B C 1
ATOM 2666 O O . GLY B 1 103 ? -26.062 0.96 -10.867 1 97 103 GLY B O 1
ATOM 2667 N N . ILE B 1 104 ? -25.281 2.146 -9.211 1 97.81 104 ILE B N 1
ATOM 2668 C CA . ILE B 1 104 ? -24.203 2.746 -9.992 1 97.81 104 ILE B CA 1
ATOM 2669 C C . ILE B 1 104 ? -22.984 1.838 -9.953 1 97.81 104 ILE B C 1
ATOM 2671 O O . ILE B 1 104 ? -22.453 1.542 -8.883 1 97.81 104 ILE B O 1
ATOM 2675 N N . PRO B 1 105 ? -22.547 1.376 -11.102 1 96.81 105 PRO B N 1
ATOM 2676 C CA . PRO B 1 105 ? -21.312 0.589 -11.102 1 96.81 105 PRO B CA 1
ATOM 2677 C C . PRO B 1 105 ? -20.094 1.396 -10.641 1 96.81 105 PRO B C 1
ATOM 2679 O O . PRO B 1 105 ? -20.016 2.6 -10.898 1 96.81 105 PRO B O 1
ATOM 2682 N N . THR B 1 106 ? -19.188 0.689 -9.984 1 96.5 106 THR B N 1
ATOM 2683 C CA . THR B 1 106 ? -18 1.377 -9.477 1 96.5 106 THR B CA 1
ATOM 2684 C C . THR B 1 106 ? -16.734 0.627 -9.867 1 96.5 106 THR B C 1
ATOM 2686 O O . THR B 1 106 ? -16.781 -0.558 -10.203 1 96.5 106 THR B O 1
ATOM 2689 N N . GLY B 1 107 ? -15.648 1.335 -9.961 1 95.88 107 GLY B N 1
ATOM 2690 C CA . GLY B 1 107 ? -14.312 0.785 -10.172 1 95.88 107 GLY B CA 1
ATOM 2691 C C . GLY B 1 107 ? -13.242 1.465 -9.344 1 95.88 107 GLY B C 1
ATOM 2692 O O . GLY B 1 107 ? -13.445 2.58 -8.852 1 95.88 107 GLY B O 1
ATOM 2693 N N . ILE B 1 108 ? -12.18 0.722 -9.164 1 96.69 108 ILE B N 1
ATOM 2694 C CA . ILE B 1 108 ? -11.07 1.25 -8.375 1 96.69 108 ILE B CA 1
ATOM 2695 C C . ILE B 1 108 ? -9.773 1.153 -9.18 1 96.69 108 ILE B C 1
ATOM 2697 O O . ILE B 1 108 ? -9.438 0.089 -9.703 1 96.69 108 ILE B O 1
ATOM 2701 N N . ILE B 1 109 ? -9.086 2.234 -9.32 1 97.38 109 ILE B N 1
ATOM 2702 C CA . ILE B 1 109 ? -7.719 2.277 -9.82 1 97.38 109 ILE B CA 1
ATOM 2703 C C . ILE B 1 109 ? -6.766 2.662 -8.695 1 97.38 109 ILE B C 1
ATOM 2705 O O . ILE B 1 109 ? -6.766 3.809 -8.234 1 97.38 109 ILE B O 1
ATOM 2709 N N . HIS B 1 110 ? -5.949 1.741 -8.312 1 96.56 110 HIS B N 1
ATOM 2710 C CA . HIS B 1 110 ? -5.141 1.862 -7.105 1 96.56 110 HIS B CA 1
ATOM 2711 C C . HIS B 1 110 ? -3.922 2.748 -7.344 1 96.56 110 HIS B C 1
ATOM 2713 O O . HIS B 1 110 ? -3.473 2.9 -8.484 1 96.56 110 HIS B O 1
ATOM 2719 N N . GLY B 1 111 ? -3.422 3.354 -6.32 1 95.62 111 GLY B N 1
ATOM 2720 C CA . GLY B 1 111 ? -2.211 4.16 -6.32 1 95.62 111 GLY B CA 1
ATOM 2721 C C . GLY B 1 111 ? -1.265 3.816 -5.188 1 95.62 111 GLY B C 1
ATOM 2722 O O . GLY B 1 111 ? -1.588 2.992 -4.328 1 95.62 111 GLY B O 1
ATOM 2723 N N . ALA B 1 112 ? -0.101 4.434 -5.246 1 95.38 112 ALA B N 1
ATOM 2724 C CA . ALA B 1 112 ? 0.868 4.258 -4.168 1 95.38 112 ALA B CA 1
ATOM 2725 C C . ALA B 1 112 ? 0.312 4.766 -2.842 1 95.38 112 ALA B C 1
ATOM 2727 O O . ALA B 1 112 ? -0.415 5.762 -2.809 1 95.38 112 ALA B O 1
ATOM 2728 N N . SER B 1 113 ? 0.629 4.078 -1.839 1 93.75 113 SER B N 1
ATOM 2729 C CA . SER B 1 113 ? 0.178 4.438 -0.499 1 93.75 113 SER B CA 1
ATOM 2730 C C . SER B 1 113 ? 1.355 4.59 0.458 1 93.75 113 SER B C 1
ATOM 2732 O O . SER B 1 113 ? 2.328 3.838 0.379 1 93.75 113 SER B O 1
ATOM 2734 N N . ILE B 1 114 ? 1.192 5.508 1.392 1 93.81 114 ILE B N 1
ATOM 2735 C CA . ILE B 1 114 ? 2.229 5.703 2.398 1 93.81 114 ILE B CA 1
ATOM 2736 C C . ILE B 1 114 ? 2.398 4.43 3.221 1 93.81 114 ILE B C 1
ATOM 2738 O O . ILE B 1 114 ? 3.5 4.125 3.686 1 93.81 114 ILE B O 1
ATOM 2742 N N . GLN B 1 115 ? 1.389 3.646 3.32 1 91.75 115 GLN B N 1
ATOM 2743 C CA . GLN B 1 115 ? 1.411 2.41 4.098 1 91.75 115 GLN B CA 1
ATOM 2744 C C . GLN B 1 115 ? 2.479 1.453 3.574 1 91.75 115 GLN B C 1
ATOM 2746 O O . GLN B 1 115 ? 3.102 0.727 4.352 1 91.75 115 GLN B O 1
ATOM 2751 N N . THR B 1 116 ? 2.615 1.449 2.279 1 92.06 116 THR B N 1
ATOM 2752 C CA . THR B 1 116 ? 3.596 0.535 1.703 1 92.06 116 THR B CA 1
ATOM 2753 C C . THR B 1 116 ? 4.902 1.264 1.399 1 92.06 116 THR B C 1
ATOM 2755 O O . THR B 1 116 ? 5.977 0.667 1.451 1 92.06 116 THR B O 1
ATOM 2758 N N . ALA B 1 117 ? 4.809 2.527 1.139 1 94.81 117 ALA B N 1
ATOM 2759 C CA . ALA B 1 117 ? 5.988 3.307 0.778 1 94.81 117 ALA B CA 1
ATOM 2760 C C . ALA B 1 117 ? 6.996 3.338 1.925 1 94.81 117 ALA B C 1
ATOM 2762 O O . ALA B 1 117 ? 8.211 3.365 1.694 1 94.81 117 ALA B O 1
ATOM 2763 N N . VAL B 1 118 ? 6.508 3.287 3.15 1 95.25 118 VAL B N 1
ATOM 2764 C CA . VAL B 1 118 ? 7.402 3.379 4.301 1 95.25 118 VAL B CA 1
ATOM 2765 C C . VAL B 1 118 ? 8.336 2.174 4.328 1 95.25 118 VAL B C 1
ATOM 2767 O O . VAL B 1 118 ? 9.477 2.277 4.781 1 95.25 118 VAL B O 1
ATOM 2770 N N . CYS B 1 119 ? 7.879 1.047 3.885 1 92.81 119 CYS B N 1
ATOM 2771 C CA . CYS B 1 119 ? 8.742 -0.132 3.857 1 92.81 119 CYS B CA 1
ATOM 2772 C C . CYS B 1 119 ? 9.93 0.084 2.932 1 92.81 119 CYS B C 1
ATOM 2774 O O . CYS B 1 119 ? 11.07 -0.184 3.311 1 92.81 119 CYS B O 1
ATOM 2776 N N . GLY B 1 120 ? 9.68 0.574 1.799 1 90.94 120 GLY B N 1
ATOM 2777 C CA . GLY B 1 120 ? 10.758 0.828 0.855 1 90.94 120 GLY B CA 1
ATOM 2778 C C . GLY B 1 120 ? 11.719 1.904 1.322 1 90.94 120 GLY B C 1
ATOM 2779 O O . GLY B 1 120 ? 12.93 1.795 1.115 1 90.94 120 GLY B O 1
ATOM 2780 N N . LEU B 1 121 ? 11.188 2.891 1.947 1 95.44 121 LEU B N 1
ATOM 2781 C CA . LEU B 1 121 ? 11.977 4.043 2.365 1 95.44 121 LEU B CA 1
ATOM 2782 C C . LEU B 1 121 ? 12.82 3.705 3.59 1 95.44 121 LEU B C 1
ATOM 2784 O O . LEU B 1 121 ? 13.93 4.223 3.748 1 95.44 121 LEU B O 1
ATOM 2788 N N . THR B 1 122 ? 12.328 2.777 4.414 1 96.31 122 THR B N 1
ATOM 2789 C CA . THR B 1 122 ? 12.992 2.52 5.684 1 96.31 122 THR B CA 1
ATOM 2790 C C . THR B 1 122 ? 13.703 1.171 5.66 1 96.31 122 THR B C 1
ATOM 2792 O O . THR B 1 122 ? 14.547 0.889 6.516 1 96.31 122 THR B O 1
ATOM 2795 N N . GLY B 1 123 ? 13.281 0.298 4.781 1 94.38 123 GLY B N 1
ATOM 2796 C CA . GLY B 1 123 ? 13.836 -1.046 4.75 1 94.38 123 GLY B CA 1
ATOM 2797 C C . GLY B 1 123 ? 13.172 -1.991 5.73 1 94.38 123 GLY B C 1
ATOM 2798 O O . GLY B 1 123 ? 13.508 -3.174 5.789 1 94.38 123 GLY B O 1
ATOM 2799 N N . LEU B 1 124 ? 12.203 -1.486 6.465 1 95.31 124 LEU B N 1
ATOM 2800 C CA . LEU B 1 124 ? 11.469 -2.359 7.375 1 95.31 124 LEU B CA 1
ATOM 2801 C C . LEU B 1 124 ? 10.609 -3.355 6.598 1 95.31 124 LEU B C 1
ATOM 2803 O O . LEU B 1 124 ? 9.984 -2.996 5.598 1 95.31 124 LEU B O 1
ATOM 2807 N N . GLN B 1 125 ? 10.633 -4.527 7.066 1 91.75 125 GLN B N 1
ATOM 2808 C CA . GLN B 1 125 ? 9.938 -5.602 6.359 1 91.75 125 GLN B CA 1
ATOM 2809 C C . GLN B 1 125 ? 8.422 -5.496 6.547 1 91.75 125 GLN B C 1
ATOM 2811 O O . GLN B 1 125 ? 7.941 -5.352 7.672 1 91.75 125 GLN B O 1
ATOM 2816 N N . ASN B 1 126 ? 7.719 -5.633 5.5 1 88.12 126 ASN B N 1
ATOM 2817 C CA . ASN B 1 126 ? 6.281 -5.379 5.484 1 88.12 126 ASN B CA 1
ATOM 2818 C C . ASN B 1 126 ? 5.531 -6.355 6.391 1 88.12 126 ASN B C 1
ATOM 2820 O O . ASN B 1 126 ? 4.52 -5.996 6.992 1 88.12 126 ASN B O 1
ATOM 2824 N N . TYR B 1 127 ? 6.016 -7.562 6.516 1 87.69 127 TYR B N 1
ATOM 2825 C CA . TYR B 1 127 ? 5.301 -8.578 7.285 1 87.69 127 TYR B CA 1
ATOM 2826 C C . TYR B 1 127 ? 5.594 -8.438 8.773 1 87.69 127 TYR B C 1
ATOM 2828 O O . TYR B 1 127 ? 5.176 -9.273 9.57 1 87.69 127 TYR B O 1
ATOM 2836 N N . ARG B 1 128 ? 6.324 -7.414 9.164 1 92.5 128 ARG B N 1
ATOM 2837 C CA . ARG B 1 128 ? 6.656 -7.199 10.57 1 92.5 128 ARG B CA 1
ATOM 2838 C C . ARG B 1 128 ? 5.93 -5.98 11.133 1 92.5 128 ARG B C 1
ATOM 2840 O O . ARG B 1 128 ? 6.27 -5.484 12.203 1 92.5 128 ARG B O 1
ATOM 2847 N N . PHE B 1 129 ? 4.945 -5.531 10.422 1 93.69 129 PHE B N 1
ATOM 2848 C CA . PHE B 1 129 ? 4.133 -4.422 10.906 1 93.69 129 PHE B CA 1
ATOM 2849 C C . PHE B 1 129 ? 2.883 -4.93 11.617 1 93.69 129 PHE B C 1
ATOM 2851 O O . PHE B 1 129 ? 2.279 -5.914 11.188 1 93.69 129 PHE B O 1
ATOM 2858 N N . GLY B 1 130 ? 2.502 -4.27 12.68 1 93.81 130 GLY B N 1
ATOM 2859 C CA . GLY B 1 130 ? 1.222 -4.48 13.344 1 93.81 130 GLY B CA 1
ATOM 2860 C C . GLY B 1 130 ? 0.205 -3.4 13.031 1 93.81 130 GLY B C 1
ATOM 2861 O O . GLY B 1 130 ? 0.263 -2.771 11.969 1 93.81 130 GLY B O 1
ATOM 2862 N N . LYS B 1 131 ? -0.707 -3.279 13.969 1 93 131 LYS B N 1
ATOM 2863 C CA . LYS B 1 131 ? -1.741 -2.256 13.852 1 93 131 LYS B CA 1
ATOM 2864 C C . LYS B 1 131 ? -1.126 -0.864 13.734 1 93 131 LYS B C 1
ATOM 2866 O O . LYS B 1 131 ? -0.142 -0.556 14.414 1 93 131 LYS B O 1
ATOM 2871 N N . SER B 1 132 ? -1.655 -0.097 12.805 1 94.25 132 SER B N 1
ATOM 2872 C CA . SER B 1 132 ? -1.23 1.297 12.734 1 94.25 132 SER B CA 1
ATOM 2873 C C . SER B 1 132 ? -2.076 2.178 13.648 1 94.25 132 SER B C 1
ATOM 2875 O O . SER B 1 132 ? -3.098 1.733 14.172 1 94.25 132 SER B O 1
ATOM 2877 N N . CYS B 1 133 ? -1.599 3.408 13.859 1 94.81 133 CYS B N 1
ATOM 2878 C CA . CYS B 1 133 ? -2.367 4.371 14.641 1 94.81 133 CYS B CA 1
ATOM 2879 C C . CYS B 1 133 ? -2.107 5.793 14.156 1 94.81 133 CYS B C 1
ATOM 2881 O O . CYS B 1 133 ? -1.231 6.02 13.32 1 94.81 133 CYS B O 1
ATOM 2883 N N . SER B 1 134 ? -2.951 6.715 14.625 1 93.62 134 SER B N 1
ATOM 2884 C CA . SER B 1 134 ? -2.809 8.133 14.312 1 93.62 134 SER B CA 1
ATOM 2885 C C . SER B 1 134 ? -2.641 8.961 15.586 1 93.62 134 SER B C 1
ATOM 2887 O O . SER B 1 134 ? -3.285 8.695 16.594 1 93.62 134 SER B O 1
ATOM 2889 N N . VAL B 1 135 ? -1.75 9.859 15.508 1 96.31 135 VAL B N 1
ATOM 2890 C CA . VAL B 1 135 ? -1.603 10.828 16.594 1 96.31 135 VAL B CA 1
ATOM 2891 C C . VAL B 1 135 ? -2.307 12.133 16.219 1 96.31 135 VAL B C 1
ATOM 2893 O O . VAL B 1 135 ? -1.847 12.867 15.336 1 96.31 135 VAL B O 1
ATOM 2896 N N . PRO B 1 136 ? -3.418 12.422 16.859 1 94.19 136 PRO B N 1
ATOM 2897 C CA . PRO B 1 136 ? -4.082 13.703 16.609 1 94.19 136 PRO B CA 1
ATOM 2898 C C . PRO B 1 136 ? -3.477 14.844 17.406 1 94.19 136 PRO B C 1
ATOM 2900 O O . PRO B 1 136 ? -2.855 14.609 18.453 1 94.19 136 PRO B O 1
ATOM 2903 N N . PHE B 1 137 ? -3.629 16.047 16.906 1 93.62 137 PHE B N 1
ATOM 2904 C CA . PHE B 1 137 ? -3.32 17.203 17.75 1 93.62 137 PHE B CA 1
ATOM 2905 C C . PHE B 1 137 ? -4.168 17.203 19.016 1 93.62 137 PHE B C 1
ATOM 2907 O O . PHE B 1 137 ? -5.359 16.891 18.969 1 93.62 137 PHE B O 1
ATOM 2914 N N . PRO B 1 138 ? -3.479 17.469 20.141 1 91.12 138 PRO B N 1
ATOM 2915 C CA . PRO B 1 138 ? -4.289 17.594 21.359 1 91.12 138 PRO B CA 1
ATOM 2916 C C . PRO B 1 138 ? -5.32 18.703 21.281 1 91.12 138 PRO B C 1
ATOM 2918 O O . PRO B 1 138 ? -5.137 19.672 20.531 1 91.12 138 PRO B O 1
ATOM 2921 N N . GLN B 1 139 ? -6.426 18.469 22 1 88.75 139 GLN B N 1
ATOM 2922 C CA . GLN B 1 139 ? -7.473 19.484 22.109 1 88.75 139 GLN B CA 1
ATOM 2923 C C . GLN B 1 139 ? -7.559 20.016 23.547 1 88.75 139 GLN B C 1
ATOM 2925 O O . GLN B 1 139 ? -6.926 19.484 24.453 1 88.75 139 GLN B O 1
ATOM 2930 N N . LYS B 1 140 ? -8.18 21.234 23.859 1 86.19 140 LYS B N 1
ATOM 2931 C CA . LYS B 1 140 ? -8.242 21.938 25.125 1 86.19 140 LYS B CA 1
ATOM 2932 C C . LYS B 1 140 ? -8.555 20.984 26.281 1 86.19 140 LYS B C 1
ATOM 2934 O O . LYS B 1 140 ? -7.922 21.062 27.344 1 86.19 140 LYS B O 1
ATOM 2939 N N . ASN B 1 141 ? -9.211 20.062 26.219 1 87.38 141 ASN B N 1
ATOM 2940 C CA . ASN B 1 141 ? -9.586 19.188 27.312 1 87.38 141 ASN B CA 1
ATOM 2941 C C . ASN B 1 141 ? -9.484 17.719 26.938 1 87.38 141 ASN B C 1
ATOM 2943 O O . ASN B 1 141 ? -10.203 16.875 27.469 1 87.38 141 ASN B O 1
ATOM 2947 N N . TRP B 1 142 ? -8.711 17.531 26.109 1 86.44 142 TRP B N 1
ATOM 2948 C CA . TRP B 1 142 ? -8.594 16.125 25.719 1 86.44 142 TRP B CA 1
ATOM 2949 C C . TRP B 1 142 ? -7.188 15.82 25.234 1 86.44 142 TRP B C 1
ATOM 2951 O O . TRP B 1 142 ? -6.629 16.547 24.422 1 86.44 142 TRP B O 1
ATOM 2961 N N . PHE B 1 143 ? -6.562 14.773 25.984 1 85.25 143 PHE B N 1
ATOM 2962 C CA . PHE B 1 143 ? -5.254 14.266 25.578 1 85.25 143 PHE B CA 1
ATOM 2963 C C . PHE B 1 143 ? -5.34 12.797 25.188 1 85.25 143 PHE B C 1
ATOM 2965 O O . PHE B 1 143 ? -5.797 11.961 25.969 1 85.25 143 PHE B O 1
ATOM 2972 N N . PRO B 1 144 ? -4.895 12.469 23.953 1 85.44 144 PRO B N 1
ATOM 2973 C CA . PRO B 1 144 ? -5.023 11.094 23.453 1 85.44 144 PRO B CA 1
ATOM 2974 C C . PRO B 1 144 ? -4.035 10.141 24.125 1 85.44 144 PRO B C 1
ATOM 2976 O O . PRO B 1 144 ? -2.883 10.508 24.375 1 85.44 144 PRO B O 1
ATOM 2979 N N . LEU B 1 145 ? -4.426 8.898 24.453 1 91.25 145 LEU B N 1
ATOM 2980 C CA . LEU B 1 145 ? -3.529 7.875 24.984 1 91.25 145 LEU B CA 1
ATOM 2981 C C . LEU B 1 145 ? -3.512 6.648 24.078 1 91.25 145 LEU B C 1
ATOM 2983 O O . LEU B 1 145 ? -2.592 5.832 24.156 1 91.25 145 LEU B O 1
ATOM 2987 N N . THR B 1 146 ? -4.414 6.621 23.172 1 93 146 THR B N 1
ATOM 2988 C CA . THR B 1 146 ? -4.66 5.43 22.375 1 93 146 THR B CA 1
ATOM 2989 C C . THR B 1 146 ? -3.484 5.145 21.438 1 93 146 THR B C 1
ATOM 2991 O O . THR B 1 146 ? -3.08 3.992 21.281 1 93 146 THR B O 1
ATOM 2994 N N . PRO B 1 147 ? -2.898 6.207 20.922 1 95.88 147 PRO B N 1
ATOM 2995 C CA . PRO B 1 147 ? -1.783 5.926 20.016 1 95.88 147 PRO B CA 1
ATOM 2996 C C . PRO B 1 147 ? -0.641 5.18 20.703 1 95.88 147 PRO B C 1
ATOM 2998 O O . PRO B 1 147 ? -0.093 4.227 20.141 1 95.88 147 PRO B O 1
ATOM 3001 N N . TYR B 1 148 ? -0.303 5.539 21.906 1 97.56 148 TYR B N 1
ATOM 3002 C CA . TYR B 1 148 ? 0.78 4.848 22.594 1 97.56 148 TYR B CA 1
ATOM 3003 C C . TYR B 1 148 ? 0.364 3.436 22.984 1 97.56 148 TYR B C 1
ATOM 3005 O O . TYR B 1 148 ? 1.186 2.516 22.984 1 97.56 148 TYR B O 1
ATOM 3013 N N . GLU B 1 149 ? -0.911 3.268 23.297 1 95.81 149 GLU B N 1
ATOM 3014 C CA . GLU B 1 149 ? -1.391 1.925 23.594 1 95.81 149 GLU B CA 1
ATOM 3015 C C . GLU B 1 149 ? -1.17 0.973 22.422 1 95.81 149 GLU B C 1
ATOM 3017 O O . GLU B 1 149 ? -0.76 -0.173 22.625 1 95.81 149 GLU B O 1
ATOM 3022 N N . VAL B 1 150 ? -1.416 1.46 21.25 1 95.19 150 VAL B N 1
ATOM 3023 C CA . VAL B 1 150 ? -1.197 0.666 20.047 1 95.19 150 VAL B CA 1
ATOM 3024 C C . VAL B 1 150 ? 0.292 0.367 19.891 1 95.19 150 VAL B C 1
ATOM 3026 O O . VAL B 1 150 ? 0.678 -0.775 19.625 1 95.19 150 VAL B O 1
ATOM 3029 N N . VAL B 1 151 ? 1.109 1.32 20.094 1 97.69 151 VAL B N 1
ATOM 3030 C CA . VAL B 1 151 ? 2.557 1.163 19.984 1 97.69 151 VAL B CA 1
ATOM 3031 C C . VAL B 1 151 ? 3.037 0.121 20.984 1 97.69 151 VAL B C 1
ATOM 3033 O O . VAL B 1 151 ? 3.809 -0.777 20.641 1 97.69 151 VAL B O 1
ATOM 3036 N N . ARG B 1 152 ? 2.568 0.273 22.188 1 96.88 152 ARG B N 1
ATOM 3037 C CA . ARG B 1 152 ? 2.961 -0.636 23.25 1 96.88 152 ARG B CA 1
ATOM 3038 C C . ARG B 1 152 ? 2.572 -2.072 22.922 1 96.88 152 ARG B C 1
ATOM 3040 O O . ARG B 1 152 ? 3.361 -2.998 23.125 1 96.88 152 ARG B O 1
ATOM 3047 N N . GLN B 1 153 ? 1.39 -2.238 22.453 1 94.44 153 GLN B N 1
ATOM 3048 C CA . GLN B 1 153 ? 0.922 -3.568 22.078 1 94.44 153 GLN B CA 1
ATOM 3049 C C . GLN B 1 153 ? 1.777 -4.156 20.953 1 94.44 153 GLN B C 1
ATOM 3051 O O . GLN B 1 153 ? 2.135 -5.336 20.984 1 94.44 153 GLN B O 1
ATOM 3056 N N . ASN B 1 154 ? 2.084 -3.371 19.984 1 96.44 154 ASN B N 1
ATOM 3057 C CA . ASN B 1 154 ? 2.928 -3.824 18.891 1 96.44 154 ASN B CA 1
ATOM 3058 C C . ASN B 1 154 ? 4.328 -4.195 19.375 1 96.44 154 ASN B C 1
ATOM 3060 O O . ASN B 1 154 ? 4.875 -5.227 18.984 1 96.44 154 ASN B O 1
ATOM 3064 N N . LEU B 1 155 ? 4.918 -3.35 20.172 1 96.94 155 LEU B N 1
ATOM 3065 C CA . LEU B 1 155 ? 6.242 -3.639 20.719 1 96.94 155 LEU B CA 1
ATOM 3066 C C . LEU B 1 155 ? 6.25 -4.961 21.469 1 96.94 155 LEU B C 1
ATOM 3068 O O . LEU B 1 155 ? 7.184 -5.758 21.328 1 96.94 155 LEU B O 1
ATOM 3072 N N . ALA B 1 156 ? 5.211 -5.176 22.25 1 94.81 156 ALA B N 1
ATOM 3073 C CA . ALA B 1 156 ? 5.098 -6.422 23.016 1 94.81 156 ALA B CA 1
ATOM 3074 C C . ALA B 1 156 ? 5.035 -7.625 22.078 1 94.81 156 ALA B C 1
ATOM 3076 O O . ALA B 1 156 ? 5.508 -8.711 22.422 1 94.81 156 ALA B O 1
ATOM 3077 N N . ALA B 1 157 ? 4.52 -7.438 20.906 1 93.38 157 ALA B N 1
ATOM 3078 C CA . ALA B 1 157 ? 4.387 -8.508 19.922 1 93.38 157 ALA B CA 1
ATOM 3079 C C . ALA B 1 157 ? 5.551 -8.492 18.938 1 93.38 157 ALA B C 1
ATOM 3081 O O . ALA B 1 157 ? 5.555 -9.242 17.969 1 93.38 157 ALA B O 1
ATOM 3082 N N . ASP B 1 158 ? 6.516 -7.652 19.125 1 95.88 158 ASP B N 1
ATOM 3083 C CA . ASP B 1 158 ? 7.695 -7.488 18.281 1 95.88 158 ASP B CA 1
ATOM 3084 C C . ASP B 1 158 ? 7.305 -7.086 16.859 1 95.88 158 ASP B C 1
ATOM 3086 O O . ASP B 1 158 ? 7.789 -7.668 15.883 1 95.88 158 ASP B O 1
ATOM 3090 N N . LEU B 1 159 ? 6.383 -6.18 16.781 1 96.44 159 LEU B N 1
ATOM 3091 C CA . LEU B 1 159 ? 5.902 -5.648 15.5 1 96.44 159 LEU B CA 1
ATOM 3092 C C . LEU B 1 159 ? 6.176 -4.152 15.398 1 96.44 159 LEU B C 1
ATOM 3094 O O . LEU B 1 159 ? 6.074 -3.428 16.391 1 96.44 159 LEU B O 1
ATOM 3098 N N . HIS B 1 160 ? 6.547 -3.705 14.164 1 97.69 160 HIS B N 1
ATOM 3099 C CA . HIS B 1 160 ? 6.688 -2.277 13.898 1 97.69 160 HIS B CA 1
ATOM 3100 C C . HIS B 1 160 ? 5.332 -1.579 13.922 1 97.69 160 HIS B C 1
ATOM 3102 O O . HIS B 1 160 ? 4.297 -2.211 13.695 1 97.69 160 HIS B O 1
ATOM 3108 N N . THR B 1 161 ? 5.297 -0.25 14.203 1 98 161 THR B N 1
ATOM 3109 C CA . THR B 1 161 ? 4.066 0.531 14.172 1 98 161 THR B CA 1
ATOM 3110 C C . THR B 1 161 ? 4.195 1.712 13.219 1 98 161 THR B C 1
ATOM 3112 O O . THR B 1 161 ? 5.113 2.523 13.344 1 98 161 THR B O 1
ATOM 3115 N N . LEU B 1 162 ? 3.365 1.736 12.219 1 97.25 162 LEU B N 1
ATOM 3116 C CA . LEU B 1 162 ? 3.213 2.941 11.414 1 97.25 162 LEU B CA 1
ATOM 3117 C C . LEU B 1 162 ? 2.318 3.957 12.109 1 97.25 162 LEU B C 1
ATOM 3119 O O . LEU B 1 162 ? 1.184 3.643 12.477 1 97.25 162 LEU B O 1
ATOM 3123 N N . VAL B 1 163 ? 2.783 5.16 12.328 1 97.75 163 VAL B N 1
ATOM 3124 C CA . VAL B 1 163 ? 2.068 6.211 13.047 1 97.75 163 VAL B CA 1
ATOM 3125 C C . VAL B 1 163 ? 1.73 7.355 12.094 1 97.75 163 VAL B C 1
ATOM 3127 O O . VAL B 1 163 ? 2.611 8.125 11.703 1 97.75 163 VAL B O 1
ATOM 3130 N N . TYR B 1 164 ? 0.493 7.453 11.773 1 95 164 TYR B N 1
ATOM 3131 C CA . TYR B 1 164 ? 0.024 8.562 10.945 1 95 164 TYR B CA 1
ATOM 3132 C C . TYR B 1 164 ? -0.052 9.852 11.758 1 95 164 TYR B C 1
ATOM 3134 O O . TYR B 1 164 ? -0.454 9.836 12.922 1 95 164 TYR B O 1
ATOM 3142 N N . LEU B 1 165 ? 0.292 10.898 11.078 1 95.5 165 LEU B N 1
ATOM 3143 C CA . LEU B 1 165 ? 0.321 12.188 11.766 1 95.5 165 LEU B CA 1
ATOM 3144 C C . LEU B 1 165 ? -0.834 13.07 11.312 1 95.5 165 LEU B C 1
ATOM 3146 O O . LEU B 1 165 ? -1.207 13.055 10.133 1 95.5 165 LEU B O 1
ATOM 3150 N N . ASP B 1 166 ? -1.307 13.852 12.156 1 92.5 166 ASP B N 1
ATOM 3151 C CA . ASP B 1 166 ? -2.52 14.641 11.969 1 92.5 166 ASP B CA 1
ATOM 3152 C C . ASP B 1 166 ? -2.322 15.703 10.891 1 92.5 166 ASP B C 1
ATOM 3154 O O . ASP B 1 166 ? -1.267 16.328 10.82 1 92.5 166 ASP B O 1
ATOM 3158 N N . ILE B 1 167 ? -3.256 15.828 10.016 1 88 167 ILE B N 1
ATOM 3159 C CA . ILE B 1 167 ? -3.314 16.828 8.961 1 88 167 ILE B CA 1
ATOM 3160 C C . ILE B 1 167 ? -4.543 17.719 9.148 1 88 167 ILE B C 1
ATOM 3162 O O . ILE B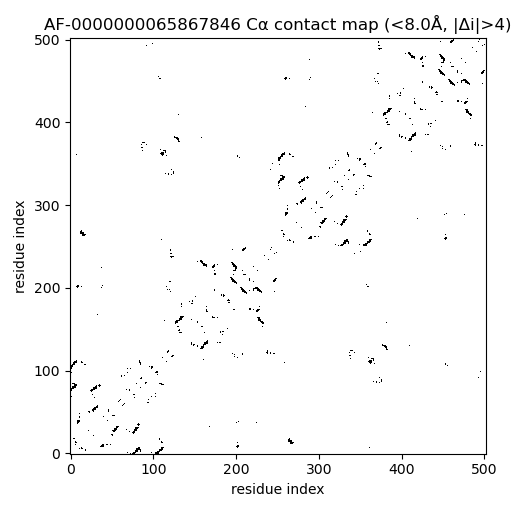 1 167 ? -5.676 17.234 9.133 1 88 167 ILE B O 1
ATOM 3166 N N . GLN B 1 168 ? -4.324 18.906 9.344 1 84.94 168 GLN B N 1
ATOM 3167 C CA . GLN B 1 168 ? -5.391 19.891 9.453 1 84.94 168 GLN B CA 1
ATOM 3168 C C . GLN B 1 168 ? -5.277 20.953 8.359 1 84.94 168 GLN B C 1
ATOM 3170 O O . GLN B 1 168 ? -4.324 20.938 7.574 1 84.94 168 GLN B O 1
ATOM 3175 N N . GLN B 1 169 ? -6.289 21.766 8.133 1 78.38 169 GLN B N 1
ATOM 3176 C CA . GLN B 1 169 ? -6.379 22.719 7.043 1 78.38 169 GLN B CA 1
ATOM 3177 C C . GLN B 1 169 ? -5.148 23.625 7.008 1 78.38 169 GLN B C 1
ATOM 3179 O O . GLN B 1 169 ? -4.586 23.875 5.938 1 78.38 169 GLN B O 1
ATOM 3184 N N . ASP B 1 170 ? -4.641 24.078 8.078 1 80.5 170 ASP B N 1
ATOM 3185 C CA . ASP B 1 170 ? -3.566 25.062 8.062 1 80.5 170 ASP B CA 1
ATOM 3186 C C . ASP B 1 170 ? -2.344 24.562 8.828 1 80.5 170 ASP B C 1
ATOM 3188 O O . ASP B 1 170 ? -1.457 25.344 9.18 1 80.5 170 ASP B O 1
ATOM 3192 N N . ARG B 1 171 ? -2.408 23.25 9.07 1 89.94 171 ARG B N 1
ATOM 3193 C CA . ARG B 1 171 ? -1.285 22.766 9.875 1 89.94 171 ARG B CA 1
ATOM 3194 C C . ARG B 1 171 ? -1.081 21.266 9.688 1 89.94 171 ARG B C 1
ATOM 3196 O O . ARG B 1 171 ? -2.047 20.5 9.656 1 89.94 171 ARG B O 1
ATOM 3203 N N . TYR B 1 172 ? 0.156 20.891 9.594 1 93.12 172 TYR B N 1
ATOM 3204 C CA . TYR B 1 172 ? 0.566 19.5 9.492 1 93.12 172 TYR B CA 1
ATOM 3205 C C . TYR B 1 172 ? 1.476 19.109 10.656 1 93.12 172 TYR B C 1
ATOM 3207 O O . TYR B 1 172 ? 2.469 19.797 10.922 1 93.12 172 TYR B O 1
ATOM 3215 N N . MET B 1 173 ? 1.083 18.062 11.305 1 95.56 173 MET B N 1
ATOM 3216 C CA . MET B 1 173 ? 1.928 17.641 12.414 1 95.56 173 MET B CA 1
ATOM 3217 C C . MET B 1 173 ? 3.303 17.203 11.914 1 95.56 173 MET B C 1
ATOM 3219 O O . MET B 1 173 ? 3.408 16.484 10.922 1 95.56 173 MET B O 1
ATOM 3223 N N . ARG B 1 174 ? 4.316 17.688 12.617 1 96.69 174 ARG B N 1
ATOM 3224 C CA . ARG B 1 174 ? 5.699 17.344 12.281 1 96.69 174 ARG B CA 1
ATOM 3225 C C . ARG B 1 174 ? 6.199 16.188 13.117 1 96.69 174 ARG B C 1
ATOM 3227 O O . ARG B 1 174 ? 5.652 15.898 14.188 1 96.69 174 ARG B O 1
ATOM 3234 N N . VAL B 1 175 ? 7.234 15.547 12.641 1 98 175 VAL B N 1
ATOM 3235 C CA . VAL B 1 175 ? 7.828 14.398 13.305 1 98 175 VAL B CA 1
ATOM 3236 C C . VAL B 1 175 ? 8.172 14.758 14.75 1 98 175 VAL B C 1
ATOM 3238 O O . VAL B 1 175 ? 7.828 14.016 15.68 1 98 175 VAL B O 1
ATOM 3241 N N . GLY B 1 176 ? 8.852 15.898 14.938 1 97.5 176 GLY B N 1
ATOM 3242 C CA . GLY B 1 176 ? 9.234 16.312 16.281 1 97.5 176 GLY B CA 1
ATOM 3243 C C . GLY B 1 176 ? 8.055 16.453 17.219 1 97.5 176 GLY B C 1
ATOM 3244 O O . GLY B 1 176 ? 8.117 16.031 18.375 1 97.5 176 GLY B O 1
ATOM 3245 N N . GLU B 1 177 ? 6.977 17 16.75 1 96.56 177 GLU B N 1
ATOM 3246 C CA . GLU B 1 177 ? 5.77 17.172 17.547 1 96.56 177 GLU B CA 1
ATOM 3247 C C . GLU B 1 177 ? 5.156 15.828 17.922 1 96.56 177 GLU B C 1
ATOM 3249 O O . GLU B 1 177 ? 4.711 15.641 19.047 1 96.56 177 GLU B O 1
ATOM 3254 N N . ALA B 1 178 ? 5.082 14.969 16.969 1 97.69 178 ALA B N 1
ATOM 3255 C CA . ALA B 1 178 ? 4.523 13.641 17.188 1 97.69 178 ALA B CA 1
ATOM 3256 C C . ALA B 1 178 ? 5.328 12.883 18.25 1 97.69 178 ALA B C 1
ATOM 3258 O O . ALA B 1 178 ? 4.762 12.203 19.109 1 97.69 178 ALA B O 1
ATOM 3259 N N . ILE B 1 179 ? 6.645 12.984 18.125 1 98.19 179 ILE B N 1
ATOM 3260 C CA . ILE B 1 179 ? 7.527 12.336 19.094 1 98.19 179 ILE B CA 1
ATOM 3261 C C . ILE B 1 179 ? 7.242 12.867 20.484 1 98.19 179 ILE B C 1
ATOM 3263 O O . ILE B 1 179 ? 7.113 12.094 21.438 1 98.19 179 ILE B O 1
ATOM 3267 N N . ASP B 1 180 ? 7.121 14.141 20.609 1 97.25 180 ASP B N 1
ATOM 3268 C CA . ASP B 1 180 ? 6.836 14.742 21.906 1 97.25 180 ASP B CA 1
ATOM 3269 C C . ASP B 1 180 ? 5.527 14.203 22.484 1 97.25 180 ASP B C 1
ATOM 3271 O O . ASP B 1 180 ? 5.457 13.883 23.672 1 97.25 180 ASP B O 1
ATOM 3275 N N . LEU B 1 181 ? 4.52 14.141 21.672 1 97.38 181 LEU B N 1
ATOM 3276 C CA . LEU B 1 181 ? 3.217 13.656 22.109 1 97.38 181 LEU B CA 1
ATOM 3277 C C . LEU B 1 181 ? 3.299 12.188 22.547 1 97.38 181 LEU B C 1
ATOM 3279 O O . LEU B 1 181 ? 2.791 11.82 23.594 1 97.38 181 LEU B O 1
ATOM 3283 N N . LEU B 1 182 ? 3.949 11.375 21.75 1 97.81 182 LEU B N 1
ATOM 3284 C CA . LEU B 1 182 ? 4.07 9.961 22.062 1 97.81 182 LEU B CA 1
ATOM 3285 C C . LEU B 1 182 ? 4.879 9.75 23.344 1 97.81 182 LEU B C 1
ATOM 3287 O O . LEU B 1 182 ? 4.543 8.891 24.156 1 97.81 182 LEU B O 1
ATOM 3291 N N . GLU B 1 183 ? 5.984 10.523 23.438 1 97.5 183 GLU B N 1
ATOM 3292 C CA . GLU B 1 183 ? 6.793 10.445 24.656 1 97.5 183 GLU B CA 1
ATOM 3293 C C . GLU B 1 183 ? 5.969 10.797 25.891 1 97.5 183 GLU B C 1
ATOM 3295 O O . GLU B 1 183 ? 6.082 10.148 26.922 1 97.5 183 GLU B O 1
ATOM 3300 N N . GLU B 1 184 ? 5.215 11.797 25.766 1 96.56 184 GLU B N 1
ATOM 3301 C CA . GLU B 1 184 ? 4.355 12.195 26.875 1 96.56 184 GLU B CA 1
ATOM 3302 C C . GLU B 1 184 ? 3.348 11.102 27.219 1 96.56 184 GLU B C 1
ATOM 3304 O O . GLU B 1 184 ? 3.111 10.812 28.391 1 96.56 184 GLU B O 1
ATOM 3309 N N . MET B 1 185 ? 2.707 10.516 26.234 1 96.62 185 MET B N 1
ATOM 3310 C CA . MET B 1 185 ? 1.781 9.406 26.453 1 96.62 185 MET B CA 1
ATOM 3311 C C . MET B 1 185 ? 2.469 8.258 27.172 1 96.62 185 MET B C 1
ATOM 3313 O O . MET B 1 185 ? 1.901 7.672 28.094 1 96.62 185 MET B O 1
ATOM 3317 N N . ALA B 1 186 ? 3.68 7.973 26.719 1 96.25 186 ALA B N 1
ATOM 3318 C CA . ALA B 1 186 ? 4.441 6.863 27.297 1 96.25 186 ALA B CA 1
ATOM 3319 C C . ALA B 1 186 ? 4.734 7.102 28.766 1 96.25 186 ALA B C 1
ATOM 3321 O O . ALA B 1 186 ? 4.531 6.211 29.594 1 96.25 186 ALA B O 1
ATOM 3322 N N . VAL B 1 187 ? 5.172 8.266 29.109 1 95.12 187 VAL B N 1
ATOM 3323 C CA . VAL B 1 187 ? 5.527 8.617 30.484 1 95.12 187 VAL B CA 1
ATOM 3324 C C . VAL B 1 187 ? 4.305 8.484 31.391 1 95.12 187 VAL B C 1
ATOM 3326 O O . VAL B 1 187 ? 4.414 7.992 32.5 1 95.12 187 VAL B O 1
ATOM 3329 N N . ARG B 1 188 ? 3.164 8.867 30.906 1 94 188 ARG B N 1
ATOM 3330 C CA . ARG B 1 188 ? 1.929 8.859 31.688 1 94 188 ARG B CA 1
ATOM 3331 C C . ARG B 1 188 ? 1.54 7.438 32.094 1 94 188 ARG B C 1
ATOM 3333 O O . ARG B 1 188 ? 0.868 7.23 33.094 1 94 188 ARG B O 1
ATOM 3340 N N . VAL B 1 189 ? 1.971 6.52 31.344 1 93.5 189 VAL B N 1
ATOM 3341 C CA . VAL B 1 189 ? 1.559 5.152 31.656 1 93.5 189 VAL B CA 1
ATOM 3342 C C . VAL B 1 189 ? 2.781 4.312 32 1 93.5 189 VAL B C 1
ATOM 3344 O O . VAL B 1 189 ? 2.719 3.082 32.031 1 93.5 189 VAL B O 1
ATOM 3347 N N . GLY B 1 190 ? 3.895 4.926 32.219 1 93.25 190 GLY B N 1
ATOM 3348 C CA . GLY B 1 190 ? 5.105 4.273 32.688 1 93.25 190 GLY B CA 1
ATOM 3349 C C . GLY B 1 190 ? 5.84 3.514 31.609 1 93.25 190 GLY B C 1
ATOM 3350 O O . GLY B 1 190 ? 6.434 2.467 31.875 1 93.25 190 GLY B O 1
ATOM 3351 N N . GLY B 1 191 ? 5.73 3.953 30.391 1 94.62 191 GLY B N 1
ATOM 3352 C CA . GLY B 1 191 ? 6.41 3.301 29.297 1 94.62 191 GLY B CA 1
ATOM 3353 C C . GLY B 1 191 ? 7.512 4.148 28.688 1 94.62 191 GLY B C 1
ATOM 3354 O O . GLY B 1 191 ? 7.898 5.172 29.25 1 94.62 191 GLY B O 1
ATOM 3355 N N . SER B 1 192 ? 8.109 3.605 27.609 1 95.25 192 SER B N 1
ATOM 3356 C CA . SER B 1 192 ? 9.148 4.316 26.891 1 95.25 192 SER B CA 1
ATOM 3357 C C . SER B 1 192 ? 9.258 3.818 25.438 1 95.25 192 SER B C 1
ATOM 3359 O O . SER B 1 192 ? 8.805 2.715 25.125 1 95.25 192 SER B O 1
ATOM 3361 N N . ILE B 1 193 ? 9.75 4.625 24.625 1 96.31 193 ILE B N 1
ATOM 3362 C CA . ILE B 1 193 ? 10.062 4.285 23.25 1 96.31 193 ILE B CA 1
ATOM 3363 C C . ILE B 1 193 ? 11.539 4.562 22.969 1 96.31 193 ILE B C 1
ATOM 3365 O O . ILE B 1 193 ? 12.031 5.664 23.234 1 96.31 193 ILE B O 1
ATOM 3369 N N . THR B 1 194 ? 12.203 3.625 22.391 1 95.38 194 THR B N 1
ATOM 3370 C CA . THR B 1 194 ? 13.656 3.711 22.297 1 95.38 194 THR B CA 1
ATOM 3371 C C . THR B 1 194 ? 14.086 4.273 20.953 1 95.38 194 THR B C 1
ATOM 3373 O O . THR B 1 194 ? 15.148 4.887 20.828 1 95.38 194 THR B O 1
ATOM 3376 N N . THR B 1 195 ? 13.375 3.93 19.953 1 97.88 195 THR B N 1
ATOM 3377 C CA . THR B 1 195 ? 13.789 4.277 18.609 1 97.88 195 THR B CA 1
ATOM 3378 C C . THR B 1 195 ? 12.602 4.762 17.781 1 97.88 195 THR B C 1
ATOM 3380 O O . THR B 1 195 ? 11.508 4.199 17.875 1 97.88 195 THR B O 1
ATOM 3383 N N . TYR B 1 196 ? 12.812 5.777 17.078 1 98.69 196 TYR B N 1
ATOM 3384 C CA . TYR B 1 196 ? 11.844 6.32 16.125 1 98.69 196 TYR B CA 1
ATOM 3385 C C . TYR B 1 196 ? 12.43 6.379 14.727 1 98.69 196 TYR B C 1
ATOM 3387 O O . TYR B 1 196 ? 13.648 6.414 14.555 1 98.69 196 TYR B O 1
ATOM 3395 N N . ILE B 1 197 ? 11.625 6.34 13.758 1 98.81 197 ILE B N 1
ATOM 3396 C CA . ILE B 1 197 ? 11.969 6.629 12.367 1 98.81 197 ILE B CA 1
ATOM 3397 C C . ILE B 1 197 ? 11.016 7.691 11.812 1 98.81 197 ILE B C 1
ATOM 3399 O O . ILE B 1 197 ? 9.797 7.52 11.852 1 98.81 197 ILE B O 1
ATOM 3403 N N . GLY B 1 198 ? 11.531 8.805 11.375 1 98.69 198 GLY B N 1
ATOM 3404 C CA . GLY B 1 198 ? 10.742 9.828 10.711 1 98.69 198 GLY B CA 1
ATOM 3405 C C . GLY B 1 198 ? 10.906 9.828 9.203 1 98.69 198 GLY B C 1
ATOM 3406 O O . GLY B 1 198 ? 12 9.586 8.688 1 98.69 198 GLY B O 1
ATOM 3407 N N . VAL B 1 199 ? 9.844 10.055 8.508 1 98.44 199 VAL B N 1
ATOM 3408 C CA . VAL B 1 199 ? 9.844 10.164 7.051 1 98.44 199 VAL B CA 1
ATOM 3409 C C . VAL B 1 199 ? 9.125 11.445 6.633 1 98.44 199 VAL B C 1
ATOM 3411 O O . VAL B 1 199 ? 8.078 11.789 7.184 1 98.44 199 VAL B O 1
ATOM 3414 N N . ALA B 1 200 ? 9.688 12.18 5.727 1 97.81 200 ALA B N 1
ATOM 3415 C CA . ALA B 1 200 ? 9.062 13.383 5.188 1 97.81 200 ALA B CA 1
ATOM 3416 C C . ALA B 1 200 ? 9.062 13.367 3.664 1 97.81 200 ALA B C 1
ATOM 3418 O O . ALA B 1 200 ? 10.031 12.938 3.041 1 97.81 200 ALA B O 1
ATOM 3419 N N . ARG B 1 201 ? 7.906 13.805 3.113 1 96.75 201 ARG B N 1
ATOM 3420 C CA . ARG B 1 201 ? 7.734 14 1.678 1 96.75 201 ARG B CA 1
ATOM 3421 C C . ARG B 1 201 ? 7.977 12.703 0.911 1 96.75 201 ARG B C 1
ATOM 3423 O O . ARG B 1 201 ? 8.758 12.68 -0.043 1 96.75 201 ARG B O 1
ATOM 3430 N N . ALA B 1 202 ? 7.359 11.664 1.432 1 96.19 202 ALA B N 1
ATOM 3431 C CA . ALA B 1 202 ? 7.402 10.383 0.727 1 96.19 202 ALA B CA 1
ATOM 3432 C C . ALA B 1 202 ? 6.902 10.531 -0.708 1 96.19 202 ALA B C 1
ATOM 3434 O O . ALA B 1 202 ? 5.902 11.203 -0.958 1 96.19 202 ALA B O 1
ATOM 3435 N N . GLY B 1 203 ? 7.633 9.906 -1.683 1 94.88 203 GLY B N 1
ATOM 3436 C CA . GLY B 1 203 ? 7.254 9.977 -3.084 1 94.88 203 GLY B CA 1
ATOM 3437 C C . GLY B 1 203 ? 7.945 11.094 -3.836 1 94.88 203 GLY B C 1
ATOM 3438 O O . GLY B 1 203 ? 7.941 11.117 -5.07 1 94.88 203 GLY B O 1
ATOM 3439 N N . SER B 1 204 ? 8.484 12.047 -3.082 1 95.56 204 SER B N 1
ATOM 3440 C CA . SER B 1 204 ? 9.234 13.117 -3.732 1 95.56 204 SER B CA 1
ATOM 3441 C C . SER B 1 204 ? 10.578 12.617 -4.25 1 95.56 204 SER B C 1
ATOM 3443 O O . SER B 1 204 ? 10.961 11.477 -4 1 95.56 204 SER B O 1
ATOM 3445 N N . VAL B 1 205 ? 11.297 13.5 -4.938 1 90.38 205 VAL B N 1
ATOM 3446 C CA . VAL B 1 205 ? 12.602 13.148 -5.488 1 90.38 205 VAL B CA 1
ATOM 3447 C C . VAL B 1 205 ? 13.641 13.102 -4.371 1 90.38 205 VAL B C 1
ATOM 3449 O O . VAL B 1 205 ? 14.695 12.492 -4.523 1 90.38 205 VAL B O 1
ATOM 3452 N N . SER B 1 206 ? 13.312 13.75 -3.26 1 91.88 206 SER B N 1
ATOM 3453 C CA . SER B 1 206 ? 14.289 13.789 -2.174 1 91.88 206 SER B CA 1
ATOM 3454 C C . SER B 1 206 ? 13.609 13.609 -0.818 1 91.88 206 SER B C 1
ATOM 3456 O O . SER B 1 206 ? 13.648 14.5 0.029 1 91.88 206 SER B O 1
ATOM 3458 N N . PRO B 1 207 ? 12.992 12.453 -0.63 1 96.81 207 PRO B N 1
ATOM 3459 C CA . PRO B 1 207 ? 12.414 12.227 0.697 1 96.81 207 PRO B CA 1
ATOM 3460 C C . PRO B 1 207 ? 13.477 12.188 1.8 1 96.81 207 PRO B C 1
ATOM 3462 O O . PRO B 1 207 ? 14.641 11.898 1.531 1 96.81 207 PRO B O 1
ATOM 3465 N N . VAL B 1 208 ? 13.055 12.539 2.979 1 97.44 208 VAL B N 1
ATOM 3466 C CA . VAL B 1 208 ? 13.953 12.484 4.129 1 97.44 208 VAL B CA 1
ATOM 3467 C C . VAL B 1 208 ? 13.555 11.328 5.039 1 97.44 208 VAL B C 1
ATOM 3469 O O . VAL B 1 208 ? 12.383 11.172 5.379 1 97.44 208 VAL B O 1
ATOM 3472 N N . VAL B 1 209 ? 14.477 10.516 5.371 1 98.06 209 VAL B N 1
ATOM 3473 C CA . VAL B 1 209 ? 14.305 9.414 6.312 1 98.06 209 VAL B CA 1
ATOM 3474 C C . VAL B 1 209 ? 15.414 9.461 7.363 1 98.06 209 VAL B C 1
ATOM 3476 O O . VAL B 1 209 ? 16.609 9.438 7.023 1 98.06 209 VAL B O 1
ATOM 3479 N N . ARG B 1 210 ? 14.977 9.562 8.586 1 98.5 210 ARG B N 1
ATOM 3480 C CA . ARG B 1 210 ? 15.938 9.57 9.688 1 98.5 210 ARG B CA 1
ATOM 3481 C C . ARG B 1 210 ? 15.477 8.664 10.82 1 98.5 210 ARG B C 1
ATOM 3483 O O . ARG B 1 210 ? 14.289 8.617 11.148 1 98.5 210 ARG B O 1
ATOM 3490 N N . ALA B 1 211 ? 16.422 7.992 11.383 1 98.62 211 ALA B N 1
ATOM 3491 C CA . ALA B 1 211 ? 16.141 7.062 12.477 1 98.62 211 ALA B CA 1
ATOM 3492 C C . ALA B 1 211 ? 17.031 7.348 13.68 1 98.62 211 ALA B C 1
ATOM 3494 O O . ALA B 1 211 ? 18.203 7.715 13.523 1 98.62 211 ALA B O 1
ATOM 3495 N N . GLY B 1 212 ? 16.469 7.188 14.867 1 98 212 GLY B N 1
ATOM 3496 C CA . GLY B 1 212 ? 17.234 7.379 16.094 1 98 212 GLY B CA 1
ATOM 3497 C C . GLY B 1 212 ? 16.375 7.613 17.312 1 98 212 GLY B C 1
ATOM 3498 O O . GLY B 1 212 ? 15.188 7.266 17.312 1 98 212 GLY B O 1
ATOM 3499 N N . THR B 1 213 ? 17 8.141 18.312 1 97.38 213 THR B N 1
ATOM 3500 C CA . THR B 1 213 ? 16.297 8.445 19.562 1 97.38 213 THR B CA 1
ATOM 3501 C C . THR B 1 213 ? 15.422 9.695 19.391 1 97.38 213 THR B C 1
ATOM 3503 O O . THR B 1 213 ? 15.578 10.445 18.438 1 97.38 213 THR B O 1
ATOM 3506 N N . ALA B 1 214 ? 14.547 9.797 20.359 1 97.5 214 ALA B N 1
ATOM 3507 C CA . ALA B 1 214 ? 13.711 10.992 20.391 1 97.5 214 ALA B CA 1
ATOM 3508 C C . ALA B 1 214 ? 14.562 12.258 20.344 1 97.5 214 ALA B C 1
ATOM 3510 O O . ALA B 1 214 ? 14.305 13.156 19.547 1 97.5 214 ALA B O 1
ATOM 3511 N N . ASP B 1 215 ? 15.562 12.336 21.156 1 96.31 215 ASP B N 1
ATOM 3512 C CA . ASP B 1 215 ? 16.422 13.516 21.25 1 96.31 215 ASP B CA 1
ATOM 3513 C C . ASP B 1 215 ? 17.094 13.797 19.906 1 96.31 215 ASP B C 1
ATOM 3515 O O . ASP B 1 215 ? 17.156 14.945 19.469 1 96.31 215 ASP B O 1
ATOM 3519 N N . HIS B 1 216 ? 17.562 12.797 19.266 1 96.38 216 HIS B N 1
ATOM 3520 C CA . HIS B 1 216 ? 18.25 12.945 17.969 1 96.38 216 HIS B CA 1
ATOM 3521 C C . HIS B 1 216 ? 17.297 13.492 16.922 1 96.38 216 HIS B C 1
ATOM 3523 O O . HIS B 1 216 ? 17.609 14.461 16.219 1 96.38 216 HIS B O 1
ATOM 3529 N N . LEU B 1 217 ? 16.125 12.914 16.875 1 97.19 217 LEU B N 1
ATOM 3530 C CA . LEU B 1 217 ? 15.211 13.25 15.789 1 97.19 217 LEU B CA 1
ATOM 3531 C C . LEU B 1 217 ? 14.57 14.617 16.016 1 97.19 217 LEU B C 1
ATOM 3533 O O . LEU B 1 217 ? 14.203 15.305 15.07 1 97.19 217 LEU B O 1
ATOM 3537 N N . ARG B 1 218 ? 14.461 15.008 17.25 1 94.44 218 ARG B N 1
ATOM 3538 C CA . ARG B 1 218 ? 13.961 16.344 17.562 1 94.44 218 ARG B CA 1
ATOM 3539 C C . ARG B 1 218 ? 14.852 17.422 16.969 1 94.44 218 ARG B C 1
ATOM 3541 O O . ARG B 1 218 ? 14.391 18.516 16.656 1 94.44 218 ARG B O 1
ATOM 3548 N N . GLY B 1 219 ? 16.031 17.109 16.828 1 93.5 219 GLY B N 1
ATOM 3549 C CA . GLY B 1 219 ? 17 18.062 16.312 1 93.5 219 GLY B CA 1
ATOM 3550 C C . GLY B 1 219 ? 17.125 18.062 14.805 1 93.5 219 GLY B C 1
ATOM 3551 O O . GLY B 1 219 ? 17.859 18.859 14.234 1 93.5 219 GLY B O 1
ATOM 3552 N N . ILE B 1 220 ? 16.438 17.234 14.125 1 95.69 220 ILE B N 1
ATOM 3553 C CA . ILE B 1 220 ? 16.562 17.062 12.68 1 95.69 220 ILE B CA 1
ATOM 3554 C C . ILE B 1 220 ? 15.508 17.906 11.969 1 95.69 220 ILE B C 1
ATOM 3556 O O . ILE B 1 220 ? 14.352 17.938 12.375 1 95.69 220 ILE B O 1
ATOM 3560 N N . ASP B 1 221 ? 15.945 18.578 11.008 1 96 221 ASP B N 1
ATOM 3561 C CA . ASP B 1 221 ? 15.016 19.266 10.117 1 96 221 ASP B CA 1
ATOM 3562 C C . ASP B 1 221 ? 14.516 18.344 9.016 1 96 221 ASP B C 1
ATOM 3564 O O . ASP B 1 221 ? 15.25 18.047 8.062 1 96 221 ASP B O 1
ATOM 3568 N N . PHE B 1 222 ? 13.281 17.922 9.031 1 97 222 PHE B N 1
ATOM 3569 C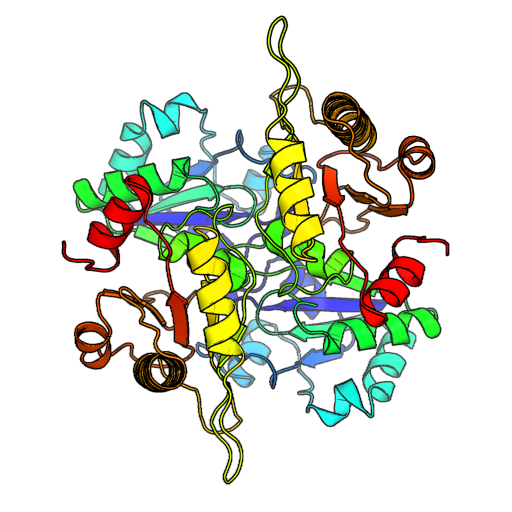 CA . PHE B 1 222 ? 12.703 17 8.062 1 97 222 PHE B CA 1
ATOM 3570 C C . PHE B 1 222 ? 12.188 17.75 6.84 1 97 222 PHE B C 1
ATOM 3572 O O . PHE B 1 222 ? 11.82 17.125 5.836 1 97 222 PHE B O 1
ATOM 3579 N N . GLY B 1 223 ? 12.219 19.016 6.926 1 95 223 GLY B N 1
ATOM 3580 C CA . GLY B 1 223 ? 11.734 19.812 5.809 1 95 223 GLY B CA 1
ATOM 3581 C C . GLY B 1 223 ? 10.227 19.906 5.746 1 95 223 GLY B C 1
ATOM 3582 O O . GLY B 1 223 ? 9.562 19.938 6.785 1 95 223 GLY B O 1
ATOM 3583 N N . GLY B 1 224 ? 9.617 20.109 4.602 1 92.88 224 GLY B N 1
ATOM 3584 C CA . GLY B 1 224 ? 8.195 20.344 4.402 1 92.88 224 GLY B CA 1
ATOM 3585 C C . GLY B 1 224 ? 7.352 19.094 4.621 1 92.88 224 GLY B C 1
ATOM 3586 O O . GLY B 1 224 ? 7.879 18 4.734 1 92.88 224 GLY B O 1
ATOM 3587 N N . PRO B 1 225 ? 6.09 19.312 4.641 1 92.62 225 PRO B N 1
ATOM 3588 C CA . PRO B 1 225 ? 5.152 18.188 4.789 1 92.62 225 PRO B CA 1
ATOM 3589 C C . PRO B 1 225 ? 4.996 17.375 3.502 1 92.62 225 PRO B C 1
ATOM 3591 O O . PRO B 1 225 ? 5.426 17.828 2.434 1 92.62 225 PRO B O 1
ATOM 3594 N N . LEU B 1 226 ? 4.363 16.172 3.699 1 93.56 226 LEU B N 1
ATOM 3595 C CA . LEU B 1 226 ? 3.785 15.555 4.887 1 93.56 226 LEU B CA 1
ATOM 3596 C C . LEU B 1 226 ? 4.812 14.672 5.59 1 93.56 226 LEU B C 1
ATOM 3598 O O . LEU B 1 226 ? 5.762 14.195 4.965 1 93.56 226 LEU B O 1
ATOM 3602 N N . HIS B 1 227 ? 4.656 14.578 6.863 1 96.81 227 HIS B N 1
ATOM 3603 C CA . HIS B 1 227 ? 5.5 13.727 7.691 1 96.81 227 HIS B CA 1
ATOM 3604 C C . HIS B 1 227 ? 4.75 12.477 8.141 1 96.81 227 HIS B C 1
ATOM 3606 O O . HIS B 1 227 ? 3.52 12.484 8.234 1 96.81 227 HIS B O 1
ATOM 3612 N N . VAL B 1 228 ? 5.43 11.398 8.312 1 97.38 228 VAL B N 1
ATOM 3613 C CA . VAL B 1 228 ? 4.934 10.203 9 1 97.38 228 VAL B CA 1
ATOM 3614 C C . VAL B 1 228 ? 5.996 9.68 9.961 1 97.38 228 VAL B C 1
ATOM 3616 O O . VAL B 1 228 ? 7.172 10.047 9.859 1 97.38 228 VAL B O 1
ATOM 3619 N N . LEU B 1 229 ? 5.539 8.938 10.953 1 98.62 229 LEU B N 1
ATOM 3620 C CA . LEU B 1 229 ? 6.422 8.414 11.984 1 98.62 229 LEU B CA 1
ATOM 3621 C C . LEU B 1 229 ? 6.285 6.898 12.102 1 98.62 229 LEU B C 1
ATOM 3623 O O . LEU B 1 229 ? 5.207 6.348 11.859 1 98.62 229 LEU B O 1
ATOM 3627 N N . ILE B 1 230 ? 7.359 6.199 12.336 1 98.69 230 ILE B N 1
ATOM 3628 C CA . ILE B 1 230 ? 7.34 4.773 12.633 1 98.69 230 ILE B CA 1
ATOM 3629 C C . ILE B 1 230 ? 8.023 4.52 13.977 1 98.69 230 ILE B C 1
ATOM 3631 O O . ILE B 1 230 ? 9.039 5.133 14.289 1 98.69 230 ILE B O 1
ATOM 3635 N N . VAL B 1 231 ? 7.441 3.713 14.766 1 98.75 231 VAL B N 1
ATOM 3636 C CA . VAL B 1 231 ? 8.094 3.137 15.938 1 98.75 231 VAL B CA 1
ATOM 3637 C C . VAL B 1 231 ? 8.461 1.68 15.664 1 98.75 231 VAL B C 1
ATOM 3639 O O . VAL B 1 231 ? 7.59 0.804 15.672 1 98.75 231 VAL B O 1
ATOM 3642 N N . PRO B 1 232 ? 9.695 1.459 15.406 1 98.38 232 PRO B N 1
ATOM 3643 C CA . PRO B 1 232 ? 10.102 0.086 15.094 1 98.38 232 PRO B CA 1
ATOM 3644 C C . PRO B 1 232 ? 10.211 -0.793 16.328 1 98.38 232 PRO B C 1
ATOM 3646 O O . PRO B 1 232 ? 10.469 -0.289 17.438 1 98.38 232 PRO B O 1
ATOM 3649 N N . ALA B 1 233 ? 9.945 -2.066 16.141 1 97.5 233 ALA B N 1
ATOM 3650 C CA . ALA B 1 233 ? 10.281 -3.07 17.141 1 97.5 233 ALA B CA 1
ATOM 3651 C C . ALA B 1 233 ? 11.742 -3.492 17.016 1 97.5 233 ALA B C 1
ATOM 3653 O O . ALA B 1 233 ? 12.602 -2.693 16.641 1 97.5 233 ALA B O 1
ATOM 3654 N N . THR B 1 234 ? 12.07 -4.695 17.547 1 97.38 234 THR B N 1
ATOM 3655 C CA . THR B 1 234 ? 13.438 -5.176 17.391 1 97.38 234 THR B CA 1
ATOM 3656 C C . THR B 1 234 ? 13.797 -5.262 15.906 1 97.38 234 THR B C 1
ATOM 3658 O O . THR B 1 234 ? 13.055 -5.836 15.109 1 97.38 234 THR B O 1
ATOM 3661 N N . LEU B 1 235 ? 14.859 -4.703 15.578 1 96.75 235 LEU B N 1
ATOM 3662 C CA . LEU B 1 235 ? 15.25 -4.645 14.172 1 96.75 235 LEU B CA 1
ATOM 3663 C C . LEU B 1 235 ? 15.93 -5.941 13.742 1 96.75 235 LEU B C 1
ATOM 3665 O O . LEU B 1 235 ? 16.828 -6.43 14.422 1 96.75 235 LEU B O 1
ATOM 3669 N N . HIS B 1 236 ? 15.43 -6.453 12.68 1 94.12 236 HIS B N 1
ATOM 3670 C CA . HIS B 1 236 ? 16.188 -7.496 11.992 1 94.12 236 HIS B CA 1
ATOM 3671 C C . HIS B 1 236 ? 17.516 -6.957 11.477 1 94.12 236 HIS B C 1
ATOM 3673 O O . HIS B 1 236 ? 17.625 -5.781 11.125 1 94.12 236 HIS B O 1
ATOM 3679 N N . PRO B 1 237 ? 18.516 -7.812 11.383 1 93.31 237 PRO B N 1
ATOM 3680 C CA . PRO B 1 237 ? 19.828 -7.352 10.93 1 93.31 237 PRO B CA 1
ATOM 3681 C C . PRO B 1 237 ? 19.766 -6.59 9.609 1 93.31 237 PRO B C 1
ATOM 3683 O O . PRO B 1 237 ? 20.453 -5.57 9.445 1 93.31 237 PRO B O 1
ATOM 3686 N N . VAL B 1 238 ? 19 -7.055 8.719 1 91.25 238 VAL B N 1
ATOM 3687 C CA . VAL B 1 238 ? 18.891 -6.414 7.414 1 91.25 238 VAL B CA 1
ATOM 3688 C C . VAL B 1 238 ? 18.219 -5.043 7.57 1 91.25 238 VAL B C 1
ATOM 3690 O O . VAL B 1 238 ? 18.625 -4.082 6.91 1 91.25 238 VAL B O 1
ATOM 3693 N N . GLU B 1 239 ? 17.203 -4.953 8.406 1 94.75 239 GLU B N 1
ATOM 3694 C CA . GLU B 1 239 ? 16.562 -3.672 8.68 1 94.75 239 GLU B CA 1
ATOM 3695 C C . GLU B 1 239 ? 17.531 -2.682 9.297 1 94.75 239 GLU B C 1
ATOM 3697 O O . GLU B 1 239 ? 17.578 -1.511 8.914 1 94.75 239 GLU B O 1
ATOM 3702 N N . GLN B 1 240 ? 18.312 -3.225 10.25 1 95.75 240 GLN B N 1
ATOM 3703 C CA . GLN B 1 240 ? 19.297 -2.393 10.922 1 95.75 240 GLN B CA 1
ATOM 3704 C C . GLN B 1 240 ? 20.312 -1.821 9.922 1 95.75 240 GLN B C 1
ATOM 3706 O O . GLN B 1 240 ? 20.578 -0.62 9.93 1 95.75 240 GLN B O 1
ATOM 3711 N N . GLU B 1 241 ? 20.828 -2.682 9.125 1 94.94 241 GLU B N 1
ATOM 3712 C CA . GLU B 1 241 ? 21.797 -2.254 8.125 1 94.94 241 GLU B CA 1
ATOM 3713 C C . GLU B 1 241 ? 21.203 -1.202 7.191 1 94.94 241 GLU B C 1
ATOM 3715 O O . GLU B 1 241 ? 21.859 -0.201 6.887 1 94.94 241 GLU B O 1
ATOM 3720 N N . TYR B 1 242 ? 20.031 -1.41 6.758 1 96.06 242 TYR B N 1
ATOM 3721 C CA . TYR B 1 242 ? 19.359 -0.482 5.852 1 96.06 242 TYR B CA 1
ATOM 3722 C C . TYR B 1 242 ? 19.203 0.893 6.492 1 96.06 242 TYR B C 1
ATOM 3724 O O . TYR B 1 242 ? 19.484 1.913 5.859 1 96.06 242 TYR B O 1
ATOM 3732 N N . LEU B 1 243 ? 18.781 0.912 7.758 1 97.38 243 LEU B N 1
ATOM 3733 C CA . LEU B 1 243 ? 18.562 2.162 8.477 1 97.38 243 LEU B CA 1
ATOM 3734 C C . LEU B 1 243 ? 19.891 2.865 8.75 1 97.38 243 LEU B C 1
ATOM 3736 O O . LEU B 1 243 ? 19.953 4.098 8.758 1 97.38 243 LEU B O 1
ATOM 3740 N N . GLU B 1 244 ? 20.922 2.119 8.961 1 97.12 244 GLU B N 1
ATOM 3741 C CA . GLU B 1 244 ? 22.25 2.707 9.148 1 97.12 244 GLU B CA 1
ATOM 3742 C C . GLU B 1 244 ? 22.719 3.414 7.879 1 97.12 244 GLU B C 1
ATOM 3744 O O . GLU B 1 244 ? 23.297 4.504 7.945 1 97.12 244 GLU B O 1
ATOM 3749 N N . VAL B 1 245 ? 22.422 2.828 6.777 1 96.19 245 VAL B N 1
ATOM 3750 C CA . VAL B 1 245 ? 22.922 3.318 5.5 1 96.19 245 VAL B CA 1
ATOM 3751 C C . VAL B 1 245 ? 22.047 4.465 5 1 96.19 245 VAL B C 1
ATOM 3753 O O . VAL B 1 245 ? 22.562 5.469 4.5 1 96.19 245 VAL B O 1
ATOM 3756 N N . PHE B 1 246 ? 20.734 4.391 5.188 1 96.06 246 PHE B N 1
ATOM 3757 C CA . PHE B 1 246 ? 19.859 5.305 4.457 1 96.06 246 PHE B CA 1
ATOM 3758 C C . PHE B 1 246 ? 19.156 6.25 5.414 1 96.06 246 PHE B C 1
ATOM 3760 O O . PHE B 1 246 ? 18.531 7.223 4.984 1 96.06 246 PHE B O 1
ATOM 3767 N N . ALA B 1 247 ? 19.203 5.984 6.75 1 96.62 247 ALA B N 1
ATOM 3768 C CA . ALA B 1 247 ? 18.422 6.801 7.68 1 96.62 247 ALA B CA 1
ATOM 3769 C C . ALA B 1 247 ? 19.297 7.316 8.82 1 96.62 247 ALA B C 1
ATOM 3771 O O . ALA B 1 247 ? 18.797 7.902 9.781 1 96.62 247 ALA B O 1
ATOM 3772 N N . GLY B 1 248 ? 20.562 7.016 8.828 1 94.12 248 GLY B N 1
ATOM 3773 C CA . GLY B 1 248 ? 21.516 7.562 9.781 1 94.12 248 GLY B CA 1
ATOM 3774 C C . GLY B 1 248 ? 21.391 6.953 11.164 1 94.12 248 GLY B C 1
ATOM 3775 O O . GLY B 1 248 ? 21.75 7.59 12.164 1 94.12 248 GLY B O 1
ATOM 3776 N N . LEU B 1 249 ? 20.797 5.777 11.141 1 91.5 249 LEU B N 1
ATOM 3777 C CA . LEU B 1 249 ? 20.703 5.117 12.438 1 91.5 249 LEU B CA 1
ATOM 3778 C C . LEU B 1 249 ? 22.094 4.812 12.984 1 91.5 249 LEU B C 1
ATOM 3780 O O . LEU B 1 249 ? 22.938 4.242 12.281 1 91.5 249 LEU B O 1
ATOM 3784 N N . SER B 1 250 ? 22.391 5.359 14.102 1 79.75 250 SER B N 1
ATOM 3785 C CA . SER B 1 250 ? 23.688 5.117 14.734 1 79.75 250 SER B CA 1
ATOM 3786 C C . SER B 1 250 ? 23.562 4.152 15.906 1 79.75 250 SER B C 1
ATOM 3788 O O . SER B 1 250 ? 22.609 4.227 16.688 1 79.75 250 SER B O 1
ATOM 3790 N N . VAL B 1 251 ? 24.344 2.938 15.75 1 56.09 251 VAL B N 1
ATOM 3791 C CA . VAL B 1 251 ? 24.422 2.049 16.906 1 56.09 251 VAL B CA 1
ATOM 3792 C C . VAL B 1 251 ? 25.344 2.666 17.953 1 56.09 251 VAL B C 1
ATOM 3794 O O . VAL B 1 251 ? 26.312 3.342 17.625 1 56.09 251 VAL B O 1
#

Sequence (502 aa):
MLTFVGLGLYDAGDISVKGLEAVRASDAVFLEYYTSRLMGTTIEDLVRAYGKEVIVLARADVEQHPEPILDAAAAGDVVVLTGGDPMVSTTHMDLRLRAAARGIPTGIIHGASIQTAVCGLTGLQNYRFGKSCSVPFPQKNWFPLTPYEVVRQNLAADLHTLVYLDIQQDRYMRVGEAIDLLEEMAVRVGGSITTYIGVARAGSVSPVVRAGTADHLRGIDFGGPLHVLIVPATLHPVEQEYLEVFAGLSVMLTFVGLGLYDAGDISVKGLEAVRASDAVFLEYYTSRLMGTTIEDLVRAYGKEVIVLARADVEQHPEPILDAAAAGDVVVLTGGDPMVSTTHMDLRLRAAARGIPTGIIHGASIQTAVCGLTGLQNYRFGKSCSVPFPQKNWFPLTPYEVVRQNLAADLHTLVYLDIQQDRYMRVGEAIDLLEEMAVRVGGSITTYIGVARAGSVSPVVRAGTADHLRGIDFGGPLHVLIVPATLHPVEQEYLEVFAGLSV

Secondary structure (DSSP, 8-state):
-EEEEE-BSSSGGGSBHHHHHHHHH-SEEEEE-SS---TT--HHHHHHHHTS--EEEPHHHHHT--HHHHHHHHHS-EEEEESBSTTSSHHHHHHHHHHHHTT--EEEE----HHHHHHHHH---GGGB---EEEPPPBTTB---HHHHHHHHHHHTT-BEEEEE-EETTEE--HHHHHHHHHHHHHHTT-----EEEEESTTSSS-EEEEE-HHHHHT----SSPEEEEE--SPPHHHHHHHHHHS----/-EEEEE-BSSSGGGSBHHHHHHHHH-SEEEEE-SS---TT--HHHHHHHHTS--EEEPHHHHHT--HHHHHHHHHS-EEEEESBSTTSSHHHHHHHHHHHHTT--EEEE----HHHHHHHHH---GGGB---EEEPPPBTTB---HHHHHHHHHHHTT-BEEEEE-EETTEE--HHHHHHHHHHHHHHTT-----EEEEESTTSSS-EEEEE-HHHHHT----SSPEEEEE--SPPHHHHHHHHHHS----

Foldseek 3Di:
DEEEFECAFAENVQGDPVRLVLLQVWPAEEEEDFVHHRNNYDQVRNCVVSVHHYHYDDPCCQQPNVCVVLVRLVVIRYYYYYYAFPPPDVSRVVSVVVSVVVVRDYYYHTGHHPLVLVCVQQVDDNVQADDEEEDEDDDPPDQDLVRLVRVVVSQVVQGKYKYHYDDGPVDEDDPLNSLVSSQVSQVVVVHDAFKKWKWFNRPDPDIAIAMGGSVVVNPDDRDDDDMIMMRHHDDDPSSVVSCVVRHVYDD/DEEEFECAFAENVQGDPVRLVLLQPWPAEEEEDFVHHRNNYDQVRNCVVSVHHYHYDDPCCQQPNVCVVLVRLVVIRYYYYYYAFPPPDVSRVVSVVVSVVVVRDYYYHTGHHPLVLVCVQQVDDNVQADDEEEAEDDDPPDQDLVRLVRVVVSQVVQGKYKYHYDDGPVDEDDPLNSLVSNQVSQVVVVHDAFKKWKWFNRPDPDIAIAMGGSVVVNPDDRDDDDMIMMRHHDDDPSSQVSCVVRHVYDD

InterPro domains:
  IPR000878 Tetrapyrrole methylase [PF00590] (1-213)
  IPR004551 Diphthine synthase [MF_01084] (1-249)
  IPR004551 Diphthine synthase [PIRSF036432] (1-248)
  IPR004551 Diphthine synthase [PTHR10882] (1-247)
  IPR004551 Diphthine synthase [TIGR00522] (1-248)
  IPR004551 Diphthine synthase [cd11647] (1-235)
  IPR014776 Tetrapyrrole methylase, subdomain 2 [G3DSA:3.30.950.10] (113-250)
  IPR014777 Tetrapyrrole methylase, subdomain 1 [G3DSA:3.40.1010.10] (1-112)
  IPR035996 Tetrapyrrole methylase superfamily [SSF53790] (1-247)

Solvent-accessible surface area (backbone atoms only — not comparable to full-atom values): 25777 Å² total; per-residue (Å²): 54,37,32,37,27,10,33,10,51,16,33,73,40,36,22,15,42,47,40,51,50,51,55,60,70,32,77,43,38,34,32,46,59,72,89,36,69,44,66,66,47,48,70,67,51,41,27,64,73,56,70,46,76,68,46,77,42,53,73,58,43,56,75,74,47,38,55,68,60,50,53,47,18,69,73,35,39,26,30,39,37,26,44,17,28,41,42,70,46,68,66,52,47,50,49,50,51,54,32,47,76,69,68,36,54,71,48,66,40,65,14,16,35,70,85,58,47,49,22,45,73,46,45,44,58,68,55,42,29,28,44,42,41,58,50,68,76,72,51,98,87,44,79,82,53,61,44,43,53,48,46,51,53,22,46,76,68,57,13,22,24,50,34,43,48,35,71,53,97,90,46,67,45,43,52,48,59,51,49,52,52,45,52,51,38,21,54,76,72,73,51,82,78,73,45,39,32,38,37,14,28,56,67,40,99,74,49,38,46,42,32,34,35,67,74,59,49,54,71,53,85,61,73,63,65,56,34,36,37,32,42,62,34,82,69,49,70,68,29,46,53,38,24,38,74,65,18,59,34,75,133,55,38,32,37,26,10,34,8,50,16,34,74,40,36,21,14,43,47,43,52,52,50,55,60,70,32,76,44,38,34,30,46,59,73,89,36,69,44,67,66,48,49,73,69,51,40,29,65,73,56,70,46,76,68,46,76,42,53,72,56,42,58,76,75,47,40,56,69,60,50,54,48,16,69,75,34,38,25,30,40,36,27,45,17,27,41,41,70,46,67,66,51,47,51,50,52,51,55,31,48,75,70,70,36,55,72,47,65,38,67,14,17,33,68,84,59,47,49,22,46,72,46,44,46,57,67,55,42,29,29,44,42,42,57,50,67,77,73,52,99,85,44,78,81,54,60,44,44,52,48,45,52,54,22,45,75,68,58,14,22,23,50,33,44,49,34,69,52,97,90,45,67,46,44,52,50,56,52,48,53,53,44,50,51,38,21,53,75,71,74,50,81,79,75,46,38,33,37,37,14,27,56,67,41,96,72,51,38,45,41,32,36,37,66,73,59,48,56,70,53,84,61,73,63,64,57,37,36,36,32,42,61,33,83,68,50,71,68,28,46,52,39,25,38,74,66,19,60,34,75,134

Organism: Methanosphaerula palustris (strain ATCC BAA-1556 / DSM 19958 / E1-9c) (NCBI:txid521011)

Radius of gyration: 21.87 Å; Cα contacts (8 Å, |Δi|>4): 1109; chains: 2; bounding box: 58×59×59 Å

Nearest PDB structures (foldseek):
  2eh4-assembly1_B  TM=9.763E-01  e=1.500E-32  Pyrococcus horikoshii OT3
  2pb5-assembly1_B  TM=9.755E-01  e=1.806E-32  Pyrococcus horikoshii
  2e8s-assembly1_B  TM=9.765E-01  e=7.034E-32  Pyrococcus horikoshii OT3
  2eni-assembly1_B  TM=9.757E-01  e=7.034E-32  Pyrococcus horikoshii OT3
  2e8h-assembly1_B  TM=9.754E-01  e=9.007E-32  Pyrococcus horikoshii OT3

pLDDT: mean 93.74, std 6.1, range [56.09, 98.81]